Protein AF-A0A7J4ELK8-F1 (afdb_monomer)

Nearest PDB structures (foldseek):
  3ofh-assembly3_A  TM=5.548E-01  e=4.476E+00  Mus musculus
  3ofh-assembly3_B  TM=4.683E-01  e=3.238E+00  Mus musculus
  2paq-assembly1_B  TM=4.314E-01  e=3.238E+00  Escherichia coli K-12
  3ofe-assembly2_B  TM=5.213E-01  e=3.552E+00  Drosophila melanogaster

Secondary structure (DSSP, 8-state):
-PPPHHHHHHHSBSSSS---BHHHHHHHHHHHHHHHHHHTTTTS-HHHHHHHHHHHHHTTGGGGG--EETTEE--TTTHHHHHHHHHT-HHHHHHHHHTTPPPP-SHHHHHHHHHHHHHTTS--HHHHHH-GGGHHHHHHHHHHHHHHTT--EEHHHHHHHHS-HHHHHHHHHTT---TT-EEEEEE----SHHHHHHHHHHHHHHHHHHHHTTPEEEEEETTEEEEES-HHHHHHHHHH-EEEHHHHHHHHHHHHTT-THHHHHHHHHHHHHH---HHHHHHHHHHHHHHHHHHT---HHHHHHHHHTTSPPGGG---HHHHHHHHHHHHHHHHHHHHHHHHHT-EEEGGGT-EETTEESSSS---HHHH-HHHHHHTTT------HHHHHTT--PPPGGGTTS--SEEEEE----HHHHHHHS-TTS--------SSSS-EEEEE--HHHHHTS--SS----HHHHHHHHHHHHHHHHHHH-SEEEESS--SSS-SEEETTEE--HHHHHHHHHHHHHHHHHSTTSSGGG--HHHHHHHTT-HHHHHHHHHHHHTTS---HHHHHHHHHHHHHHTS-TTS-HHHHHHHHHHHHHHHTTSS--GGG-------S-SSHHHHHHHHHTTGGG--TTSHHHHHHHHHHSGGG--HHHHHHHHHHHHHHHHHHHHTT--HHHHHHHHHTTHHHHHHHHHHH-

Structure (mmCIF, N/CA/C/O backbone):
data_AF-A0A7J4ELK8-F1
#
_entry.id   AF-A0A7J4ELK8-F1
#
loop_
_atom_site.group_PDB
_atom_site.id
_atom_site.type_symbol
_atom_site.label_atom_id
_atom_site.label_alt_id
_atom_site.label_comp_id
_atom_site.label_asym_id
_atom_site.label_entity_id
_atom_site.label_seq_id
_atom_site.pdbx_PDB_ins_code
_atom_site.Cartn_x
_atom_site.Cartn_y
_atom_site.Cartn_z
_atom_site.occupancy
_atom_site.B_iso_or_equiv
_atom_site.auth_seq_id
_atom_site.auth_comp_id
_atom_site.auth_asym_id
_atom_site.auth_atom_id
_atom_site.pdbx_PDB_model_num
ATOM 1 N N . MET A 1 1 ? 22.802 -0.801 15.742 1.00 50.31 1 MET A N 1
ATOM 2 C CA . MET A 1 1 ? 21.998 0.125 16.571 1.00 50.31 1 MET A CA 1
ATOM 3 C C . MET A 1 1 ? 20.764 -0.623 17.035 1.00 50.31 1 MET A C 1
ATOM 5 O O . MET A 1 1 ? 20.104 -1.207 16.183 1.00 50.31 1 MET A O 1
ATOM 9 N N . ALA A 1 2 ? 20.485 -0.662 18.340 1.00 55.31 2 ALA A N 1
ATOM 10 C CA . ALA A 1 2 ? 19.204 -1.169 18.829 1.00 55.31 2 ALA A CA 1
ATOM 11 C C . ALA A 1 2 ? 18.075 -0.275 18.288 1.00 55.31 2 ALA A C 1
ATOM 13 O O . ALA A 1 2 ? 18.233 0.946 18.223 1.00 55.31 2 ALA A O 1
ATOM 14 N N . LEU A 1 3 ? 16.974 -0.877 17.837 1.00 76.75 3 LEU A N 1
ATOM 15 C CA . LEU A 1 3 ? 15.777 -0.126 17.460 1.00 76.75 3 LEU A CA 1
ATOM 16 C C . LEU A 1 3 ? 15.185 0.486 18.734 1.00 76.75 3 LEU A C 1
ATOM 18 O O . LEU A 1 3 ? 14.994 -0.232 19.710 1.00 76.75 3 LEU A O 1
ATOM 22 N N . ASN A 1 4 ? 14.918 1.793 18.728 1.00 91.50 4 ASN A N 1
ATOM 23 C CA . ASN A 1 4 ? 14.237 2.445 19.848 1.00 91.50 4 ASN A CA 1
ATOM 24 C C . ASN A 1 4 ? 12.783 1.951 19.973 1.00 91.50 4 ASN A C 1
ATOM 26 O O . ASN A 1 4 ? 12.203 1.466 18.993 1.00 91.50 4 ASN A O 1
ATOM 30 N N . VAL A 1 5 ? 12.180 2.103 21.156 1.00 92.38 5 VAL A N 1
ATOM 31 C CA . VAL A 1 5 ? 10.804 1.638 21.434 1.00 92.38 5 VAL A CA 1
ATOM 32 C C . VAL A 1 5 ? 9.791 2.205 20.436 1.00 92.38 5 VAL A C 1
ATOM 34 O O . VAL A 1 5 ? 8.924 1.476 19.955 1.00 92.38 5 VAL A O 1
ATOM 37 N N . PHE A 1 6 ? 9.953 3.471 20.037 1.00 92.88 6 PHE A N 1
ATOM 38 C CA . PHE A 1 6 ? 9.092 4.102 19.034 1.00 92.88 6 PHE A CA 1
ATOM 39 C C . PHE A 1 6 ? 9.113 3.374 17.687 1.00 92.88 6 PHE A C 1
ATOM 41 O O . PHE A 1 6 ? 8.069 3.227 17.076 1.00 92.88 6 PHE A O 1
ATOM 48 N N . ASN A 1 7 ? 10.255 2.878 17.207 1.00 91.31 7 ASN A N 1
ATOM 49 C CA . ASN A 1 7 ? 10.285 2.101 15.965 1.00 91.31 7 ASN A CA 1
ATOM 50 C C . ASN A 1 7 ? 9.702 0.693 16.158 1.00 91.31 7 ASN A C 1
ATOM 52 O O . ASN A 1 7 ? 9.123 0.137 15.227 1.00 91.31 7 ASN A O 1
ATOM 56 N N . LEU A 1 8 ? 9.852 0.106 17.350 1.00 92.88 8 LEU A N 1
ATOM 57 C CA . LEU A 1 8 ? 9.375 -1.249 17.630 1.00 92.88 8 LEU A CA 1
ATOM 58 C C . LEU A 1 8 ? 7.849 -1.356 17.553 1.00 92.88 8 LEU A C 1
ATOM 60 O O . LEU A 1 8 ? 7.363 -2.344 17.006 1.00 92.88 8 LEU A O 1
ATOM 64 N N . ILE A 1 9 ? 7.099 -0.343 17.998 1.00 94.12 9 ILE A N 1
ATOM 65 C CA . ILE A 1 9 ? 5.625 -0.373 17.935 1.00 94.12 9 ILE A CA 1
ATOM 66 C C . ILE A 1 9 ? 5.062 -0.391 16.502 1.00 94.12 9 ILE A C 1
ATOM 68 O O . ILE A 1 9 ? 3.953 -0.871 16.306 1.00 94.12 9 ILE A O 1
ATOM 72 N N . PHE A 1 10 ? 5.816 0.066 15.493 1.00 90.00 10 PHE A N 1
ATOM 73 C CA . PHE A 1 10 ? 5.413 -0.033 14.077 1.00 90.00 10 PHE A CA 1
ATOM 74 C C . PHE A 1 10 ? 5.802 -1.366 13.429 1.00 90.00 10 PHE A C 1
ATOM 76 O O . PHE A 1 10 ? 5.269 -1.722 12.385 1.00 90.00 10 PHE A O 1
ATOM 83 N N . LEU A 1 11 ? 6.779 -2.075 13.999 1.00 88.50 11 LEU A N 1
ATOM 84 C CA . LEU A 1 11 ? 7.355 -3.285 13.403 1.00 88.50 11 LEU A CA 1
ATOM 85 C C . LEU A 1 11 ? 6.825 -4.571 14.034 1.00 88.50 11 LEU A C 1
ATOM 87 O O . LEU A 1 11 ? 6.877 -5.629 13.410 1.00 88.50 11 LEU A O 1
ATOM 91 N N . LYS A 1 12 ? 6.395 -4.507 15.293 1.00 92.12 12 LYS A N 1
ATOM 92 C CA . LYS A 1 12 ? 5.888 -5.655 16.042 1.00 92.12 12 LYS A CA 1
ATOM 93 C C . LYS A 1 12 ? 4.378 -5.758 15.879 1.00 92.12 12 LYS A C 1
ATOM 95 O O . LYS A 1 12 ? 3.686 -4.746 15.951 1.00 92.12 12 LYS A O 1
ATOM 100 N N . SER A 1 13 ? 3.895 -6.981 15.668 1.00 90.44 13 SER A N 1
ATOM 101 C CA . SER A 1 13 ? 2.463 -7.244 15.535 1.00 90.44 13 SER A CA 1
ATOM 102 C C . SER A 1 13 ? 1.750 -7.143 16.885 1.00 90.44 13 SER A C 1
ATOM 104 O O . SER A 1 13 ? 2.310 -7.521 17.918 1.00 90.44 13 SER A O 1
ATOM 106 N N . ALA A 1 14 ? 0.520 -6.630 16.851 1.00 88.50 14 ALA A N 1
ATOM 107 C CA . ALA A 1 14 ? -0.414 -6.591 17.973 1.00 88.50 14 ALA A CA 1
ATOM 108 C C . ALA A 1 14 ? -1.192 -7.907 18.144 1.00 88.50 14 ALA A C 1
ATOM 110 O O . ALA A 1 14 ? -1.761 -8.152 19.210 1.00 88.50 14 ALA A O 1
ATOM 111 N N . LYS A 1 15 ? -1.243 -8.751 17.105 1.00 85.44 15 LYS A N 1
ATOM 112 C CA . LYS A 1 15 ? -2.031 -9.993 17.076 1.00 85.44 15 LYS A CA 1
ATOM 113 C C . LYS A 1 15 ? -1.187 -11.169 16.586 1.00 85.44 15 LYS A C 1
ATOM 115 O O . LYS A 1 15 ? -0.195 -10.993 15.890 1.00 85.44 15 LYS A O 1
ATOM 120 N N . THR A 1 16 ? -1.595 -12.386 16.926 1.00 74.56 16 THR A N 1
ATOM 121 C CA . THR A 1 16 ? -0.932 -13.622 16.471 1.00 74.56 16 THR A CA 1
ATOM 122 C C . THR A 1 16 ? -1.095 -13.863 14.970 1.00 74.56 16 THR A C 1
ATOM 124 O O . THR A 1 16 ? -0.155 -14.312 14.320 1.00 74.56 16 THR A O 1
ATOM 127 N N . ASP A 1 17 ? -2.257 -13.507 14.413 1.00 72.81 17 ASP A N 1
ATOM 128 C CA . ASP A 1 17 ? -2.681 -13.944 13.074 1.00 72.81 17 ASP A CA 1
ATOM 129 C C . ASP A 1 17 ? -2.853 -12.803 12.057 1.00 72.81 17 ASP A C 1
ATOM 131 O O . ASP A 1 17 ? -3.359 -13.016 10.954 1.00 72.81 17 ASP A O 1
ATOM 135 N N . SER A 1 18 ? -2.448 -11.577 12.404 1.00 74.75 18 SER A N 1
ATOM 136 C CA . SER A 1 18 ? -2.589 -10.407 11.528 1.00 74.75 18 SER A CA 1
ATOM 137 C C . SER A 1 18 ? -1.296 -9.601 11.431 1.00 74.75 18 SER A C 1
ATOM 139 O O . SER A 1 18 ? -0.542 -9.515 12.399 1.00 74.75 18 SER A O 1
ATOM 141 N N . ASP A 1 19 ? -1.092 -8.942 10.289 1.00 82.81 19 ASP A N 1
ATOM 142 C CA . ASP A 1 19 ? 0.020 -8.011 10.051 1.00 82.81 19 ASP A CA 1
ATOM 143 C C . ASP A 1 19 ? -0.205 -6.620 10.694 1.00 82.81 19 ASP A C 1
ATOM 145 O O . ASP A 1 19 ? 0.506 -5.671 10.373 1.00 82.81 19 ASP A O 1
ATOM 149 N N . ILE A 1 20 ? -1.199 -6.465 11.581 1.00 89.25 20 ILE A N 1
ATOM 150 C CA . ILE A 1 20 ? -1.501 -5.189 12.244 1.00 89.25 20 ILE A CA 1
ATOM 151 C C . ILE A 1 20 ? -0.454 -4.917 13.322 1.00 89.25 20 ILE A C 1
ATOM 153 O O . ILE A 1 20 ? -0.297 -5.694 14.267 1.00 89.25 20 ILE A O 1
ATOM 157 N N . SER A 1 21 ? 0.256 -3.800 13.195 1.00 94.44 21 SER A N 1
ATOM 158 C CA . SER A 1 21 ? 1.255 -3.387 14.184 1.00 94.44 21 SER A CA 1
ATOM 159 C C . SER A 1 21 ? 0.624 -2.934 15.508 1.00 94.44 21 SER A C 1
ATOM 161 O O . SER A 1 21 ? -0.528 -2.501 15.542 1.00 94.44 21 SER A O 1
ATOM 163 N N . ILE A 1 22 ? 1.401 -2.974 16.600 1.00 95.69 22 ILE A N 1
ATOM 164 C CA . ILE A 1 22 ? 1.002 -2.430 17.918 1.00 95.69 22 ILE A CA 1
ATOM 165 C C . ILE A 1 22 ? 0.508 -0.985 17.778 1.00 95.69 22 ILE A C 1
ATOM 167 O O . ILE A 1 22 ? -0.504 -0.605 18.362 1.00 95.69 22 ILE A O 1
ATOM 171 N N . PHE A 1 23 ? 1.202 -0.186 16.967 1.00 95.56 23 PHE A N 1
ATOM 172 C CA . PHE A 1 23 ? 0.827 1.196 16.705 1.00 95.56 23 PHE A CA 1
ATOM 173 C C . PHE A 1 23 ? -0.525 1.325 15.994 1.00 95.56 23 PHE A C 1
ATOM 175 O O . PHE A 1 23 ? -1.364 2.118 16.417 1.00 95.56 23 PHE A O 1
ATOM 182 N N . GLU A 1 24 ? -0.735 0.572 14.912 1.00 93.00 24 GLU A N 1
ATOM 183 C CA . GLU A 1 24 ? -1.982 0.634 14.143 1.00 93.00 24 GLU A CA 1
ATOM 184 C C . GLU A 1 24 ? -3.178 0.229 14.998 1.00 93.00 24 GLU A C 1
ATOM 186 O O . GLU A 1 24 ? -4.164 0.960 15.023 1.00 93.00 24 GLU A O 1
ATOM 191 N N . HIS A 1 25 ? -3.054 -0.863 15.755 1.00 96.12 25 HIS A N 1
ATOM 192 C CA . HIS A 1 25 ? -4.109 -1.299 16.663 1.00 96.12 25 HIS A CA 1
ATOM 193 C C . HIS A 1 25 ? -4.389 -0.255 17.757 1.00 96.12 25 HIS A C 1
ATOM 19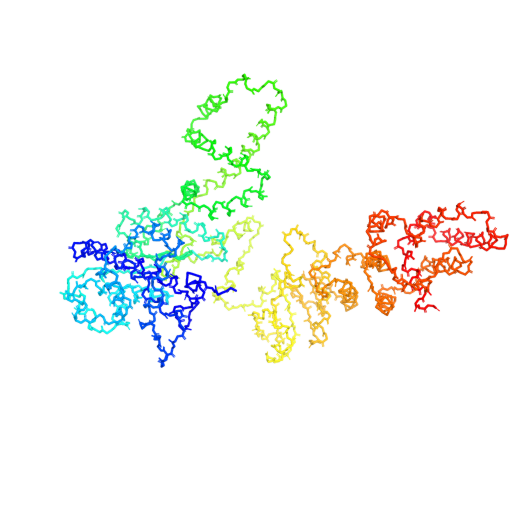5 O O . HIS A 1 25 ? -5.538 0.098 18.010 1.00 96.12 25 HIS A O 1
ATOM 201 N N . GLY A 1 26 ? -3.347 0.338 18.355 1.00 97.00 26 GLY A N 1
ATOM 202 C CA . GLY A 1 26 ? -3.512 1.413 19.338 1.00 97.00 26 GLY A CA 1
ATOM 203 C C . GLY A 1 26 ? -4.249 2.642 18.783 1.00 97.00 26 GLY A C 1
ATOM 204 O O . GLY A 1 26 ? -5.089 3.229 19.470 1.00 97.00 26 GLY A O 1
ATOM 205 N N . VAL A 1 27 ? -3.982 3.028 17.530 1.00 95.94 27 VAL A N 1
ATOM 206 C CA . VAL A 1 27 ? -4.693 4.124 16.841 1.00 95.94 27 VAL A CA 1
ATOM 207 C C . VAL A 1 27 ? -6.149 3.751 16.544 1.00 95.94 27 VAL A C 1
ATOM 209 O O . VAL A 1 27 ? -7.045 4.576 16.760 1.00 95.94 27 VAL A O 1
ATOM 212 N N . ASP A 1 28 ? -6.395 2.521 16.096 1.00 95.94 28 ASP A N 1
ATOM 213 C CA . ASP A 1 28 ? -7.736 1.995 15.822 1.00 95.94 28 ASP A CA 1
ATOM 214 C C . ASP A 1 28 ? -8.574 1.997 17.129 1.00 95.94 28 ASP A C 1
ATOM 216 O O . ASP A 1 28 ? -9.661 2.592 17.180 1.00 95.94 28 ASP A O 1
ATOM 220 N N . THR A 1 29 ? -8.011 1.502 18.237 1.00 97.56 29 THR A N 1
ATOM 221 C CA . THR A 1 29 ? -8.603 1.543 19.589 1.00 97.56 29 THR A CA 1
ATOM 222 C C . THR A 1 29 ? -8.831 2.972 20.092 1.00 97.56 29 THR A C 1
ATOM 224 O O . THR A 1 29 ? -9.899 3.276 20.631 1.00 97.56 29 THR A O 1
ATOM 227 N N . TYR A 1 30 ? -7.894 3.901 19.867 1.00 97.94 30 TYR A N 1
ATOM 228 C CA . TYR A 1 30 ? -8.067 5.320 20.216 1.00 97.94 30 TYR A CA 1
ATOM 229 C C . TYR A 1 30 ? -9.288 5.942 19.529 1.00 97.94 30 TYR A C 1
ATOM 231 O O . TYR A 1 30 ? -10.059 6.679 20.158 1.00 97.94 30 TYR A O 1
ATOM 239 N N . HIS A 1 31 ? -9.489 5.656 18.244 1.00 97.00 31 HIS A N 1
ATOM 240 C CA . HIS A 1 31 ? -10.601 6.213 17.484 1.00 97.00 31 HIS A CA 1
ATOM 241 C C . HIS A 1 31 ? -11.956 5.691 17.974 1.00 97.00 31 HIS A C 1
ATOM 243 O O . HIS A 1 31 ? -12.885 6.487 18.173 1.00 97.00 31 HIS A O 1
ATOM 249 N N . VAL A 1 32 ? -12.045 4.391 18.262 1.00 97.88 32 VAL A N 1
ATOM 250 C CA . VAL A 1 32 ? -13.238 3.780 18.860 1.00 97.88 32 VAL A CA 1
ATOM 251 C C . VAL A 1 32 ? -13.501 4.334 20.263 1.00 97.88 32 VAL A C 1
ATOM 253 O O . VAL A 1 32 ? -14.625 4.740 20.571 1.00 97.88 32 VAL A O 1
ATOM 256 N N . LEU A 1 33 ? -12.470 4.448 21.101 1.00 98.06 33 LEU A N 1
ATOM 257 C CA . LEU A 1 33 ? -12.586 5.024 22.440 1.00 98.06 33 LEU A CA 1
ATOM 258 C C . LEU A 1 33 ? -13.102 6.467 22.386 1.00 98.06 33 LEU A C 1
ATOM 260 O O . LEU A 1 33 ? -13.979 6.854 23.159 1.00 98.06 33 LEU A O 1
ATOM 264 N N . ASN A 1 34 ? -12.598 7.274 21.452 1.00 97.44 34 ASN A N 1
ATOM 265 C CA . ASN A 1 34 ? -13.022 8.662 21.303 1.00 97.44 34 ASN A CA 1
ATOM 266 C C . ASN A 1 34 ? -14.510 8.774 20.919 1.00 97.44 34 ASN A C 1
ATOM 268 O O . ASN A 1 34 ? -15.170 9.731 21.330 1.00 97.44 34 ASN A O 1
ATOM 272 N N . TYR A 1 35 ? -15.073 7.804 20.189 1.00 97.19 35 TYR A N 1
ATOM 273 C CA . TYR A 1 35 ? -16.523 7.727 19.985 1.00 97.19 35 TYR A CA 1
ATOM 274 C C . TYR A 1 35 ? -17.263 7.559 21.321 1.00 97.19 35 TYR A C 1
ATOM 276 O O . TYR A 1 35 ? -18.139 8.374 21.626 1.00 97.19 35 TYR A O 1
ATOM 284 N N . PHE A 1 36 ? -16.877 6.581 22.147 1.00 97.75 36 PHE A N 1
ATOM 285 C CA . PHE A 1 36 ? -17.532 6.326 23.435 1.00 97.75 36 PHE A CA 1
ATOM 286 C C . PHE A 1 36 ? -17.364 7.474 24.433 1.00 97.75 36 PHE A C 1
ATOM 288 O O . PHE A 1 36 ? -18.338 7.848 25.085 1.00 97.75 36 PHE A O 1
ATOM 295 N N . ILE A 1 37 ? -16.187 8.100 24.509 1.00 97.56 37 ILE A N 1
ATOM 296 C CA . ILE A 1 37 ? -15.976 9.301 25.335 1.00 97.56 37 ILE A CA 1
ATOM 297 C C . ILE A 1 37 ? -16.935 10.417 24.906 1.00 97.56 37 ILE A C 1
ATOM 299 O O . ILE A 1 37 ? -17.549 11.062 25.751 1.00 97.56 37 ILE A O 1
ATOM 303 N N . ASN A 1 38 ? -17.116 10.638 23.601 1.00 96.38 38 ASN A N 1
ATOM 304 C CA . ASN A 1 38 ? -18.022 11.679 23.113 1.00 96.38 38 ASN A CA 1
ATOM 305 C C . ASN A 1 38 ? -19.497 11.377 23.419 1.00 96.38 38 ASN A C 1
ATOM 307 O O . ASN A 1 38 ? -20.237 12.309 23.730 1.00 96.38 38 ASN A O 1
ATOM 311 N N . GLN A 1 39 ? -19.919 10.107 23.375 1.00 96.44 39 GLN A N 1
ATOM 312 C CA . GLN A 1 39 ? -21.272 9.705 23.796 1.00 96.44 39 GLN A CA 1
ATOM 313 C C . GLN A 1 39 ? -21.499 9.883 25.304 1.00 96.44 39 GLN A C 1
ATOM 315 O O . GLN A 1 39 ? -22.637 10.009 25.746 1.00 96.44 39 GLN A O 1
ATOM 320 N N . ASN A 1 40 ? -20.420 9.917 26.086 1.00 97.38 40 ASN A N 1
ATOM 321 C CA . ASN A 1 40 ? -20.449 9.901 27.546 1.00 97.38 40 ASN A CA 1
ATOM 322 C C . ASN A 1 40 ? -19.729 11.100 28.164 1.00 97.38 40 ASN A C 1
ATOM 324 O O . ASN A 1 40 ? -19.270 11.037 29.299 1.00 97.38 40 ASN A O 1
ATOM 328 N N . ARG A 1 41 ? -19.638 12.221 27.440 1.00 96.50 41 ARG A N 1
ATOM 329 C CA . ARG A 1 41 ? -18.811 13.369 27.843 1.00 96.50 41 ARG A CA 1
ATOM 330 C C . ARG A 1 41 ? -19.190 13.961 29.206 1.00 96.50 41 ARG A C 1
ATOM 332 O O . ARG A 1 41 ? -18.342 14.559 29.853 1.00 96.50 41 ARG A O 1
ATOM 339 N N . ALA A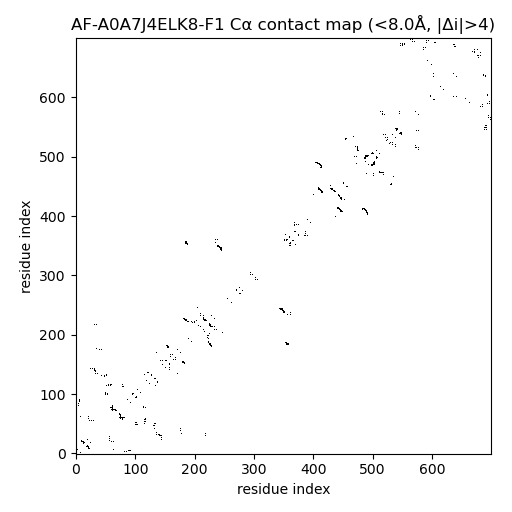 1 42 ? -20.445 13.809 29.627 1.00 96.06 42 ALA A N 1
ATOM 340 C CA . ALA A 1 42 ? -20.920 14.248 30.940 1.00 96.06 42 ALA A CA 1
ATOM 341 C C . ALA A 1 42 ? -20.531 13.298 32.091 1.00 96.06 42 ALA A C 1
ATOM 343 O O . ALA A 1 42 ? -20.579 13.705 33.245 1.00 96.06 42 ALA A O 1
ATOM 344 N N . LEU A 1 43 ? -20.164 12.051 31.778 1.00 95.88 43 LEU A N 1
ATOM 345 C CA . LEU A 1 43 ? -19.854 10.987 32.741 1.00 95.88 43 LEU A CA 1
ATOM 346 C C . LEU A 1 43 ? -18.347 10.724 32.881 1.00 95.88 43 LEU A C 1
ATOM 348 O O . LEU A 1 43 ? -17.925 10.096 33.846 1.00 95.88 43 LEU A O 1
ATOM 352 N N . VAL A 1 44 ? -17.533 11.192 31.930 1.00 96.69 44 VAL A N 1
ATOM 353 C CA . VAL A 1 44 ? -16.071 11.034 31.953 1.00 96.69 44 VAL A CA 1
ATOM 354 C C . VAL A 1 44 ? -15.429 12.334 32.439 1.00 96.69 44 VAL A C 1
ATOM 356 O O . VAL A 1 44 ? -15.650 13.393 31.844 1.00 96.69 44 VAL A O 1
ATOM 359 N N . SER A 1 45 ? -14.625 12.267 33.506 1.00 94.94 45 SER A N 1
ATOM 360 C CA . SER A 1 45 ? -13.914 13.439 34.033 1.00 94.94 45 SER A CA 1
ATOM 361 C C . SER A 1 45 ? -12.931 14.005 32.998 1.00 94.94 45 SER A C 1
ATOM 363 O O . SER A 1 45 ? -12.426 13.288 32.130 1.00 94.94 45 SER A O 1
ATOM 365 N N . LYS A 1 46 ? -12.652 15.314 33.055 1.00 93.31 46 LYS A N 1
ATOM 366 C CA . LYS A 1 46 ? -11.733 15.948 32.093 1.00 93.31 46 LYS A CA 1
ATOM 367 C C . LYS A 1 46 ? -10.313 15.405 32.235 1.00 93.31 46 LYS A C 1
ATOM 369 O O . LYS A 1 46 ? -9.626 15.276 31.220 1.00 93.31 46 LYS A O 1
ATOM 374 N N . GLU A 1 47 ? -9.895 15.099 33.460 1.00 90.56 47 GLU A N 1
ATOM 375 C CA . GLU A 1 47 ? -8.610 14.474 33.758 1.00 90.56 47 GLU A CA 1
ATOM 376 C C . GLU A 1 47 ? -8.519 13.074 33.130 1.00 90.56 47 GLU A C 1
ATOM 378 O O . GLU A 1 47 ? -7.551 12.786 32.418 1.00 90.56 47 GLU A O 1
ATOM 383 N N . ASP A 1 48 ? -9.559 12.245 33.286 1.00 94.88 48 ASP A N 1
ATOM 384 C CA . ASP A 1 48 ? -9.580 10.878 32.750 1.00 94.88 48 ASP A CA 1
ATOM 385 C C . ASP A 1 48 ? -9.549 10.844 31.220 1.00 94.88 48 ASP A C 1
ATOM 387 O O . ASP A 1 48 ? -8.955 9.935 30.649 1.00 94.88 48 ASP A O 1
ATOM 391 N N . ILE A 1 49 ? -10.148 11.821 30.524 1.00 96.88 49 ILE A N 1
ATOM 392 C CA . ILE A 1 49 ? -10.203 11.818 29.049 1.00 96.88 49 ILE A CA 1
ATOM 393 C C . ILE A 1 49 ? -8.803 11.716 28.430 1.00 96.88 49 ILE A C 1
ATOM 395 O O . ILE A 1 49 ? -8.612 10.952 27.481 1.00 96.88 49 ILE A O 1
ATOM 399 N N . ASN A 1 50 ? -7.830 12.482 28.933 1.00 96.19 50 ASN A N 1
ATOM 400 C CA . ASN A 1 50 ? -6.469 12.459 28.387 1.00 96.19 50 ASN A CA 1
ATOM 401 C C . ASN A 1 50 ? -5.763 11.141 28.707 1.00 96.19 50 ASN A C 1
ATOM 403 O O . ASN A 1 50 ? -5.137 10.560 27.822 1.00 96.19 50 ASN A O 1
ATOM 407 N N . ILE A 1 51 ? -5.916 10.649 29.939 1.00 97.88 51 ILE A N 1
ATOM 408 C CA . ILE A 1 51 ? -5.301 9.397 30.388 1.00 97.88 51 ILE A CA 1
ATOM 409 C C . ILE A 1 51 ? -5.874 8.213 29.604 1.00 97.88 51 ILE A C 1
ATOM 411 O O . ILE A 1 51 ? -5.111 7.394 29.103 1.00 97.88 51 ILE A O 1
ATOM 415 N N . LEU A 1 52 ? -7.194 8.154 29.414 1.00 98.25 52 LEU A N 1
ATOM 416 C CA . LEU A 1 52 ? -7.860 7.110 28.634 1.00 98.25 52 LEU A CA 1
ATOM 417 C C . LEU A 1 52 ? -7.397 7.128 27.176 1.00 98.25 52 LEU A C 1
ATOM 419 O O . LEU A 1 52 ? -7.018 6.092 26.634 1.00 98.25 52 LEU A O 1
ATOM 423 N N . LYS A 1 53 ? -7.357 8.305 26.543 1.00 98.25 53 LYS A N 1
ATOM 424 C CA . LYS A 1 53 ? -6.857 8.452 25.167 1.00 98.25 53 LYS A CA 1
ATOM 425 C C . LYS A 1 53 ? -5.409 8.000 25.018 1.00 98.25 53 LYS A C 1
ATOM 427 O O . LYS A 1 53 ? -5.092 7.298 24.062 1.00 98.25 53 LYS A O 1
ATOM 432 N N . LEU A 1 54 ? -4.549 8.384 25.959 1.00 98.00 54 LEU A N 1
ATOM 433 C CA . LEU A 1 54 ? -3.157 7.952 25.981 1.00 98.00 54 LEU A CA 1
ATOM 434 C C . LEU A 1 54 ? -3.055 6.439 26.211 1.00 98.00 54 LEU A C 1
ATOM 436 O O . LEU A 1 54 ? -2.296 5.770 25.518 1.00 98.00 54 LEU A O 1
ATOM 440 N N . SER A 1 55 ? -3.865 5.884 27.115 1.00 98.12 55 SER A N 1
ATOM 441 C CA . SER A 1 55 ? -3.906 4.445 27.375 1.00 98.12 55 SER A CA 1
ATOM 442 C C . SER A 1 55 ? -4.363 3.650 26.153 1.00 98.12 55 SER A C 1
ATOM 444 O O . SER A 1 55 ? -3.774 2.620 25.875 1.00 98.12 55 SER A O 1
ATOM 446 N N . ALA A 1 56 ? -5.298 4.147 25.337 1.00 98.19 56 ALA A N 1
ATOM 447 C CA . ALA A 1 56 ? -5.675 3.478 24.089 1.00 98.19 56 ALA A CA 1
ATOM 448 C C . ALA A 1 56 ? -4.509 3.352 23.103 1.00 98.19 56 ALA A C 1
ATOM 450 O O . ALA A 1 56 ? -4.333 2.294 22.510 1.00 98.19 56 ALA A O 1
ATOM 451 N N . LEU A 1 57 ? -3.658 4.375 22.991 1.00 97.75 57 LEU A N 1
ATOM 452 C CA . LEU A 1 57 ? -2.459 4.307 22.149 1.00 97.75 57 LEU A CA 1
ATOM 453 C C . LEU A 1 57 ? -1.369 3.379 22.717 1.00 97.75 57 LEU A C 1
ATOM 455 O O . LEU A 1 57 ? -0.473 2.980 21.976 1.00 97.75 57 LEU A O 1
ATOM 459 N N . LEU A 1 58 ? -1.410 3.075 24.020 1.00 97.50 58 LEU A N 1
ATOM 460 C CA . LEU A 1 58 ? -0.320 2.425 24.757 1.00 97.50 58 LEU A CA 1
ATOM 461 C C . LEU A 1 58 ? -0.678 1.079 25.399 1.00 97.50 58 LEU A C 1
ATOM 463 O O . LEU A 1 58 ? 0.226 0.422 25.912 1.00 97.50 58 LEU A O 1
ATOM 467 N N . HIS A 1 59 ? -1.947 0.668 25.410 1.00 97.06 59 HIS A N 1
ATOM 468 C CA . HIS A 1 59 ? -2.430 -0.484 26.186 1.00 97.06 59 HIS A CA 1
ATOM 469 C C . HIS A 1 59 ? -1.678 -1.777 25.845 1.00 97.06 59 HIS A C 1
ATOM 471 O O . HIS A 1 59 ? -1.381 -2.577 26.729 1.00 97.06 59 HIS A O 1
ATOM 477 N N . ASP A 1 60 ? -1.275 -1.900 24.583 1.00 96.94 60 ASP A N 1
ATOM 478 C CA . ASP A 1 60 ? -0.593 -3.054 24.012 1.00 96.94 60 ASP A CA 1
ATOM 479 C C . ASP A 1 60 ? 0.932 -2.919 23.916 1.00 96.94 60 ASP A C 1
ATOM 481 O O . ASP A 1 60 ? 1.606 -3.797 23.373 1.00 96.94 60 ASP A O 1
ATOM 485 N N . ILE A 1 61 ? 1.531 -1.851 24.450 1.00 96.44 61 ILE A N 1
ATOM 486 C CA . ILE A 1 61 ? 2.974 -1.599 24.299 1.00 96.44 61 ILE A CA 1
ATOM 487 C C . ILE A 1 61 ? 3.846 -2.732 24.864 1.00 96.44 61 ILE A C 1
ATOM 489 O O . ILE A 1 61 ? 4.920 -3.017 24.336 1.00 96.44 61 ILE A O 1
ATOM 493 N N . GLY A 1 62 ? 3.371 -3.448 25.886 1.00 95.69 62 GLY A N 1
ATOM 494 C CA . GLY A 1 62 ? 4.060 -4.622 26.417 1.00 95.69 62 GLY A CA 1
ATOM 495 C C . GLY A 1 62 ? 4.232 -5.764 25.405 1.00 95.69 62 GLY A C 1
ATOM 496 O O . GLY A 1 62 ? 5.150 -6.573 25.557 1.00 95.69 62 GLY A O 1
ATOM 497 N N . LYS A 1 63 ? 3.429 -5.810 24.327 1.00 95.81 63 LYS A N 1
ATOM 498 C CA . LYS A 1 63 ? 3.555 -6.806 23.247 1.00 95.81 63 LYS A CA 1
ATOM 499 C C . LYS A 1 63 ? 4.870 -6.664 22.476 1.00 95.81 63 LYS A C 1
ATOM 501 O O . LYS A 1 63 ? 5.267 -7.603 21.786 1.00 95.81 63 LYS A O 1
ATOM 506 N N . ILE A 1 64 ? 5.623 -5.569 22.644 1.00 95.56 64 ILE A N 1
ATOM 507 C CA . ILE A 1 64 ? 7.007 -5.450 22.146 1.00 95.56 64 ILE A CA 1
ATOM 508 C C . ILE A 1 64 ? 7.864 -6.642 22.594 1.00 95.56 64 ILE A C 1
ATOM 510 O O . ILE A 1 64 ? 8.718 -7.095 21.824 1.00 95.56 64 ILE A O 1
ATOM 514 N N . LYS A 1 65 ? 7.604 -7.187 23.792 1.00 94.94 65 LYS A N 1
ATOM 515 C CA . LYS A 1 65 ? 8.336 -8.336 24.332 1.00 94.94 65 LYS A CA 1
ATOM 516 C C . LYS A 1 65 ? 8.144 -9.618 23.520 1.00 94.94 65 LYS A C 1
ATOM 518 O O . LYS A 1 65 ? 9.033 -10.464 23.541 1.00 94.94 65 LYS A O 1
ATOM 523 N N . GLN A 1 66 ? 7.039 -9.733 22.775 1.00 91.94 66 GLN A N 1
ATOM 524 C CA . GLN A 1 66 ? 6.685 -10.937 22.011 1.00 91.94 66 GLN A CA 1
ATOM 525 C C . GLN A 1 66 ? 6.555 -12.186 22.898 1.00 91.94 66 GLN A C 1
ATOM 527 O O . GLN A 1 66 ? 6.877 -13.288 22.465 1.00 91.94 66 GLN A O 1
ATOM 532 N N . ASP A 1 67 ? 6.092 -11.998 24.140 1.00 92.38 67 ASP A N 1
ATOM 533 C CA . ASP A 1 67 ? 5.833 -13.084 25.085 1.00 92.38 67 ASP A CA 1
ATOM 534 C C . ASP A 1 67 ? 4.400 -13.611 24.919 1.00 92.38 67 ASP A C 1
ATOM 536 O O . ASP A 1 67 ? 3.419 -12.885 25.125 1.00 92.38 67 ASP A O 1
ATOM 540 N N . ILE A 1 68 ? 4.295 -14.874 24.506 1.00 89.38 68 ILE A N 1
ATOM 541 C CA . ILE A 1 68 ? 3.039 -15.571 24.227 1.00 89.38 68 ILE A CA 1
ATOM 542 C C . ILE A 1 68 ? 3.042 -16.872 25.025 1.00 89.38 68 ILE A C 1
ATOM 544 O O . ILE A 1 68 ? 3.964 -17.682 24.905 1.00 89.38 68 ILE A O 1
ATOM 548 N N . LYS A 1 69 ? 1.987 -17.091 25.809 1.00 90.12 69 LYS A N 1
ATOM 549 C CA . LYS A 1 69 ? 1.779 -18.305 26.596 1.00 90.12 69 LYS A CA 1
ATOM 550 C C . LYS A 1 69 ? 0.351 -18.793 26.407 1.00 90.12 69 LYS A C 1
ATOM 552 O O . LYS A 1 69 ? -0.577 -18.003 26.538 1.00 90.12 69 LYS A O 1
ATOM 557 N N . ASP A 1 70 ? 0.192 -20.083 26.119 1.00 88.62 70 ASP A N 1
ATOM 558 C CA . ASP A 1 70 ? -1.115 -20.714 25.892 1.00 88.62 70 ASP A CA 1
ATOM 559 C C . ASP A 1 70 ? -1.949 -19.957 24.831 1.00 88.62 70 ASP A C 1
ATOM 561 O O . ASP A 1 70 ? -3.132 -19.689 25.022 1.00 88.62 70 ASP A O 1
ATOM 565 N N . ASP A 1 71 ? -1.288 -19.549 23.738 1.00 82.31 71 ASP A N 1
ATOM 566 C CA . ASP A 1 71 ? -1.834 -18.724 22.645 1.00 82.31 71 ASP A CA 1
ATOM 567 C C . ASP A 1 71 ? -2.364 -17.337 23.070 1.00 82.31 71 ASP A C 1
ATOM 569 O O . ASP A 1 71 ? -3.074 -16.667 22.320 1.00 82.31 71 ASP A O 1
ATOM 573 N N . GLN A 1 72 ? -1.981 -16.861 24.259 1.00 82.06 72 GLN A N 1
ATOM 574 C CA . GLN A 1 72 ? -2.341 -15.545 24.780 1.00 82.06 72 GLN A CA 1
ATOM 575 C C . GLN A 1 72 ? -1.113 -14.667 25.021 1.00 82.06 72 GLN A C 1
ATOM 577 O O . GLN A 1 72 ? -0.063 -15.109 25.486 1.00 82.06 72 GLN A O 1
ATOM 582 N N . TRP A 1 73 ? -1.261 -13.376 24.733 1.00 84.12 73 TRP A N 1
ATOM 583 C CA . TRP A 1 73 ? -0.216 -12.381 24.951 1.00 84.12 73 TRP A CA 1
ATOM 584 C C . TRP A 1 73 ? -0.039 -12.063 26.434 1.00 84.12 73 TRP A C 1
ATOM 586 O O . TRP A 1 73 ? -0.924 -11.466 27.050 1.00 84.12 73 TRP A O 1
ATOM 596 N N . ILE A 1 74 ? 1.149 -12.322 26.982 1.00 87.62 74 ILE A N 1
ATOM 597 C CA . ILE A 1 74 ? 1.538 -11.809 28.299 1.00 87.62 74 ILE A CA 1
ATOM 598 C C . ILE A 1 74 ? 2.201 -10.449 28.086 1.00 87.62 74 ILE A C 1
ATOM 600 O O . ILE A 1 74 ? 3.410 -10.347 27.935 1.00 87.62 74 ILE A O 1
ATOM 604 N N . HIS A 1 75 ? 1.413 -9.376 28.043 1.00 87.56 75 HIS A N 1
ATOM 605 C CA . HIS A 1 75 ? 1.930 -8.029 27.752 1.00 87.56 75 HIS A CA 1
ATOM 606 C C . HIS A 1 75 ? 1.722 -7.036 28.903 1.00 87.56 75 HIS A C 1
ATOM 608 O O . HIS A 1 75 ? 2.528 -6.123 29.096 1.00 87.56 75 HIS A O 1
ATOM 614 N N . ALA A 1 76 ? 0.695 -7.239 29.729 1.00 85.19 76 ALA A N 1
ATOM 615 C CA . ALA A 1 76 ? 0.398 -6.379 30.870 1.00 85.19 76 ALA A CA 1
ATOM 616 C C . ALA A 1 76 ? 1.607 -6.123 31.809 1.00 85.19 76 ALA A C 1
ATOM 618 O O . ALA A 1 76 ? 1.813 -4.966 32.184 1.00 85.19 76 ALA A O 1
ATOM 619 N N . PRO A 1 77 ? 2.459 -7.116 32.160 1.00 85.81 77 PRO A N 1
ATOM 620 C CA . PRO A 1 77 ? 3.628 -6.877 33.015 1.00 85.81 77 PRO A CA 1
ATOM 621 C C . PRO A 1 77 ? 4.718 -6.018 32.358 1.00 85.81 77 PRO A C 1
ATOM 623 O O . PRO A 1 77 ? 5.410 -5.279 33.053 1.00 85.81 77 PRO A O 1
ATOM 626 N N . TYR A 1 78 ? 4.861 -6.096 31.033 1.00 92.25 78 TYR A N 1
ATOM 627 C CA . TYR A 1 78 ? 5.936 -5.431 30.287 1.00 92.25 78 TYR A CA 1
ATOM 628 C C . TYR A 1 78 ? 5.600 -3.997 29.886 1.00 92.25 78 TYR A C 1
ATOM 630 O O . TYR A 1 78 ? 6.486 -3.244 29.499 1.00 92.25 78 TYR A O 1
ATOM 638 N N . SER A 1 79 ? 4.338 -3.577 30.001 1.00 91.19 79 SER A N 1
ATOM 639 C CA . SER A 1 79 ? 3.935 -2.221 29.608 1.00 91.19 79 SER A CA 1
ATOM 640 C C . SER A 1 79 ? 4.716 -1.140 30.371 1.00 91.19 79 SER A C 1
ATOM 642 O O . SER A 1 79 ? 5.129 -0.140 29.788 1.00 91.19 79 SER A O 1
ATOM 644 N N . GLN A 1 80 ? 5.011 -1.375 31.655 1.00 92.12 80 GLN A N 1
ATOM 645 C CA . GLN A 1 80 ? 5.796 -0.454 32.484 1.00 92.12 80 GLN A CA 1
ATOM 646 C C . GLN A 1 80 ? 7.245 -0.276 31.994 1.00 92.12 80 GLN A C 1
ATOM 648 O O . GLN A 1 80 ? 7.804 0.803 32.173 1.00 92.12 80 GLN A O 1
ATOM 653 N N . GLU A 1 81 ? 7.834 -1.292 31.348 1.00 93.94 81 GLU A N 1
ATOM 654 C CA . GLU A 1 81 ? 9.203 -1.243 30.804 1.00 93.94 81 GLU A CA 1
ATOM 655 C C . GLU A 1 81 ? 9.325 -0.188 29.694 1.00 93.94 81 GLU A C 1
ATOM 657 O O . GLU A 1 81 ? 10.341 0.495 29.595 1.00 93.94 81 GLU A O 1
ATOM 662 N N . TYR A 1 82 ? 8.272 -0.022 28.886 1.00 95.00 82 TYR A N 1
ATOM 663 C CA . TYR A 1 82 ? 8.336 0.743 27.639 1.00 95.00 82 TYR A CA 1
ATOM 664 C C . TYR A 1 82 ? 7.623 2.098 27.687 1.00 95.00 82 TYR A C 1
ATOM 666 O O . TYR A 1 82 ? 7.972 2.990 26.911 1.00 95.00 82 TYR A O 1
ATOM 674 N N . ILE A 1 83 ? 6.644 2.288 28.582 1.00 94.56 83 ILE A N 1
ATOM 675 C CA . ILE A 1 83 ? 5.836 3.521 28.620 1.00 94.56 83 ILE A CA 1
ATOM 676 C C . ILE A 1 83 ? 6.706 4.755 28.861 1.00 94.56 83 ILE A C 1
ATOM 678 O O . ILE A 1 83 ? 6.582 5.720 28.113 1.00 94.56 83 ILE A O 1
ATOM 682 N N . SER A 1 84 ? 7.612 4.719 29.846 1.00 92.81 84 SER A N 1
ATOM 683 C CA . SER A 1 84 ? 8.460 5.874 30.178 1.00 92.81 84 SER A CA 1
ATOM 684 C C . SER A 1 84 ? 9.374 6.279 29.015 1.00 92.81 84 SER A C 1
ATOM 686 O O . SER A 1 84 ? 9.490 7.461 28.699 1.00 92.81 84 SER A O 1
ATOM 688 N N . GLU A 1 85 ? 9.979 5.314 28.314 1.00 94.56 85 GLU A N 1
ATOM 689 C CA . GLU A 1 85 ? 10.799 5.614 27.132 1.00 94.56 85 GLU A CA 1
ATOM 690 C C . GLU A 1 85 ? 9.951 6.216 26.002 1.00 94.56 85 GLU A C 1
ATOM 692 O O . GLU A 1 85 ? 10.361 7.191 25.367 1.00 94.56 85 GLU A O 1
ATOM 697 N N . LEU A 1 86 ? 8.759 5.662 25.752 1.00 94.75 86 LEU A N 1
ATOM 698 C CA . LEU A 1 86 ? 7.923 6.088 24.635 1.00 94.75 86 LEU A CA 1
ATOM 699 C C . LEU A 1 86 ? 7.309 7.476 24.847 1.00 94.75 86 LEU A C 1
ATOM 701 O O . LEU A 1 86 ? 7.347 8.284 23.922 1.00 94.75 86 LEU A O 1
ATOM 705 N N . ILE A 1 87 ? 6.793 7.789 26.042 1.00 95.44 87 ILE A N 1
ATOM 706 C CA . ILE A 1 87 ? 6.207 9.115 26.329 1.00 95.44 87 ILE A CA 1
ATOM 707 C C . ILE A 1 87 ? 7.250 10.236 26.319 1.00 95.44 87 ILE A C 1
ATOM 709 O O . ILE A 1 87 ? 6.895 11.387 26.100 1.00 95.44 87 ILE A O 1
ATOM 713 N N . ASN A 1 88 ? 8.530 9.904 26.510 1.00 94.38 88 ASN A N 1
ATOM 714 C CA . ASN A 1 88 ? 9.643 10.847 26.401 1.00 94.38 88 ASN A CA 1
ATOM 715 C C . ASN A 1 88 ? 10.240 10.905 24.982 1.00 94.38 88 ASN A C 1
ATOM 717 O O . ASN A 1 88 ? 11.164 11.680 24.726 1.00 94.38 88 ASN A O 1
ATOM 721 N N . ASN A 1 89 ? 9.743 10.096 24.039 1.00 95.12 89 ASN A N 1
ATOM 722 C CA . ASN A 1 89 ? 10.238 10.092 22.670 1.00 95.12 89 ASN A CA 1
ATOM 723 C C . ASN A 1 89 ? 9.717 11.321 21.897 1.00 95.12 89 ASN A C 1
ATOM 725 O O . ASN A 1 89 ? 8.502 11.455 21.738 1.00 95.12 89 ASN A O 1
ATOM 729 N N . PRO A 1 90 ? 10.590 12.165 21.308 1.00 94.06 90 PRO A N 1
ATOM 730 C CA . PRO A 1 90 ? 10.162 13.391 20.628 1.00 94.06 90 PRO A CA 1
ATOM 731 C C . PRO A 1 90 ? 9.116 13.173 19.527 1.00 94.06 90 PRO A C 1
ATOM 733 O O . PRO A 1 90 ? 8.167 13.943 19.415 1.00 94.06 90 PRO A O 1
ATOM 736 N N . ARG A 1 91 ? 9.241 12.091 18.747 1.00 92.19 91 ARG A N 1
ATOM 737 C CA . ARG A 1 91 ? 8.297 11.780 17.660 1.00 92.19 91 ARG A CA 1
ATOM 738 C C . ARG A 1 91 ? 6.947 11.312 18.185 1.00 92.19 91 ARG A C 1
ATOM 740 O O . ARG A 1 91 ? 5.918 11.587 17.576 1.00 92.19 91 ARG A O 1
ATOM 747 N N . PHE A 1 92 ? 6.941 10.604 19.312 1.00 94.94 92 PHE A N 1
ATOM 748 C CA . PHE A 1 92 ? 5.693 10.232 19.961 1.00 94.94 92 PHE A CA 1
ATOM 749 C C . PHE A 1 92 ? 5.006 11.464 20.558 1.00 94.94 92 PHE A C 1
ATOM 751 O O . PHE A 1 92 ? 3.806 11.625 20.376 1.00 94.94 92 PHE A O 1
ATOM 758 N N . CYS A 1 93 ? 5.753 12.395 21.158 1.00 94.25 93 CYS A N 1
ATOM 759 C CA . CYS A 1 93 ? 5.206 13.674 21.621 1.00 94.25 93 CYS A CA 1
ATOM 760 C C . CYS A 1 93 ? 4.575 14.494 20.483 1.00 94.25 93 CYS A C 1
ATOM 762 O O . CYS A 1 93 ? 3.489 15.044 20.657 1.00 94.25 93 CYS A O 1
ATOM 764 N N . GLU A 1 94 ? 5.207 14.549 19.305 1.00 90.88 94 GLU A N 1
ATOM 765 C CA . GLU A 1 94 ? 4.620 15.176 18.108 1.00 90.88 94 GLU A CA 1
ATOM 766 C C . GLU A 1 94 ? 3.277 14.534 17.726 1.00 90.88 94 GLU A C 1
ATOM 768 O O . GLU A 1 94 ? 2.308 15.238 17.435 1.00 90.88 94 GLU A O 1
ATOM 773 N N . LEU A 1 95 ? 3.192 13.203 17.789 1.00 90.75 95 LEU A N 1
ATOM 774 C CA . LEU A 1 95 ? 1.952 12.471 17.543 1.00 90.75 95 LEU A CA 1
ATOM 775 C C . LEU A 1 95 ? 0.876 12.776 18.598 1.00 90.75 95 LEU A C 1
ATOM 777 O O . LEU A 1 95 ? -0.281 13.005 18.248 1.00 90.75 95 LEU A O 1
ATOM 781 N N . LEU A 1 96 ? 1.235 12.801 19.884 1.00 94.62 96 LEU A N 1
ATOM 782 C CA . LEU A 1 96 ? 0.300 13.143 20.959 1.00 94.62 96 LEU A CA 1
ATOM 783 C C . LEU A 1 96 ? -0.240 14.567 20.788 1.00 94.62 96 LEU A C 1
ATOM 785 O O . LEU A 1 96 ? -1.446 14.783 20.915 1.00 94.62 96 LEU A O 1
ATOM 789 N N . ASN A 1 97 ? 0.618 15.512 20.400 1.00 93.00 97 ASN A N 1
ATOM 790 C CA . ASN A 1 97 ? 0.217 16.879 20.074 1.00 93.00 97 ASN A CA 1
ATOM 791 C C . ASN A 1 97 ? -0.756 16.921 18.888 1.00 93.00 97 ASN A C 1
ATOM 793 O O . ASN A 1 97 ? -1.766 17.621 18.961 1.00 93.00 97 ASN A O 1
ATOM 797 N N . TYR A 1 98 ? -0.509 16.134 17.835 1.00 88.62 98 TYR A N 1
ATOM 798 C CA . TYR A 1 98 ? -1.424 16.012 16.693 1.00 88.62 98 TYR A CA 1
ATOM 799 C C . TYR A 1 98 ? -2.827 15.543 17.117 1.00 88.62 98 TYR A C 1
ATOM 801 O O . TYR A 1 98 ? -3.832 16.070 16.639 1.00 88.62 98 TYR A O 1
ATOM 809 N N . TYR A 1 99 ? -2.911 14.606 18.066 1.00 90.25 99 TYR A N 1
ATOM 810 C CA . TYR A 1 99 ? -4.181 14.124 18.624 1.00 90.25 99 TYR A CA 1
ATOM 811 C C . TYR A 1 99 ? -4.729 14.964 19.790 1.00 90.25 99 TYR A C 1
ATOM 813 O O . TYR A 1 99 ? -5.772 14.611 20.356 1.00 90.25 99 TYR A O 1
ATOM 821 N N . ASN A 1 100 ? -4.060 16.067 20.144 1.00 95.31 100 ASN A N 1
ATOM 822 C CA . ASN A 1 100 ? -4.362 16.905 21.305 1.00 95.31 100 ASN A CA 1
ATOM 823 C C . ASN A 1 100 ? -4.480 16.089 22.611 1.00 95.31 100 ASN A C 1
ATOM 825 O O . ASN A 1 100 ? -5.425 16.255 23.386 1.00 95.31 100 ASN A O 1
ATOM 829 N N . ILE A 1 101 ? -3.543 15.160 22.818 1.00 96.06 101 ILE A N 1
ATOM 830 C CA . ILE A 1 101 ? -3.424 14.328 24.019 1.00 96.06 101 ILE A CA 1
ATOM 831 C C . ILE A 1 101 ? -2.295 14.898 24.871 1.00 96.06 101 ILE A C 1
ATOM 833 O O . ILE A 1 101 ? -1.158 15.004 24.417 1.00 96.06 101 ILE A O 1
ATOM 837 N N . LYS A 1 102 ? -2.602 15.245 26.121 1.00 96.25 102 LYS A N 1
ATOM 838 C CA . LYS A 1 102 ? -1.593 15.688 27.089 1.00 96.25 102 LYS A CA 1
ATOM 839 C C . LYS A 1 102 ? -1.083 14.508 27.907 1.00 96.25 102 LYS A C 1
ATOM 841 O O . LYS A 1 102 ? -1.884 13.704 28.383 1.00 96.25 102 LYS A O 1
ATOM 846 N N . ILE A 1 103 ? 0.233 14.436 28.091 1.00 96.25 103 ILE A N 1
ATOM 847 C CA . ILE A 1 103 ? 0.857 13.501 29.033 1.00 96.25 103 ILE A CA 1
ATOM 848 C C . ILE A 1 103 ? 0.530 13.978 30.462 1.00 96.25 103 ILE A C 1
ATOM 850 O O . ILE A 1 103 ? 0.604 15.183 30.713 1.00 96.25 103 ILE A O 1
ATOM 854 N N . PRO A 1 104 ? 0.144 13.087 31.392 1.00 94.94 104 PRO A N 1
ATOM 855 C CA . PRO A 1 104 ? -0.091 13.467 32.782 1.00 94.94 104 PRO A CA 1
ATOM 856 C C . PRO A 1 104 ? 1.173 14.027 33.442 1.00 94.94 104 PRO A C 1
ATOM 858 O O . PRO A 1 104 ? 2.238 13.428 33.343 1.00 94.94 104 PRO A O 1
ATOM 861 N N . GLU A 1 105 ? 1.046 15.160 34.134 1.00 93.31 105 GLU A N 1
ATOM 862 C CA . GLU A 1 105 ? 2.178 15.845 34.784 1.00 93.31 105 GLU A CA 1
ATOM 863 C C . GLU A 1 105 ? 2.441 15.356 36.218 1.00 93.31 105 GLU A C 1
ATOM 865 O O . GLU A 1 105 ? 3.480 15.667 36.792 1.00 93.31 105 GLU A O 1
ATOM 870 N N . ASN A 1 106 ? 1.504 14.612 36.814 1.00 94.25 106 ASN A N 1
ATOM 871 C CA . ASN A 1 106 ? 1.597 14.134 38.191 1.00 94.25 106 ASN A CA 1
ATOM 872 C C . ASN A 1 106 ? 1.744 12.608 38.269 1.00 94.25 106 ASN A C 1
ATOM 874 O O . ASN A 1 106 ? 1.278 11.868 37.397 1.00 94.25 106 ASN A O 1
ATOM 878 N N . ASP A 1 107 ? 2.350 12.139 39.361 1.00 93.75 107 ASP A N 1
ATOM 879 C CA . ASP A 1 107 ? 2.599 10.711 39.596 1.00 93.75 107 ASP A CA 1
ATOM 880 C C . ASP A 1 107 ? 1.308 9.888 39.601 1.00 93.75 107 ASP A C 1
ATOM 882 O O . ASP A 1 107 ? 1.284 8.761 39.115 1.00 93.75 107 ASP A O 1
ATOM 886 N N . TYR A 1 108 ? 0.208 10.472 40.090 1.00 94.50 108 TYR A N 1
ATOM 887 C CA . TYR A 1 108 ? -1.103 9.826 40.095 1.00 94.50 108 TYR A CA 1
ATOM 888 C C . TYR A 1 108 ? -1.585 9.476 38.680 1.00 94.50 108 TYR A C 1
ATOM 890 O O . TYR A 1 108 ? -2.052 8.364 38.442 1.00 94.50 108 TYR A O 1
ATOM 898 N N . GLY A 1 109 ? -1.468 10.400 37.725 1.00 95.44 109 GLY A N 1
ATOM 899 C CA . GLY A 1 109 ? -1.908 10.180 36.352 1.00 95.44 109 GLY A CA 1
ATOM 900 C C . GLY A 1 109 ? -1.033 9.173 35.607 1.00 95.44 109 GLY A C 1
ATOM 901 O O . GLY A 1 109 ? -1.552 8.388 34.814 1.00 95.44 109 GLY A O 1
ATOM 902 N N . ILE A 1 110 ? 0.272 9.145 35.899 1.00 94.50 110 ILE A N 1
ATOM 903 C CA . ILE A 1 110 ? 1.190 8.122 35.378 1.00 94.50 110 ILE A CA 1
ATOM 904 C C . ILE A 1 110 ? 0.874 6.745 35.982 1.00 94.50 110 ILE A C 1
ATOM 906 O O . ILE A 1 110 ? 0.791 5.764 35.243 1.00 94.50 110 ILE A O 1
ATOM 910 N N . ASP A 1 111 ? 0.626 6.657 37.291 1.00 94.94 111 ASP A N 1
ATOM 911 C CA . ASP A 1 111 ? 0.216 5.410 37.951 1.00 94.94 111 ASP A CA 1
ATOM 912 C C . ASP A 1 111 ? -1.131 4.898 37.414 1.00 94.94 111 ASP A C 1
ATOM 914 O O . ASP A 1 111 ? -1.282 3.707 37.126 1.00 94.94 111 ASP A O 1
ATOM 918 N N . LEU A 1 112 ? -2.098 5.792 37.188 1.00 96.69 112 LEU A N 1
ATOM 919 C CA . LEU A 1 112 ? -3.376 5.433 36.579 1.00 96.69 112 LEU A CA 1
ATOM 920 C C . LEU A 1 112 ? -3.202 4.935 35.136 1.00 96.69 112 LEU A C 1
ATOM 922 O O . LEU A 1 112 ? -3.793 3.916 34.781 1.00 96.69 112 LEU A O 1
ATOM 926 N N . LEU A 1 113 ? -2.360 5.583 34.323 1.00 96.88 113 LEU A N 1
ATOM 927 C CA . LEU A 1 113 ? -2.017 5.118 32.972 1.00 96.88 113 LEU A CA 1
ATOM 928 C C . LEU A 1 113 ? -1.427 3.700 32.998 1.00 96.88 113 LEU A C 1
ATOM 930 O O . LEU A 1 113 ? -1.869 2.834 32.243 1.00 96.88 113 LEU A O 1
ATOM 934 N N . LEU A 1 114 ? -0.468 3.442 33.892 1.00 94.69 114 LEU A N 1
ATOM 935 C CA . LEU A 1 114 ? 0.139 2.118 34.056 1.00 94.69 114 LEU A CA 1
ATOM 936 C C . LEU A 1 114 ? -0.898 1.066 34.469 1.00 94.69 114 LEU A C 1
ATOM 938 O O . LEU A 1 114 ? -0.909 -0.038 33.918 1.00 94.69 114 LEU A O 1
ATOM 942 N N . LYS A 1 115 ? -1.794 1.402 35.405 1.00 96.00 115 LYS A N 1
ATOM 943 C CA . LYS A 1 115 ? -2.892 0.520 35.829 1.00 96.00 115 LYS A CA 1
ATOM 944 C C . LYS A 1 115 ? -3.854 0.212 34.686 1.00 96.00 115 LYS A C 1
ATOM 946 O O . LYS A 1 115 ? -4.225 -0.951 34.536 1.00 96.00 115 LYS A O 1
ATOM 951 N N . LEU A 1 116 ? -4.217 1.209 33.878 1.00 96.62 116 LEU A N 1
ATOM 952 C CA . LEU A 1 116 ? -5.081 1.034 32.708 1.00 96.62 116 LEU A CA 1
ATOM 953 C C . LEU A 1 116 ? -4.441 0.096 31.685 1.00 96.62 116 LEU A C 1
ATOM 955 O O . LEU A 1 116 ? -5.051 -0.911 31.341 1.00 96.62 116 LEU A O 1
ATOM 959 N N . CYS A 1 117 ? -3.193 0.343 31.274 1.00 95.69 117 CYS A N 1
ATOM 960 C CA . CYS A 1 117 ? -2.505 -0.544 30.332 1.00 95.69 117 CYS A CA 1
ATOM 961 C C . CYS A 1 117 ? -2.382 -1.973 30.885 1.00 95.69 117 CYS A C 1
ATOM 963 O O . CYS A 1 117 ? -2.578 -2.940 30.156 1.00 95.69 117 CYS A O 1
ATOM 965 N N . LYS A 1 118 ? -2.137 -2.130 32.191 1.00 93.44 118 LYS A N 1
ATOM 966 C CA . LYS A 1 118 ? -2.005 -3.446 32.830 1.00 93.44 118 LYS A CA 1
ATOM 967 C C . LYS A 1 118 ? -3.331 -4.209 32.974 1.00 93.44 118 LYS A C 1
ATOM 969 O O . LYS A 1 118 ? -3.303 -5.434 33.038 1.00 93.44 118 LYS A O 1
ATOM 974 N N . GLN A 1 119 ? -4.467 -3.523 33.097 1.00 94.06 119 GLN A N 1
ATOM 975 C CA . GLN A 1 119 ? -5.749 -4.137 33.482 1.00 94.06 119 GLN A CA 1
ATOM 976 C C . GLN A 1 119 ? -6.878 -3.923 32.461 1.00 94.06 119 GLN A C 1
ATOM 978 O O . GLN A 1 119 ? -8.038 -4.147 32.797 1.00 94.06 119 GLN A O 1
ATOM 983 N N . HIS A 1 120 ? -6.578 -3.505 31.230 1.00 94.19 120 HIS A N 1
ATOM 984 C CA . HIS A 1 120 ? -7.616 -3.163 30.253 1.00 94.19 120 HIS A CA 1
ATOM 985 C C . HIS A 1 120 ? -8.488 -4.351 29.807 1.00 94.19 120 HIS A C 1
ATOM 987 O O . HIS A 1 120 ? -9.642 -4.121 29.493 1.00 94.19 120 HIS A O 1
ATOM 993 N N . HIS A 1 121 ? -8.010 -5.602 29.833 1.00 91.69 121 HIS A N 1
ATOM 994 C CA . HIS A 1 121 ? -8.829 -6.783 29.484 1.00 91.69 121 HIS A CA 1
ATOM 995 C C . HIS A 1 121 ? -9.728 -7.313 30.621 1.00 91.69 121 HIS A C 1
ATOM 997 O O . HIS A 1 121 ? -10.411 -8.320 30.439 1.00 91.69 121 HIS A O 1
ATOM 1003 N N . ASN A 1 122 ? -9.640 -6.741 31.829 1.00 90.00 122 ASN A N 1
ATOM 1004 C CA . ASN A 1 122 ? -10.517 -7.065 32.960 1.00 90.00 122 ASN A CA 1
ATOM 1005 C C . ASN A 1 122 ? -10.308 -6.029 34.083 1.00 90.00 122 ASN A C 1
ATOM 1007 O O . ASN A 1 122 ? -9.602 -6.318 35.062 1.00 90.00 122 ASN A O 1
ATOM 1011 N N . PRO A 1 123 ? -10.863 -4.810 33.953 1.00 92.25 123 PRO A N 1
ATOM 1012 C CA . PRO A 1 123 ? -10.694 -3.755 34.938 1.00 92.25 123 PRO A CA 1
ATOM 1013 C C . PRO A 1 123 ? -11.119 -4.242 36.325 1.00 92.25 123 PRO A C 1
ATOM 1015 O O . PRO A 1 123 ? -12.261 -4.657 36.548 1.00 92.25 123 PRO A O 1
ATOM 1018 N N . SER A 1 124 ? -10.185 -4.214 37.276 1.00 93.94 124 SER A N 1
ATOM 1019 C CA . SER A 1 124 ? -10.470 -4.646 38.644 1.00 93.94 124 SER A CA 1
ATOM 1020 C C . SER A 1 124 ? -11.517 -3.745 39.305 1.00 93.94 124 SER A C 1
ATOM 1022 O O . SER A 1 124 ? -11.697 -2.585 38.935 1.00 93.94 124 SER A O 1
ATOM 1024 N N . SER A 1 125 ? -12.192 -4.249 40.341 1.00 93.94 125 SER A N 1
ATOM 1025 C CA . SER A 1 125 ? -13.155 -3.444 41.103 1.00 93.94 125 SER A CA 1
ATOM 1026 C C . SER A 1 125 ? -12.521 -2.189 41.708 1.00 93.94 125 SER A C 1
ATOM 1028 O O . SER A 1 125 ? -13.176 -1.155 41.766 1.00 93.94 125 SER A O 1
ATOM 1030 N N . SER A 1 126 ? -11.250 -2.250 42.120 1.00 95.75 126 SER A N 1
ATOM 1031 C CA . SER A 1 126 ? -10.520 -1.082 42.624 1.00 95.75 126 SER A CA 1
ATOM 1032 C C . SER A 1 126 ? -10.210 -0.074 41.517 1.00 95.75 126 SER A C 1
ATOM 1034 O O . SER A 1 126 ? -10.341 1.126 41.743 1.00 95.75 126 SER A O 1
ATOM 1036 N N . LEU A 1 127 ? -9.863 -0.529 40.308 1.00 95.44 127 LEU A N 1
ATOM 1037 C CA . LEU A 1 127 ? -9.692 0.367 39.163 1.00 95.44 127 LEU A CA 1
ATOM 1038 C C . LEU A 1 127 ? -11.017 1.032 38.774 1.00 95.44 127 LEU A C 1
ATOM 1040 O O . LEU A 1 127 ? -11.034 2.238 38.563 1.00 95.44 127 LEU A O 1
ATOM 1044 N N . LEU A 1 128 ? -12.126 0.290 38.752 1.00 95.00 128 LEU A N 1
ATOM 1045 C CA . LEU A 1 128 ? -13.456 0.838 38.459 1.00 95.00 128 LEU A CA 1
ATOM 1046 C C . LEU A 1 128 ? -13.952 1.820 39.529 1.00 95.00 128 LEU A C 1
ATOM 1048 O O . LEU A 1 128 ? -14.712 2.722 39.203 1.00 95.00 128 LEU A O 1
ATOM 1052 N N . GLN A 1 129 ? -13.522 1.682 40.786 1.00 94.88 129 GLN A N 1
ATOM 1053 C CA . GLN A 1 129 ? -13.814 2.666 41.836 1.00 94.88 129 GLN A CA 1
ATOM 1054 C C . GLN A 1 129 ? -13.074 3.990 41.614 1.00 94.88 129 GLN A C 1
ATOM 1056 O O . GLN A 1 129 ? -13.622 5.049 41.902 1.00 94.88 129 GLN A O 1
ATOM 1061 N N . ILE A 1 130 ? -11.837 3.929 41.114 1.00 96.06 130 ILE A N 1
ATOM 1062 C CA . ILE A 1 130 ? -10.976 5.103 40.913 1.00 96.06 130 ILE A CA 1
ATOM 1063 C C . ILE A 1 130 ? -11.263 5.776 39.564 1.00 96.06 130 ILE A C 1
ATOM 1065 O O . ILE A 1 130 ? -11.334 6.997 39.477 1.00 96.06 130 ILE A O 1
ATOM 1069 N N . CYS A 1 131 ? -11.434 4.978 38.513 1.00 96.94 131 CYS A N 1
ATOM 1070 C CA . CYS A 1 131 ? -11.700 5.412 37.149 1.00 96.94 131 CYS A CA 1
ATOM 1071 C C . CYS A 1 131 ? -12.780 4.501 36.533 1.00 96.94 131 CYS A C 1
ATOM 1073 O O . CYS A 1 131 ? -12.458 3.559 35.796 1.00 96.94 131 CYS A O 1
ATOM 1075 N N . PRO A 1 132 ? -14.076 4.758 36.802 1.00 96.38 132 PRO A N 1
ATOM 1076 C CA . PRO A 1 132 ? -15.177 3.971 36.235 1.00 96.38 132 PRO A CA 1
ATOM 1077 C C . PRO A 1 132 ? -15.147 3.924 34.700 1.00 96.38 132 PRO A C 1
ATOM 1079 O O . PRO A 1 132 ? -15.506 2.923 34.085 1.00 96.38 132 PRO A O 1
ATOM 1082 N N . SER A 1 133 ? -14.645 4.995 34.080 1.00 97.38 133 SER A N 1
ATOM 1083 C CA . SER A 1 133 ? -14.498 5.141 32.629 1.00 97.38 133 SER A CA 1
ATOM 1084 C C . SER A 1 133 ? -13.429 4.229 32.011 1.00 97.38 133 SER A C 1
ATOM 1086 O O . SER A 1 133 ? -13.353 4.136 30.788 1.00 97.38 133 SER A O 1
ATOM 1088 N N . SER A 1 134 ? -12.632 3.520 32.820 1.00 96.88 134 SER A N 1
ATOM 1089 C CA . SER A 1 134 ? -11.673 2.507 32.347 1.00 96.88 134 SER A CA 1
ATOM 1090 C C . SER A 1 134 ? -12.329 1.396 31.525 1.00 96.88 134 SER A C 1
ATOM 1092 O O . SER A 1 134 ? -11.713 0.887 30.593 1.00 96.88 134 SER A O 1
ATOM 1094 N N . ILE A 1 135 ? -13.603 1.084 31.780 1.00 96.88 135 ILE A N 1
ATOM 1095 C CA . ILE A 1 135 ? -14.359 0.100 30.994 1.00 96.88 135 ILE A CA 1
ATOM 1096 C C . ILE A 1 135 ? -14.536 0.503 29.522 1.00 96.88 135 ILE A C 1
ATOM 1098 O O . ILE A 1 135 ? -14.710 -0.349 28.653 1.00 96.88 135 ILE A O 1
ATOM 1102 N N . LEU A 1 136 ? -14.473 1.806 29.219 1.00 97.69 136 LEU A N 1
ATOM 1103 C CA . LEU A 1 136 ? -14.562 2.295 27.844 1.00 97.69 136 LEU A CA 1
ATOM 1104 C C . LEU A 1 136 ? -13.346 1.863 27.016 1.00 97.69 136 LEU A C 1
ATOM 1106 O O . LEU A 1 136 ? -13.490 1.663 25.814 1.00 97.69 136 LEU A O 1
ATOM 1110 N N . LEU A 1 137 ? -12.172 1.720 27.645 1.00 97.75 137 LEU A N 1
ATOM 1111 C CA . LEU A 1 137 ? -10.946 1.271 26.982 1.00 97.75 137 LEU A CA 1
ATOM 1112 C C . LEU A 1 137 ? -11.066 -0.188 26.534 1.00 97.75 137 LEU A C 1
ATOM 1114 O O . LEU A 1 137 ? -10.793 -0.489 25.379 1.00 97.75 137 LEU A O 1
ATOM 1118 N N . GLU A 1 138 ? -11.539 -1.059 27.422 1.00 96.12 138 GLU A N 1
ATOM 1119 C CA . GLU A 1 138 ? -11.770 -2.479 27.135 1.00 96.12 138 GLU A CA 1
ATOM 1120 C C . GLU A 1 138 ? -12.762 -2.676 25.981 1.00 96.12 138 GLU A C 1
ATOM 1122 O O . GLU A 1 138 ? -12.520 -3.416 25.030 1.00 96.12 138 GLU A O 1
ATOM 1127 N N . ILE A 1 139 ? -13.888 -1.962 26.038 1.00 96.81 139 ILE A N 1
ATOM 1128 C CA . ILE A 1 139 ? -14.908 -2.011 24.988 1.00 96.81 139 ILE A CA 1
ATOM 1129 C C . ILE A 1 139 ? -14.358 -1.476 23.667 1.00 96.81 139 ILE A C 1
ATOM 1131 O O . ILE A 1 139 ? -14.685 -2.016 22.609 1.00 96.81 139 ILE A O 1
ATOM 1135 N N . ALA A 1 140 ? -13.542 -0.422 23.712 1.00 97.75 140 ALA A N 1
ATOM 1136 C CA . ALA A 1 140 ? -12.936 0.139 22.517 1.00 97.75 140 ALA A CA 1
ATOM 1137 C C . ALA A 1 140 ? -11.962 -0.834 21.848 1.00 97.75 140 ALA A C 1
ATOM 1139 O O . ALA A 1 140 ? -12.043 -0.989 20.633 1.00 97.75 140 ALA A O 1
ATOM 1140 N N . ASP A 1 141 ? -11.117 -1.507 22.629 1.00 97.06 141 ASP A N 1
ATOM 1141 C CA . ASP A 1 141 ? -10.195 -2.545 22.154 1.00 97.06 141 ASP A CA 1
ATOM 1142 C C . ASP A 1 141 ? -10.960 -3.690 21.470 1.00 97.06 141 ASP A C 1
ATOM 1144 O O . ASP A 1 141 ? -10.734 -4.001 20.300 1.00 97.06 141 ASP A O 1
ATOM 1148 N N . ILE A 1 142 ? -11.985 -4.235 22.130 1.00 96.00 142 ILE A N 1
ATOM 1149 C CA . ILE A 1 142 ? -12.776 -5.350 21.583 1.00 96.00 142 ILE A CA 1
ATOM 1150 C C . ILE A 1 142 ? -13.475 -4.965 20.274 1.00 96.00 142 ILE A C 1
ATOM 1152 O O . ILE A 1 142 ? -13.529 -5.756 19.325 1.00 96.00 142 ILE A O 1
ATOM 1156 N N . ILE A 1 143 ? -14.024 -3.751 20.205 1.00 96.94 143 ILE A N 1
ATOM 1157 C CA . ILE A 1 143 ? -14.679 -3.255 18.994 1.00 96.94 143 ILE A CA 1
ATOM 1158 C C . ILE A 1 143 ? -13.659 -2.974 17.888 1.00 96.94 143 ILE A C 1
ATOM 1160 O O . ILE A 1 143 ? -13.923 -3.357 16.750 1.00 96.94 143 ILE A O 1
ATOM 1164 N N . ALA A 1 144 ? -12.508 -2.369 18.192 1.00 96.44 144 ALA A N 1
ATOM 1165 C CA . ALA A 1 144 ? -11.433 -2.169 17.220 1.00 96.44 144 ALA A CA 1
ATOM 1166 C C . ALA A 1 144 ? -10.957 -3.514 16.657 1.00 96.44 144 ALA A C 1
ATOM 1168 O O . ALA A 1 144 ? -10.984 -3.710 15.442 1.00 96.44 144 ALA A O 1
ATOM 1169 N N . SER A 1 145 ? -10.682 -4.483 17.531 1.00 95.00 145 SER A N 1
ATOM 1170 C CA . SER A 1 145 ? -10.318 -5.850 17.160 1.00 95.00 145 SER A CA 1
ATOM 1171 C C . SER A 1 145 ? -11.365 -6.510 16.256 1.00 95.00 145 SER A C 1
ATOM 1173 O O . SER A 1 145 ? -11.018 -7.055 15.211 1.00 95.00 145 SER A O 1
ATOM 1175 N N . SER A 1 146 ? -12.654 -6.392 16.590 1.00 95.19 146 SER A N 1
ATOM 1176 C CA . SER A 1 146 ? -13.747 -6.945 15.773 1.00 95.19 146 SER A CA 1
ATOM 1177 C C . SER A 1 146 ? -13.852 -6.274 14.396 1.00 95.19 146 SER A C 1
ATOM 1179 O O . SER A 1 146 ? -14.138 -6.925 13.390 1.00 95.19 146 SER A O 1
ATOM 1181 N N . ILE A 1 147 ? -13.642 -4.957 14.331 1.00 94.44 147 ILE A N 1
ATOM 1182 C CA . ILE A 1 147 ? -13.669 -4.182 13.084 1.00 94.44 147 ILE A CA 1
ATOM 1183 C C . ILE A 1 147 ? -12.504 -4.566 12.171 1.00 94.44 147 ILE A C 1
ATOM 1185 O O . ILE A 1 147 ? -12.690 -4.689 10.957 1.00 94.44 147 ILE A O 1
ATOM 1189 N N . GLU A 1 148 ? -11.315 -4.740 12.743 1.00 92.94 148 GLU A N 1
ATOM 1190 C CA . GLU A 1 148 ? -10.119 -5.204 12.039 1.00 92.94 148 GLU A CA 1
ATOM 1191 C C . GLU A 1 148 ? -10.335 -6.590 11.417 1.00 92.94 148 GLU A C 1
ATOM 1193 O O . GLU A 1 148 ? -9.904 -6.821 10.287 1.00 92.94 148 GLU A O 1
ATOM 1198 N N . ASP A 1 149 ? -11.105 -7.450 12.088 1.00 90.94 149 ASP A N 1
ATOM 1199 C CA . ASP A 1 149 ? -11.528 -8.764 11.584 1.00 90.94 149 ASP A CA 1
ATOM 1200 C C . ASP A 1 149 ? -12.688 -8.669 10.564 1.00 90.94 149 ASP A C 1
ATOM 1202 O O . ASP A 1 149 ? -13.196 -9.673 10.059 1.00 90.94 149 ASP A O 1
ATOM 1206 N N . GLY A 1 150 ? -13.114 -7.449 10.222 1.00 90.38 150 GLY A N 1
ATOM 1207 C CA . GLY A 1 150 ? -14.116 -7.160 9.198 1.00 90.38 150 GLY A CA 1
ATOM 1208 C C . GLY A 1 150 ? -15.564 -7.189 9.685 1.00 90.38 150 GLY A C 1
ATOM 1209 O O . GLY A 1 150 ? -16.476 -7.128 8.853 1.00 90.38 150 GLY A O 1
ATOM 1210 N N . MET A 1 151 ? -15.809 -7.264 10.997 1.00 94.12 151 MET A N 1
ATOM 1211 C CA . MET A 1 151 ? -17.169 -7.284 11.534 1.00 94.12 151 MET A CA 1
ATOM 1212 C C . MET A 1 151 ? -17.886 -5.941 11.330 1.00 94.12 151 MET A C 1
ATOM 1214 O O . MET A 1 151 ? -17.317 -4.857 11.462 1.00 94.12 151 MET A O 1
ATOM 1218 N N . THR A 1 152 ? -19.181 -6.026 11.027 1.00 96.31 152 THR A N 1
ATOM 1219 C CA . THR A 1 152 ? -20.122 -4.899 10.942 1.00 96.31 152 THR A CA 1
ATOM 1220 C C . THR A 1 152 ? -21.430 -5.286 11.632 1.00 96.31 152 THR A C 1
ATOM 1222 O O . THR A 1 152 ? -21.688 -6.467 11.880 1.00 96.31 152 THR A O 1
ATOM 1225 N N . GLY A 1 153 ? -22.262 -4.300 11.960 1.00 96.69 153 GLY A N 1
ATOM 1226 C CA . GLY A 1 153 ? -23.556 -4.492 12.607 1.00 96.69 153 GLY A CA 1
ATOM 1227 C C . GLY A 1 153 ? -23.648 -3.856 13.993 1.00 96.69 153 GLY A C 1
ATOM 1228 O O . GLY A 1 153 ? -22.886 -2.963 14.357 1.00 96.69 153 GLY A O 1
ATOM 1229 N N . ASN A 1 154 ? -24.647 -4.282 14.764 1.00 97.25 154 ASN A N 1
ATOM 1230 C CA . ASN A 1 154 ? -24.970 -3.682 16.057 1.00 97.25 154 ASN A CA 1
ATOM 1231 C C . ASN A 1 154 ? -23.861 -3.923 17.101 1.00 97.25 154 ASN A C 1
ATOM 1233 O O . ASN A 1 154 ? -23.494 -5.071 17.362 1.00 97.25 154 ASN A O 1
ATOM 1237 N N . ILE A 1 155 ? -23.385 -2.846 17.735 1.00 97.19 155 ILE A N 1
ATOM 1238 C CA . ILE A 1 155 ? -22.260 -2.863 18.687 1.00 97.19 155 ILE A CA 1
ATOM 1239 C C . ILE A 1 155 ? -22.543 -3.802 19.861 1.00 97.19 155 ILE A C 1
ATOM 1241 O O . ILE A 1 155 ? -21.714 -4.646 20.188 1.00 97.19 155 ILE A O 1
ATOM 1245 N N . LYS A 1 156 ? -23.736 -3.732 20.459 1.00 96.19 156 LYS A N 1
ATOM 1246 C CA . LYS A 1 156 ? -24.135 -4.613 21.566 1.00 96.19 156 LYS A CA 1
ATOM 1247 C C . LYS A 1 156 ? -24.070 -6.096 21.198 1.00 96.19 156 LYS A C 1
ATOM 1249 O O . LYS A 1 156 ? -23.665 -6.907 22.027 1.00 96.19 156 LYS A O 1
ATOM 1254 N N . LYS A 1 157 ? -24.443 -6.471 19.968 1.00 95.56 157 LYS A N 1
ATOM 1255 C CA . LYS A 1 157 ? -24.303 -7.855 19.477 1.00 95.56 157 LYS A CA 1
ATOM 1256 C C . LYS A 1 157 ? -22.839 -8.252 19.291 1.00 95.56 157 LYS A C 1
ATOM 1258 O O . LYS A 1 157 ? -22.477 -9.350 19.696 1.00 95.56 157 LYS A O 1
ATOM 1263 N N . ILE A 1 158 ? -22.014 -7.365 18.730 1.00 95.44 158 ILE A N 1
ATOM 1264 C CA . ILE A 1 158 ? -20.569 -7.599 18.585 1.00 95.44 158 ILE A CA 1
ATOM 1265 C C . ILE A 1 158 ? -19.936 -7.823 19.964 1.00 95.44 158 ILE A C 1
ATOM 1267 O O . ILE A 1 158 ? -19.212 -8.797 20.147 1.00 95.44 158 ILE A O 1
ATOM 1271 N N . LEU A 1 159 ? -20.278 -6.999 20.959 1.00 94.69 159 LEU A N 1
ATOM 1272 C CA . LEU A 1 159 ? -19.796 -7.169 22.331 1.00 94.69 159 LEU A CA 1
ATOM 1273 C C . LEU A 1 159 ? -20.255 -8.498 22.934 1.00 94.69 159 LEU A C 1
ATOM 1275 O O . LEU A 1 159 ? -19.424 -9.243 23.431 1.00 94.69 159 LEU A O 1
ATOM 1279 N N . LYS A 1 160 ? -21.542 -8.853 22.838 1.00 94.06 160 LYS A N 1
ATOM 1280 C CA . LYS A 1 160 ? -22.051 -10.133 23.373 1.00 94.06 160 LYS A CA 1
ATOM 1281 C C . LYS A 1 160 ? -21.339 -11.367 22.813 1.00 94.06 160 LYS A C 1
ATOM 1283 O O . LYS A 1 160 ? -21.269 -12.372 23.508 1.00 94.06 160 LYS A O 1
ATOM 1288 N N . ASN A 1 161 ? -20.850 -11.297 21.577 1.00 90.88 161 ASN A N 1
ATOM 1289 C CA . ASN A 1 161 ? -20.151 -12.410 20.938 1.00 90.88 161 ASN A CA 1
ATOM 1290 C C . ASN A 1 161 ? -18.673 -12.507 21.342 1.00 90.88 161 ASN A C 1
ATOM 1292 O O . ASN A 1 161 ? -18.100 -13.584 21.228 1.00 90.88 161 ASN A O 1
ATOM 1296 N N . ASN A 1 162 ? -18.068 -11.402 21.788 1.00 86.19 162 ASN A N 1
ATOM 1297 C CA . ASN A 1 162 ? -16.626 -11.306 22.026 1.00 86.19 162 ASN A CA 1
ATOM 1298 C C . ASN A 1 162 ? -16.252 -11.076 23.497 1.00 86.19 162 ASN A C 1
ATOM 1300 O O . ASN A 1 162 ? -15.079 -11.170 23.842 1.00 86.19 162 ASN A O 1
ATOM 1304 N N . THR A 1 163 ? -17.210 -10.760 24.375 1.00 77.69 163 THR A N 1
ATOM 1305 C CA . THR A 1 163 ? -16.926 -10.392 25.768 1.00 77.69 163 THR A CA 1
ATOM 1306 C C . THR A 1 163 ? -17.611 -11.290 26.780 1.00 77.69 163 THR A C 1
ATOM 1308 O O . THR A 1 163 ? -18.635 -11.926 26.525 1.00 77.69 163 THR A O 1
ATOM 1311 N N . ASN A 1 164 ? -17.055 -11.301 27.992 1.00 75.75 164 ASN A N 1
ATOM 1312 C CA . ASN A 1 164 ? -17.756 -11.820 29.152 1.00 75.75 164 ASN A CA 1
ATOM 1313 C C . ASN A 1 164 ? -18.985 -10.937 29.428 1.00 75.75 164 ASN A C 1
ATOM 1315 O O . ASN A 1 164 ? -18.874 -9.711 29.511 1.00 75.75 164 ASN A O 1
ATOM 1319 N N . THR A 1 165 ? -20.144 -11.561 29.657 1.00 83.38 165 THR A N 1
ATOM 1320 C CA . THR A 1 165 ? -21.407 -10.900 30.032 1.00 83.38 165 THR A CA 1
ATOM 1321 C C . THR A 1 165 ? -21.252 -9.856 31.143 1.00 83.38 165 THR A C 1
ATOM 1323 O O . THR A 1 165 ? -22.007 -8.887 31.179 1.00 83.38 165 THR A O 1
ATOM 1326 N N . LYS A 1 166 ? -20.249 -10.013 32.017 1.00 89.19 166 LYS A N 1
ATOM 1327 C CA . LYS A 1 166 ? -19.936 -9.087 33.110 1.00 89.19 166 LYS A CA 1
ATOM 1328 C C . LYS A 1 166 ? -19.518 -7.682 32.644 1.00 89.19 166 LYS A C 1
ATOM 1330 O O . LYS A 1 166 ? -19.907 -6.709 33.279 1.00 89.19 166 LYS A O 1
ATOM 1335 N N . ILE A 1 167 ? -18.760 -7.552 31.552 1.00 89.38 167 ILE A N 1
ATOM 1336 C CA . ILE A 1 167 ? -18.283 -6.243 31.055 1.00 89.38 167 ILE A CA 1
ATOM 1337 C C . ILE A 1 167 ? -19.466 -5.432 30.532 1.00 89.38 167 ILE A C 1
ATOM 1339 O O . ILE A 1 167 ? -19.642 -4.270 30.888 1.00 89.38 167 ILE A O 1
ATOM 1343 N N . LEU A 1 168 ? -20.337 -6.074 29.749 1.00 91.56 168 LEU A N 1
ATOM 1344 C CA . LEU A 1 168 ? -21.542 -5.429 29.239 1.00 91.56 168 LEU A CA 1
ATOM 1345 C C . LEU A 1 168 ? -22.480 -5.002 30.380 1.00 91.56 168 LEU A C 1
ATOM 1347 O O . LEU A 1 168 ? -22.975 -3.880 30.365 1.00 91.56 168 LEU A O 1
ATOM 1351 N N . GLN A 1 169 ? -22.663 -5.855 31.393 1.00 92.31 169 GLN A N 1
ATOM 1352 C CA . GLN A 1 169 ? -23.436 -5.513 32.593 1.00 92.31 169 GLN A CA 1
ATOM 1353 C C . GLN A 1 169 ? -22.835 -4.320 33.341 1.00 92.31 169 GLN A C 1
ATOM 1355 O O . GLN A 1 169 ? -23.563 -3.408 33.715 1.00 92.31 169 GLN A O 1
ATOM 1360 N N . ASN A 1 170 ? -21.515 -4.292 33.542 1.00 92.62 170 ASN A N 1
ATOM 1361 C CA . ASN A 1 170 ? -20.844 -3.164 34.186 1.00 92.62 170 ASN A CA 1
ATOM 1362 C C . ASN A 1 170 ? -21.022 -1.865 33.387 1.00 92.62 170 ASN A C 1
ATOM 1364 O O . ASN A 1 170 ? -21.284 -0.822 33.978 1.00 92.62 170 ASN A O 1
ATOM 1368 N N . PHE A 1 171 ? -20.925 -1.924 32.058 1.00 93.06 171 PHE A N 1
ATOM 1369 C CA . PHE A 1 171 ? -21.137 -0.764 31.193 1.00 93.06 171 PHE A CA 1
ATOM 1370 C C . PHE A 1 171 ? -22.566 -0.217 31.305 1.00 93.06 171 PHE A C 1
ATOM 1372 O O . PHE A 1 171 ? -22.755 0.991 31.447 1.00 93.06 171 PHE A O 1
ATOM 1379 N N . GLU A 1 172 ? -23.565 -1.106 31.289 1.00 93.50 172 GLU A N 1
ATOM 1380 C CA . GLU A 1 172 ? -24.977 -0.744 31.455 1.00 93.50 172 GLU A CA 1
ATOM 1381 C C . GLU A 1 172 ? -25.262 -0.197 32.865 1.00 93.50 172 GLU A C 1
ATOM 1383 O O . GLU A 1 172 ? -25.935 0.823 32.998 1.00 93.50 172 GLU A O 1
ATOM 1388 N N . ASN A 1 173 ? -24.690 -0.803 33.912 1.00 94.62 173 ASN A N 1
ATOM 1389 C CA . ASN A 1 173 ? -24.830 -0.350 35.302 1.00 94.62 173 ASN A CA 1
ATOM 1390 C C . ASN A 1 173 ? -24.216 1.036 35.546 1.00 94.62 173 ASN A C 1
ATOM 1392 O O . ASN A 1 173 ? -24.691 1.776 36.405 1.00 94.62 173 ASN A O 1
ATOM 1396 N N . LEU A 1 174 ? -23.167 1.391 34.800 1.00 92.94 174 LEU A N 1
ATOM 1397 C CA . LEU A 1 174 ? -22.541 2.715 34.835 1.00 92.94 174 LEU A CA 1
ATOM 1398 C C . LEU A 1 174 ? -23.274 3.746 33.957 1.00 92.94 174 LEU A C 1
ATOM 1400 O O . LEU A 1 174 ? -22.819 4.883 33.841 1.00 92.94 174 LEU A O 1
ATOM 1404 N N . CYS A 1 175 ? -24.411 3.370 33.360 1.00 94.81 175 CYS A N 1
ATOM 1405 C CA . CYS A 1 175 ? -25.245 4.224 32.513 1.00 94.81 175 CYS A CA 1
ATOM 1406 C C . CYS A 1 175 ? -24.496 4.819 31.307 1.00 94.81 175 CYS A C 1
ATOM 1408 O O . CYS A 1 175 ? -24.838 5.909 30.837 1.00 94.81 175 CYS A O 1
ATOM 1410 N N . PHE A 1 176 ? -23.476 4.123 30.795 1.00 95.31 176 PHE A N 1
ATOM 1411 C CA . PHE A 1 176 ? -22.784 4.558 29.589 1.00 95.31 176 PHE A CA 1
ATOM 1412 C C . PHE A 1 176 ? -23.634 4.300 28.332 1.00 95.31 176 PHE A C 1
ATOM 1414 O O . PHE A 1 176 ? -24.355 3.313 28.207 1.00 95.31 176 PHE A O 1
ATOM 1421 N N . ASN A 1 177 ? -23.526 5.208 27.366 1.00 95.81 177 ASN A N 1
ATOM 1422 C CA . ASN A 1 177 ? -24.242 5.214 26.095 1.00 95.81 177 ASN A CA 1
ATOM 1423 C C . ASN A 1 177 ? -23.326 4.832 24.922 1.00 95.81 177 ASN A C 1
ATOM 1425 O O . ASN A 1 177 ? -22.099 4.892 25.014 1.00 95.81 177 ASN A O 1
ATOM 1429 N N . GLY A 1 178 ? -23.936 4.504 23.779 1.00 93.94 178 GLY A N 1
ATOM 1430 C CA . GLY A 1 178 ? -23.248 4.293 22.496 1.00 93.94 178 GLY A CA 1
ATOM 1431 C C . GLY A 1 178 ? -23.270 2.853 21.976 1.00 93.94 178 GLY A C 1
ATOM 1432 O O . GLY A 1 178 ? -23.109 2.646 20.778 1.00 93.94 178 GLY A O 1
ATOM 1433 N N . ILE A 1 179 ? -23.552 1.857 22.823 1.00 96.31 179 ILE A N 1
ATOM 1434 C CA . ILE A 1 179 ? -23.597 0.437 22.406 1.00 96.31 179 ILE A CA 1
ATOM 1435 C C . ILE A 1 179 ? -24.803 0.073 21.531 1.00 96.31 179 ILE A C 1
ATOM 1437 O O . ILE A 1 179 ? -24.829 -0.990 20.915 1.00 96.31 179 ILE A O 1
ATOM 1441 N N . GLU A 1 180 ? -25.802 0.948 21.456 1.00 95.31 180 GLU A N 1
ATOM 1442 C CA . GLU A 1 180 ? -26.981 0.743 20.611 1.00 95.31 180 GLU A CA 1
ATOM 1443 C C . GLU A 1 180 ? -26.722 1.123 19.138 1.00 95.31 180 GLU A C 1
ATOM 1445 O O . GLU A 1 180 ? -27.557 0.867 18.273 1.00 95.31 180 GLU A O 1
ATOM 1450 N N . GLY A 1 181 ? -25.555 1.705 18.830 1.00 95.62 181 GLY A N 1
ATOM 1451 C CA . GLY A 1 181 ? -25.153 2.040 17.466 1.00 95.62 181 GLY A CA 1
ATOM 1452 C C . GLY A 1 181 ? -24.963 0.816 16.561 1.00 95.62 181 GLY A C 1
ATOM 1453 O O . GLY A 1 181 ? -24.631 -0.283 17.012 1.00 95.62 181 GLY A O 1
ATOM 1454 N N . GLU A 1 182 ? -25.143 1.021 15.255 1.00 97.62 182 GLU A N 1
ATOM 1455 C CA . GLU A 1 182 ? -24.833 0.040 14.210 1.00 97.62 182 GLU A CA 1
ATOM 1456 C C . GLU A 1 182 ? -23.594 0.497 13.432 1.00 97.62 182 GLU A C 1
ATOM 1458 O O . GLU A 1 182 ? -23.575 1.605 12.893 1.00 97.62 182 GLU A O 1
ATOM 1463 N N . ILE A 1 183 ? -22.549 -0.335 13.422 1.00 98.19 183 ILE A N 1
ATOM 1464 C CA . ILE A 1 183 ? -21.313 -0.102 12.674 1.00 98.19 183 ILE A CA 1
ATOM 1465 C C . ILE A 1 183 ? -21.527 -0.538 11.232 1.00 98.19 183 ILE A C 1
ATOM 1467 O O . ILE A 1 183 ? -21.884 -1.685 10.966 1.00 98.19 183 ILE A O 1
ATOM 1471 N N . HIS A 1 184 ? -21.202 0.354 10.309 1.00 98.00 184 HIS A N 1
ATOM 1472 C CA . HIS A 1 184 ? -21.187 0.083 8.884 1.00 98.00 184 HIS A CA 1
ATOM 1473 C C . HIS A 1 184 ? -19.825 0.379 8.278 1.00 98.00 184 HIS A C 1
ATOM 1475 O O . HIS A 1 184 ? -19.056 1.196 8.795 1.00 98.00 184 HIS A O 1
ATOM 1481 N N . LYS A 1 185 ? -19.555 -0.252 7.139 1.00 96.44 185 LYS A N 1
ATOM 1482 C CA . LYS A 1 185 ? -18.307 -0.108 6.391 1.00 96.44 185 LYS A CA 1
ATOM 1483 C C . LYS A 1 185 ? -18.574 0.486 5.010 1.00 96.44 185 LYS A C 1
ATOM 1485 O O . LYS A 1 185 ? -19.378 -0.038 4.243 1.00 96.44 185 LYS A O 1
ATOM 1490 N N . ILE A 1 186 ? -17.866 1.559 4.675 1.00 94.75 186 ILE A N 1
ATOM 1491 C CA . ILE A 1 186 ? -17.803 2.152 3.336 1.00 94.75 186 ILE A CA 1
ATOM 1492 C C . ILE A 1 186 ? -16.415 1.869 2.769 1.00 94.75 186 ILE A C 1
ATOM 1494 O O . ILE A 1 186 ? -15.415 2.280 3.352 1.00 94.75 186 ILE A O 1
ATOM 1498 N N . GLU A 1 187 ? -16.343 1.208 1.621 1.00 92.06 187 GLU A N 1
ATOM 1499 C CA . GLU A 1 187 ? -15.075 0.819 1.004 1.00 92.06 187 GLU A CA 1
ATOM 1500 C C . GLU A 1 187 ? -15.010 1.247 -0.463 1.00 92.06 187 GLU A C 1
ATOM 1502 O O . GLU A 1 187 ? -15.940 1.015 -1.242 1.00 92.06 187 GLU A O 1
ATOM 1507 N N . PHE A 1 188 ? -13.882 1.847 -0.848 1.00 82.88 188 PHE A N 1
ATOM 1508 C CA . PHE A 1 188 ? -13.502 1.964 -2.251 1.00 82.88 188 PHE A CA 1
ATOM 1509 C C . PHE A 1 188 ? -12.645 0.755 -2.638 1.00 82.88 188 PHE A C 1
ATOM 1511 O O . PHE A 1 188 ? -11.587 0.560 -2.028 1.00 82.88 188 PHE A O 1
ATOM 1518 N N . PRO A 1 189 ? -13.048 -0.034 -3.653 1.00 70.50 189 PRO A N 1
ATOM 1519 C CA . PRO A 1 189 ? -12.253 -1.149 -4.145 1.00 70.50 189 PRO A CA 1
ATOM 1520 C C . PRO A 1 189 ? -11.005 -0.579 -4.815 1.00 70.50 189 PRO A C 1
ATOM 1522 O O . PRO A 1 189 ? -11.072 -0.111 -5.953 1.00 70.50 189 PRO A O 1
ATOM 1525 N N . ASN A 1 190 ? -9.884 -0.559 -4.091 1.00 66.69 190 ASN A N 1
ATOM 1526 C CA . ASN A 1 190 ? -8.694 0.149 -4.537 1.00 66.69 190 ASN A CA 1
ATOM 1527 C C . ASN A 1 190 ? -7.410 -0.667 -4.424 1.00 66.69 190 ASN A C 1
ATOM 1529 O O . ASN A 1 190 ? -7.073 -1.138 -3.342 1.00 66.69 190 ASN A O 1
ATOM 1533 N N . PRO A 1 191 ? -6.659 -0.793 -5.525 1.00 52.47 191 PRO A N 1
ATOM 1534 C CA . PRO A 1 191 ? -5.447 -1.592 -5.530 1.00 52.47 191 PRO A CA 1
ATOM 1535 C C . PRO A 1 191 ? -4.138 -0.818 -5.572 1.00 52.47 191 PRO A C 1
ATOM 1537 O O . PRO A 1 191 ? -3.079 -1.435 -5.452 1.00 52.47 191 PRO A O 1
ATOM 1540 N N . TYR A 1 192 ? -4.174 0.498 -5.785 1.00 50.44 192 TYR A N 1
ATOM 1541 C CA . TYR A 1 192 ? -2.967 1.315 -5.845 1.00 50.44 192 TYR A CA 1
ATOM 1542 C C . TYR A 1 192 ? -2.925 2.342 -4.708 1.00 50.44 192 TYR A C 1
ATOM 1544 O O . TYR A 1 192 ? -3.939 2.910 -4.312 1.00 50.44 192 TYR A O 1
ATOM 1552 N N . ILE A 1 193 ? -1.712 2.656 -4.239 1.00 48.38 193 ILE A N 1
ATOM 1553 C CA . ILE A 1 193 ? -1.454 3.652 -3.180 1.00 48.38 193 ILE A CA 1
ATOM 1554 C C . ILE A 1 193 ? -2.028 5.031 -3.541 1.00 48.38 193 ILE A C 1
ATOM 1556 O O . ILE A 1 193 ? -2.627 5.695 -2.701 1.00 48.38 193 ILE A O 1
ATOM 1560 N N . ARG A 1 194 ? -1.904 5.460 -4.805 1.00 56.09 194 ARG A N 1
ATOM 1561 C CA . ARG A 1 194 ? -2.478 6.733 -5.289 1.00 56.09 194 ARG A CA 1
ATOM 1562 C C . ARG A 1 194 ? -3.994 6.816 -5.089 1.00 56.09 194 ARG A C 1
ATOM 1564 O O . ARG A 1 194 ? -4.537 7.901 -4.894 1.00 56.09 194 ARG A O 1
ATOM 1571 N N . ASP A 1 195 ? -4.663 5.670 -5.090 1.00 68.25 195 ASP A N 1
ATOM 1572 C CA . ASP A 1 195 ? -6.102 5.618 -4.919 1.00 68.25 195 ASP A CA 1
ATOM 1573 C C . ASP A 1 195 ? -6.502 5.727 -3.433 1.00 68.25 195 ASP A C 1
ATOM 1575 O O . ASP A 1 195 ? -7.614 6.155 -3.119 1.00 68.25 195 ASP A O 1
ATOM 1579 N N . VAL A 1 196 ? -5.580 5.436 -2.505 1.00 71.62 196 VAL A N 1
ATOM 1580 C CA . VAL A 1 196 ? -5.757 5.669 -1.061 1.00 71.62 196 VAL A CA 1
ATOM 1581 C C . VAL A 1 196 ? -5.845 7.163 -0.759 1.00 71.62 196 VAL A C 1
ATOM 1583 O O . VAL A 1 196 ? -6.751 7.576 -0.039 1.00 71.62 196 VAL A O 1
ATOM 1586 N N . LEU A 1 197 ? -4.973 7.987 -1.357 1.00 73.88 197 LEU A N 1
ATOM 1587 C CA . LEU A 1 197 ? -5.041 9.448 -1.213 1.00 73.88 197 LEU A CA 1
ATOM 1588 C C . LEU A 1 197 ? -6.373 9.989 -1.741 1.00 73.88 197 LEU A C 1
ATOM 1590 O O . LEU A 1 197 ? -7.052 10.748 -1.055 1.00 73.88 197 LEU A O 1
ATOM 1594 N N . LEU A 1 198 ? -6.785 9.559 -2.936 1.00 77.88 198 LEU A N 1
ATOM 1595 C CA . LEU A 1 198 ? -8.072 9.965 -3.493 1.00 77.88 198 LEU A CA 1
ATOM 1596 C C . LEU A 1 198 ? -9.238 9.550 -2.583 1.00 77.88 198 LEU A C 1
ATOM 1598 O O . LEU A 1 198 ? -10.126 10.358 -2.322 1.00 77.88 198 LEU A O 1
ATOM 1602 N N . SER A 1 199 ? -9.213 8.320 -2.063 1.00 83.56 199 SER A N 1
ATOM 1603 C CA . SER A 1 199 ? -10.221 7.828 -1.114 1.00 83.56 199 SER A CA 1
ATOM 1604 C C . SER A 1 199 ? -10.248 8.680 0.154 1.00 83.56 199 SER A C 1
ATOM 1606 O O . SER A 1 199 ? -11.322 9.036 0.627 1.00 83.56 199 SER A O 1
ATOM 1608 N N . HIS A 1 200 ? -9.080 9.068 0.671 1.00 85.56 200 HIS A N 1
ATOM 1609 C CA . HIS A 1 200 ? -8.968 9.937 1.836 1.00 85.56 200 HIS A CA 1
ATOM 1610 C C . HIS A 1 200 ? -9.612 11.307 1.594 1.00 85.56 200 HIS A C 1
ATOM 1612 O O . HIS A 1 200 ? -10.435 11.735 2.400 1.00 85.56 200 HIS A O 1
ATOM 1618 N N . LEU A 1 201 ? -9.303 11.961 0.471 1.00 84.12 201 LEU A N 1
ATOM 1619 C CA . LEU A 1 201 ? -9.900 13.252 0.105 1.00 84.12 201 LEU A CA 1
ATOM 1620 C C . LEU A 1 201 ? -11.415 13.139 -0.073 1.00 84.12 201 LEU A C 1
ATOM 1622 O O . LEU A 1 201 ? -12.172 13.969 0.423 1.00 84.12 201 LEU A O 1
ATOM 1626 N N . ILE A 1 202 ? -11.874 12.077 -0.733 1.00 87.12 202 ILE A N 1
ATOM 1627 C CA . ILE A 1 202 ? -13.300 11.791 -0.883 1.00 87.12 202 ILE A CA 1
ATOM 1628 C C . ILE A 1 202 ? -13.967 11.615 0.483 1.00 87.12 202 ILE A C 1
ATOM 1630 O O . ILE A 1 202 ? -15.031 12.189 0.719 1.00 87.12 202 ILE A O 1
ATOM 1634 N N . PHE A 1 203 ? -13.349 10.860 1.394 1.00 93.50 203 PHE A N 1
ATOM 1635 C CA . PHE A 1 203 ? -13.875 10.686 2.739 1.00 93.50 203 PHE A CA 1
ATOM 1636 C C . PHE A 1 203 ? -13.902 11.996 3.515 1.00 93.50 203 PHE A C 1
ATOM 1638 O O . PHE A 1 203 ? -14.891 12.236 4.193 1.00 93.50 203 PHE A O 1
ATOM 1645 N N . GLN A 1 204 ? -12.913 12.882 3.382 1.00 90.88 204 GLN A N 1
ATOM 1646 C CA . GLN A 1 204 ? -12.972 14.207 4.010 1.00 90.88 204 GLN A CA 1
ATOM 1647 C C . GLN A 1 204 ? -14.203 15.012 3.574 1.00 90.88 204 GLN A C 1
ATOM 1649 O O . GLN A 1 204 ? -14.887 15.573 4.423 1.00 90.88 204 GLN A O 1
ATOM 1654 N N . ILE A 1 205 ? -14.535 15.010 2.280 1.00 91.56 205 ILE A N 1
ATOM 1655 C CA . ILE A 1 205 ? -15.744 15.682 1.771 1.00 91.56 205 ILE A CA 1
ATOM 1656 C C . ILE A 1 205 ? -17.004 14.958 2.273 1.00 91.56 205 ILE A C 1
ATOM 1658 O O . ILE A 1 205 ? -17.980 15.583 2.682 1.00 91.56 205 ILE A O 1
ATOM 1662 N N . LEU A 1 206 ? -16.995 13.622 2.269 1.00 94.12 206 LEU A N 1
ATOM 1663 C CA . LEU A 1 206 ? -18.126 12.813 2.725 1.00 94.12 206 LEU A CA 1
ATOM 1664 C C . LEU A 1 206 ? -18.410 12.999 4.225 1.00 94.12 206 LEU A C 1
ATOM 1666 O O . LEU A 1 206 ? -19.574 12.984 4.621 1.00 94.12 206 LEU A O 1
ATOM 1670 N N . ARG A 1 207 ? -17.381 13.212 5.054 1.00 94.81 207 ARG A N 1
ATOM 1671 C CA . ARG A 1 207 ? -17.499 13.418 6.508 1.00 94.81 207 ARG A CA 1
ATOM 1672 C C . ARG A 1 207 ? -18.425 14.575 6.863 1.00 94.81 207 ARG A C 1
ATOM 1674 O O . ARG A 1 207 ? -19.243 14.416 7.763 1.00 94.81 207 ARG A O 1
ATOM 1681 N N . GLU A 1 208 ? -18.332 15.692 6.144 1.00 92.31 208 GLU A N 1
ATOM 1682 C CA . GLU A 1 208 ? -19.204 16.858 6.347 1.00 92.31 208 GLU A CA 1
ATOM 1683 C C . GLU A 1 208 ? -20.677 16.457 6.157 1.00 92.31 208 GLU A C 1
ATOM 1685 O O . GLU A 1 208 ? -21.520 16.694 7.022 1.00 92.31 208 GLU A O 1
ATOM 1690 N N . LYS A 1 209 ? -20.967 15.706 5.088 1.00 94.12 209 LYS A N 1
ATOM 1691 C CA . LYS A 1 209 ? -22.324 15.239 4.780 1.00 94.12 209 LYS A CA 1
ATOM 1692 C C . LYS A 1 209 ? -22.849 14.179 5.745 1.00 94.12 209 LYS A C 1
ATOM 1694 O O . LYS A 1 209 ? -24.042 14.159 6.053 1.00 94.12 209 LYS A O 1
ATOM 1699 N N . LEU A 1 210 ? -21.981 13.283 6.208 1.00 96.19 210 LEU A N 1
ATOM 1700 C CA . LEU A 1 210 ? -22.332 12.281 7.214 1.00 96.19 210 LEU A CA 1
ATOM 1701 C C . LEU A 1 210 ? -22.666 12.957 8.552 1.00 96.19 210 LEU A C 1
ATOM 1703 O O . LEU A 1 210 ? -23.685 12.627 9.163 1.00 96.19 210 LEU A O 1
ATOM 1707 N N . ALA A 1 211 ? -21.880 13.959 8.956 1.00 95.00 211 ALA A N 1
ATOM 1708 C CA . ALA A 1 211 ? -22.096 14.704 10.193 1.00 95.00 211 ALA A CA 1
ATOM 1709 C C . ALA A 1 211 ? -23.448 15.442 10.212 1.00 95.00 211 ALA A C 1
ATOM 1711 O O . ALA A 1 211 ? -24.147 15.379 11.224 1.00 95.00 211 ALA A O 1
ATOM 1712 N N . GLU A 1 212 ? -23.862 16.050 9.091 1.00 95.50 212 GLU A N 1
ATOM 1713 C CA . GLU A 1 212 ? -25.188 16.685 8.931 1.00 95.50 212 GLU A CA 1
ATOM 1714 C C . GLU A 1 212 ? -26.362 15.732 9.211 1.00 95.50 212 GLU A C 1
ATOM 1716 O O . GLU A 1 212 ? -27.455 16.172 9.555 1.00 9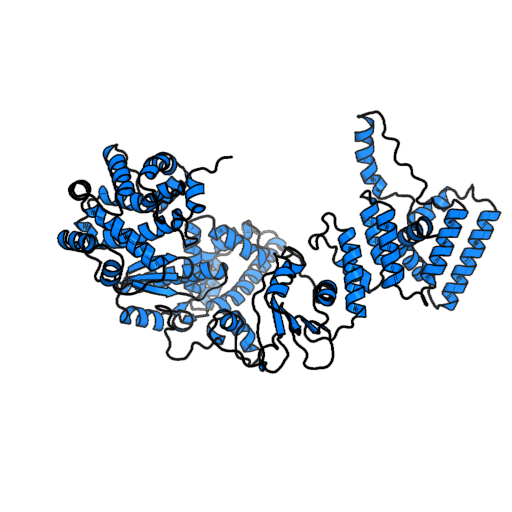5.50 212 GLU A O 1
ATOM 1721 N N . ASN A 1 213 ? -26.147 14.422 9.068 1.00 96.12 213 ASN A N 1
ATOM 1722 C CA . ASN A 1 213 ? -27.162 13.386 9.256 1.00 96.12 213 ASN A CA 1
ATOM 1723 C C . ASN A 1 213 ? -26.933 12.570 10.539 1.00 96.12 213 ASN A C 1
ATOM 1725 O O . ASN A 1 213 ? -27.424 11.450 10.660 1.00 96.12 213 ASN A O 1
ATOM 1729 N N . ASN A 1 214 ? -26.166 13.119 11.487 1.00 95.06 214 ASN A N 1
ATOM 1730 C CA . ASN A 1 214 ? -25.794 12.482 12.751 1.00 95.06 214 ASN A CA 1
ATOM 1731 C C . ASN A 1 214 ? -25.083 11.120 12.594 1.00 95.06 214 ASN A C 1
ATOM 1733 O O . ASN A 1 214 ? -25.058 10.323 13.530 1.00 95.06 214 ASN A O 1
ATOM 1737 N N . ILE A 1 215 ? -24.464 10.860 11.440 1.00 97.25 215 ILE A N 1
ATOM 1738 C CA . ILE A 1 215 ? -23.641 9.670 11.232 1.00 97.25 215 ILE A CA 1
ATOM 1739 C C . ILE A 1 215 ? -22.240 9.974 11.749 1.00 97.25 215 ILE A C 1
ATOM 1741 O O . ILE A 1 215 ? -21.591 10.934 11.323 1.00 97.25 215 ILE A O 1
ATOM 1745 N N . LYS A 1 216 ? -21.779 9.175 12.708 1.00 96.31 216 LYS A N 1
ATOM 1746 C CA . LYS A 1 216 ? -20.476 9.357 13.346 1.00 96.31 216 LYS A CA 1
ATOM 1747 C C . LYS A 1 216 ? -19.430 8.554 12.600 1.00 96.31 216 LYS A C 1
ATOM 1749 O O . LYS A 1 216 ? -19.666 7.410 12.232 1.00 96.31 216 LYS A O 1
ATOM 1754 N N . ILE A 1 217 ? -18.262 9.146 12.399 1.00 95.31 217 ILE A N 1
ATOM 1755 C CA . ILE A 1 217 ? -17.103 8.393 11.930 1.00 95.31 217 ILE A CA 1
ATOM 1756 C C . ILE A 1 217 ? -16.526 7.652 13.116 1.00 95.31 217 ILE A C 1
ATOM 1758 O O . ILE A 1 217 ? -16.258 8.271 14.146 1.00 95.31 217 ILE A O 1
ATOM 1762 N N . LEU A 1 218 ? -16.339 6.352 12.946 1.00 95.44 218 LEU A N 1
ATOM 1763 C CA . LEU A 1 218 ? -15.680 5.529 13.937 1.00 95.44 218 LEU A CA 1
ATOM 1764 C C . LEU A 1 218 ? -14.189 5.443 13.640 1.00 95.44 218 LEU A C 1
ATOM 1766 O O . LEU A 1 218 ? -13.391 5.738 14.512 1.00 95.44 218 LEU A O 1
ATOM 1770 N N . MET A 1 219 ? -13.819 5.106 12.403 1.00 93.56 219 MET A N 1
ATOM 1771 C CA . MET A 1 219 ? -12.430 4.846 12.021 1.00 93.56 219 MET A CA 1
ATOM 1772 C C . MET A 1 219 ? -12.238 5.009 10.512 1.00 93.56 219 MET A C 1
ATOM 1774 O O . MET A 1 219 ? -13.186 4.856 9.741 1.00 93.56 219 MET A O 1
ATOM 1778 N N . GLN A 1 220 ? -11.015 5.290 10.065 1.00 91.12 220 GLN A N 1
ATOM 1779 C CA . GLN A 1 220 ? -10.654 5.253 8.648 1.00 91.12 220 GLN A CA 1
ATOM 1780 C C . GLN A 1 220 ? -9.294 4.581 8.475 1.00 91.12 220 GLN A C 1
ATOM 1782 O O . GLN A 1 220 ? -8.313 5.034 9.053 1.00 91.12 220 GLN A O 1
ATOM 1787 N N . LYS A 1 221 ? -9.225 3.573 7.605 1.00 87.56 221 LYS A N 1
ATOM 1788 C CA . LYS A 1 221 ? -7.998 2.838 7.280 1.00 87.56 221 LYS A CA 1
ATOM 1789 C C . LYS A 1 221 ? -7.908 2.705 5.771 1.00 87.56 221 LYS A C 1
ATOM 1791 O O . LYS A 1 221 ? -8.763 2.093 5.129 1.00 87.56 221 LYS A O 1
ATOM 1796 N N . TYR A 1 222 ? -6.891 3.336 5.199 1.00 86.50 222 TYR A N 1
ATOM 1797 C CA . TYR A 1 222 ? -6.679 3.403 3.755 1.00 86.50 222 TYR A CA 1
ATOM 1798 C C . TYR A 1 222 ? -7.941 3.861 2.987 1.00 86.50 222 TYR A C 1
ATOM 1800 O O . TYR A 1 222 ? -8.416 4.983 3.175 1.00 86.50 222 TYR A O 1
ATOM 1808 N N . SER A 1 223 ? -8.478 2.999 2.117 1.00 87.06 223 SER A N 1
ATOM 1809 C CA . SER A 1 223 ? -9.675 3.211 1.299 1.00 87.06 223 SER A CA 1
ATOM 1810 C C . SER A 1 223 ? -10.982 2.771 1.972 1.00 87.06 223 SER A C 1
ATOM 1812 O O . SER A 1 223 ? -12.019 2.708 1.308 1.00 87.06 223 SER A O 1
ATOM 1814 N N . THR A 1 224 ? -10.947 2.497 3.277 1.00 92.50 224 THR A N 1
ATOM 1815 C CA . THR A 1 224 ? -12.104 2.082 4.072 1.00 92.50 224 THR A CA 1
ATOM 1816 C C . THR A 1 224 ? -12.431 3.100 5.161 1.00 92.50 224 THR A C 1
ATOM 1818 O O . THR A 1 224 ? -11.544 3.601 5.854 1.00 92.50 224 THR A O 1
ATOM 1821 N N . LEU A 1 225 ? -13.721 3.378 5.329 1.00 95.50 225 LEU A N 1
ATOM 1822 C CA . LEU A 1 225 ? -14.287 4.229 6.367 1.00 95.50 225 LEU A CA 1
ATOM 1823 C C . LEU A 1 225 ? -15.348 3.438 7.141 1.00 95.50 225 LEU A C 1
ATOM 1825 O O . LEU A 1 225 ? -16.322 2.971 6.552 1.00 95.50 225 LEU A O 1
ATOM 1829 N N . TRP A 1 226 ? -15.182 3.323 8.455 1.00 97.62 226 TRP A N 1
ATOM 1830 C CA . TRP A 1 226 ? -16.179 2.751 9.357 1.00 97.62 226 TRP A CA 1
ATOM 1831 C C . TRP A 1 226 ? -16.949 3.861 10.048 1.00 97.62 226 TRP A C 1
ATOM 1833 O O . TRP A 1 226 ? -16.376 4.853 10.510 1.00 97.62 226 TRP A O 1
ATOM 1843 N N . ILE A 1 227 ? -18.262 3.695 10.109 1.00 97.88 227 ILE A N 1
ATOM 1844 C CA . ILE A 1 227 ? -19.195 4.714 10.584 1.00 97.88 227 ILE A CA 1
ATOM 1845 C C . ILE A 1 227 ? -20.271 4.089 11.461 1.00 97.88 227 ILE A C 1
ATOM 1847 O O . ILE A 1 227 ? -20.557 2.903 11.338 1.00 97.88 227 ILE A O 1
ATOM 1851 N N . ILE A 1 228 ? -20.891 4.905 12.307 1.00 98.06 228 ILE A N 1
ATOM 1852 C CA . ILE A 1 228 ? -22.030 4.530 13.140 1.00 98.06 228 ILE A CA 1
ATOM 1853 C C . ILE A 1 228 ? -23.223 5.407 12.770 1.00 98.06 228 ILE A C 1
ATOM 1855 O O . ILE A 1 228 ? -23.130 6.638 12.830 1.00 98.06 228 ILE A O 1
ATOM 1859 N N . GLY A 1 229 ? -24.347 4.794 12.408 1.00 96.75 229 GLY A N 1
ATOM 1860 C CA . GLY A 1 229 ? -25.578 5.518 12.086 1.00 96.75 229 GLY A CA 1
ATOM 1861 C C . GLY A 1 229 ? -26.658 4.632 11.474 1.00 96.75 229 GLY A C 1
ATOM 1862 O O . GLY A 1 229 ? -26.469 3.434 11.316 1.00 96.75 229 GLY A O 1
ATOM 1863 N N . ASP A 1 230 ? -27.796 5.231 11.116 1.00 96.56 230 ASP A N 1
ATOM 1864 C CA . ASP A 1 230 ? -28.898 4.498 10.486 1.00 96.56 230 ASP A CA 1
ATOM 1865 C C . ASP A 1 230 ? -28.536 4.050 9.060 1.00 96.56 230 ASP A C 1
ATOM 1867 O O . ASP A 1 230 ? -28.212 4.865 8.184 1.00 96.56 230 ASP A O 1
ATOM 1871 N N . LYS A 1 231 ? -28.661 2.743 8.810 1.00 96.31 231 LYS A N 1
ATOM 1872 C CA . LYS A 1 231 ? -28.342 2.106 7.529 1.00 96.31 231 LYS A CA 1
ATOM 1873 C C . LYS A 1 231 ? -29.053 2.743 6.331 1.00 96.31 231 LYS A C 1
ATOM 1875 O O . LYS A 1 231 ? -28.444 2.940 5.277 1.00 96.31 231 LYS A O 1
ATOM 1880 N N . LYS A 1 232 ? -30.346 3.064 6.456 1.00 96.38 232 LYS A N 1
ATOM 1881 C CA . LYS A 1 232 ? -31.148 3.624 5.352 1.00 96.38 232 LYS A CA 1
ATOM 1882 C C . LYS A 1 232 ? -30.715 5.053 5.043 1.00 96.38 232 LYS A C 1
ATOM 1884 O O . LYS A 1 232 ? -30.632 5.420 3.868 1.00 96.38 232 LYS A O 1
ATOM 1889 N N . VAL A 1 233 ? -30.413 5.841 6.073 1.00 97.06 233 VAL A N 1
ATOM 1890 C CA . VAL A 1 233 ? -29.897 7.208 5.926 1.00 97.06 233 VAL A CA 1
ATOM 1891 C C . VAL A 1 233 ? -28.536 7.190 5.231 1.00 97.06 233 VAL A C 1
ATOM 1893 O O . VAL A 1 233 ? -28.353 7.924 4.258 1.00 97.06 233 VAL A O 1
ATOM 1896 N N . ILE A 1 234 ? -27.620 6.306 5.643 1.00 96.25 234 ILE A N 1
ATOM 1897 C CA . ILE A 1 234 ? -26.302 6.160 5.006 1.00 96.25 234 ILE A CA 1
ATOM 1898 C C . ILE A 1 234 ? -26.447 5.819 3.519 1.00 96.25 234 ILE A C 1
ATOM 1900 O O . ILE A 1 234 ? -25.887 6.515 2.671 1.00 96.25 234 ILE A O 1
ATOM 1904 N N . ILE A 1 235 ? -27.239 4.794 3.183 1.00 94.12 235 ILE A N 1
ATOM 1905 C CA . ILE A 1 235 ? -27.474 4.395 1.786 1.00 94.12 235 ILE A CA 1
ATOM 1906 C C . ILE A 1 235 ? -28.027 5.571 0.974 1.00 94.12 235 ILE A C 1
ATOM 1908 O O . ILE A 1 235 ? -27.531 5.847 -0.120 1.00 94.12 235 ILE A O 1
ATOM 1912 N N . LYS A 1 236 ? -29.007 6.308 1.514 1.00 94.75 236 LYS A N 1
ATOM 1913 C CA . LYS A 1 236 ? -29.594 7.477 0.846 1.00 94.75 236 LYS A CA 1
ATOM 1914 C C . LYS A 1 236 ? -28.564 8.582 0.610 1.00 94.75 236 LYS A C 1
ATOM 1916 O O . LYS A 1 236 ? -28.591 9.204 -0.454 1.00 94.75 236 LYS A O 1
ATOM 1921 N N . ILE A 1 237 ? -27.665 8.841 1.561 1.00 95.25 237 ILE A N 1
ATOM 1922 C CA . ILE A 1 237 ? -26.570 9.802 1.374 1.00 95.25 237 ILE A CA 1
ATOM 1923 C C . ILE A 1 237 ? -25.680 9.333 0.233 1.00 95.25 237 ILE A C 1
ATOM 1925 O O . ILE A 1 237 ? -25.494 10.081 -0.719 1.00 95.25 237 ILE A O 1
ATOM 1929 N N . LEU A 1 238 ? -25.192 8.094 0.280 1.00 93.12 238 LEU A N 1
ATOM 1930 C CA . LEU A 1 238 ? -24.251 7.568 -0.711 1.00 93.12 238 LEU A CA 1
ATOM 1931 C C . LEU A 1 238 ? -24.842 7.506 -2.129 1.00 93.12 238 LEU A C 1
ATOM 1933 O O . LEU A 1 238 ? -24.129 7.783 -3.095 1.00 93.12 238 LEU A O 1
ATOM 1937 N N . GLN A 1 239 ? -26.140 7.218 -2.258 1.00 89.88 239 GLN A N 1
ATOM 1938 C CA . GLN A 1 239 ? -26.879 7.272 -3.529 1.00 89.88 239 GLN A CA 1
ATOM 1939 C C . GLN A 1 239 ? -26.937 8.686 -4.117 1.00 89.88 239 GLN A C 1
ATOM 1941 O O . GLN A 1 239 ? -26.773 8.888 -5.320 1.00 89.88 239 GLN A O 1
ATOM 1946 N N . ASN A 1 240 ? -27.134 9.688 -3.263 1.00 90.75 240 ASN A N 1
ATOM 1947 C CA . ASN A 1 240 ? -27.291 11.073 -3.696 1.00 90.75 240 ASN A CA 1
ATOM 1948 C C . ASN A 1 240 ? -25.978 11.865 -3.710 1.00 90.75 240 ASN A C 1
ATOM 1950 O O . ASN A 1 240 ? -25.947 12.984 -4.231 1.00 90.75 240 ASN A O 1
ATOM 1954 N N . PHE A 1 241 ? -24.895 11.310 -3.161 1.00 90.19 241 PHE A N 1
ATOM 1955 C CA . PHE A 1 241 ? -23.639 12.025 -3.014 1.00 90.19 241 PHE A CA 1
ATOM 1956 C C . PHE A 1 241 ? -22.922 12.169 -4.354 1.00 90.19 241 PHE A C 1
ATOM 1958 O O . PHE A 1 241 ? -22.529 11.195 -5.009 1.00 90.19 241 PHE A O 1
ATOM 1965 N N . LYS A 1 242 ? -22.744 13.428 -4.747 1.00 86.69 242 LYS A N 1
ATOM 1966 C CA . LYS A 1 242 ? -22.015 13.839 -5.939 1.00 86.69 242 LYS A CA 1
ATOM 1967 C C . LYS A 1 242 ? -20.799 14.623 -5.494 1.00 86.69 242 LYS A C 1
ATOM 1969 O O . LYS A 1 242 ? -20.942 15.617 -4.790 1.00 86.69 242 LYS A O 1
ATOM 1974 N N . ILE A 1 243 ? -19.629 14.181 -5.928 1.00 79.31 243 ILE A N 1
ATOM 1975 C CA . ILE A 1 243 ? -18.376 14.880 -5.673 1.00 79.31 243 ILE A CA 1
ATOM 1976 C C . ILE A 1 243 ? -17.949 15.545 -6.964 1.00 79.31 243 ILE A C 1
ATOM 1978 O O . ILE A 1 243 ? -17.775 14.884 -7.993 1.00 79.31 243 ILE A O 1
ATOM 1982 N N . HIS A 1 244 ? -17.783 16.856 -6.899 1.00 78.88 244 HIS A N 1
ATOM 1983 C CA . HIS A 1 244 ? -17.142 17.616 -7.951 1.00 78.88 244 HIS A CA 1
ATOM 1984 C C . HIS A 1 244 ? -15.634 17.576 -7.730 1.00 78.88 244 HIS A C 1
ATOM 1986 O O . HIS A 1 244 ? -15.147 17.772 -6.620 1.00 78.88 244 HIS A O 1
ATOM 1992 N N . SER A 1 245 ? -14.872 17.372 -8.794 1.00 68.69 245 SER A N 1
ATOM 1993 C CA . SER A 1 245 ? -13.404 17.380 -8.766 1.00 68.69 245 SER A CA 1
ATOM 1994 C C . SER A 1 245 ? -12.801 18.659 -8.170 1.00 68.69 245 SER A C 1
ATOM 1996 O O . SER A 1 245 ? -11.742 18.585 -7.555 1.00 68.69 245 SER A O 1
ATOM 1998 N N . VAL A 1 246 ? -13.494 19.804 -8.255 1.00 71.81 246 VAL A N 1
ATOM 1999 C CA . VAL A 1 246 ? -13.075 21.041 -7.569 1.00 71.81 246 VAL A CA 1
ATOM 2000 C C . VAL A 1 246 ? -13.037 20.874 -6.045 1.00 71.81 246 VAL A C 1
ATOM 2002 O O . VAL A 1 246 ? -12.130 21.386 -5.408 1.00 71.81 246 VAL A O 1
ATOM 2005 N N . GLN A 1 247 ? -13.966 20.104 -5.465 1.00 79.12 247 GLN A N 1
ATOM 2006 C CA . GLN A 1 247 ? -14.012 19.851 -4.021 1.00 79.12 247 GLN A CA 1
ATOM 2007 C C . GLN A 1 247 ? -12.850 18.954 -3.581 1.00 79.12 247 GLN A C 1
ATOM 2009 O O . GLN A 1 247 ? -12.284 19.158 -2.514 1.00 79.12 247 GLN A O 1
ATOM 2014 N N . ILE A 1 248 ? -12.468 17.978 -4.414 1.00 74.62 248 ILE A N 1
ATOM 2015 C CA . ILE A 1 248 ? -11.296 17.122 -4.163 1.00 74.62 248 ILE A CA 1
ATOM 2016 C C . ILE A 1 248 ? -10.024 17.965 -4.183 1.00 74.62 248 ILE A C 1
ATOM 2018 O O . ILE A 1 248 ? -9.165 17.797 -3.323 1.00 74.62 248 ILE A O 1
ATOM 2022 N N . PHE A 1 249 ? -9.915 18.880 -5.146 1.00 68.50 249 PHE A N 1
ATOM 2023 C CA . PHE A 1 249 ? -8.765 19.767 -5.252 1.00 68.50 249 PHE A CA 1
ATOM 2024 C C . PHE A 1 249 ? -8.697 20.763 -4.089 1.00 68.50 249 PHE A C 1
ATOM 2026 O O . PHE A 1 249 ? -7.633 20.951 -3.509 1.00 68.50 249 PHE A O 1
ATOM 2033 N N . ASP A 1 250 ? -9.833 21.344 -3.699 1.00 77.88 250 ASP A N 1
ATOM 2034 C CA . ASP A 1 250 ? -9.915 22.220 -2.530 1.00 77.88 250 ASP A CA 1
ATOM 2035 C C . ASP A 1 250 ? -9.474 21.482 -1.254 1.00 77.88 250 ASP A C 1
ATOM 2037 O O . ASP A 1 250 ? -8.616 21.987 -0.531 1.00 77.88 250 ASP A O 1
ATOM 2041 N N . LYS A 1 251 ? -9.942 20.244 -1.033 1.00 81.56 251 LYS A N 1
ATOM 2042 C CA . LYS A 1 251 ? -9.472 19.421 0.094 1.00 81.56 251 LYS A CA 1
ATOM 2043 C C . LYS A 1 251 ? -7.998 19.057 0.005 1.00 81.56 251 LYS A C 1
ATOM 2045 O O . LYS A 1 251 ? -7.320 19.079 1.025 1.00 81.56 251 LYS A O 1
ATOM 2050 N N . LEU A 1 252 ? -7.483 18.770 -1.192 1.00 74.31 252 LEU A N 1
ATOM 2051 C CA . LEU A 1 252 ? -6.062 18.486 -1.388 1.00 74.31 252 LEU A CA 1
ATOM 2052 C C . LEU A 1 252 ? -5.196 19.666 -0.923 1.00 74.31 252 LEU A C 1
ATOM 2054 O O . LEU A 1 252 ? -4.216 19.455 -0.209 1.00 74.31 252 LEU A O 1
ATOM 2058 N N . LEU A 1 253 ? -5.584 20.895 -1.268 1.00 68.69 253 LEU A N 1
ATOM 2059 C CA . LEU A 1 253 ? -4.894 22.109 -0.827 1.00 68.69 253 LEU A CA 1
ATOM 2060 C C . LEU A 1 253 ? -5.029 22.349 0.676 1.00 68.69 253 LEU A C 1
ATOM 2062 O O . LEU A 1 253 ? -4.050 22.712 1.323 1.00 68.69 253 LEU A O 1
ATOM 2066 N N . GLU A 1 254 ? -6.208 22.105 1.252 1.00 75.81 254 GLU A N 1
ATOM 2067 C CA . GLU A 1 254 ? -6.397 22.169 2.706 1.00 75.81 254 GLU A CA 1
ATOM 2068 C C . GLU A 1 254 ? -5.462 21.181 3.422 1.00 75.81 254 GLU A C 1
ATOM 2070 O O . GLU A 1 254 ? -4.779 21.560 4.374 1.00 75.81 254 GLU A O 1
ATOM 2075 N N . THR A 1 255 ? -5.334 19.943 2.930 1.00 65.94 255 THR A N 1
ATOM 2076 C CA . THR A 1 255 ? -4.425 18.943 3.519 1.00 65.94 255 THR A CA 1
ATOM 2077 C C . THR A 1 255 ? -2.940 19.283 3.408 1.00 65.94 255 THR A C 1
ATOM 2079 O O . THR A 1 255 ? -2.161 18.805 4.231 1.00 65.94 255 THR A O 1
ATOM 2082 N N . GLN A 1 256 ? -2.519 20.118 2.452 1.00 53.12 256 GLN A N 1
ATOM 2083 C CA . GLN A 1 256 ? -1.117 20.551 2.349 1.00 53.12 256 GLN A CA 1
ATOM 2084 C C . GLN A 1 256 ? -0.685 21.434 3.519 1.00 53.12 256 GLN A C 1
ATOM 2086 O O . GLN A 1 256 ? 0.477 21.390 3.911 1.00 53.12 256 GLN A O 1
ATOM 2091 N N . SER A 1 257 ? -1.622 22.145 4.151 1.00 48.00 257 SER A N 1
ATOM 2092 C CA . SER A 1 257 ? -1.336 22.899 5.377 1.00 48.00 257 SER A CA 1
ATOM 2093 C C . SER A 1 257 ? -1.024 22.008 6.595 1.00 48.00 257 SER A C 1
ATOM 2095 O O . SER A 1 257 ? -0.590 22.518 7.623 1.00 48.00 257 SER A O 1
ATOM 2097 N N . ILE A 1 258 ? -1.203 20.680 6.481 1.00 45.53 258 ILE A N 1
ATOM 2098 C CA . ILE A 1 258 ? -1.113 19.703 7.584 1.00 45.53 258 ILE A CA 1
ATOM 2099 C C . ILE A 1 258 ? 0.178 18.840 7.515 1.00 45.53 258 ILE A C 1
ATOM 2101 O O . ILE A 1 258 ? 0.413 17.994 8.373 1.00 45.53 258 ILE A O 1
ATOM 2105 N N . GLY A 1 259 ? 1.100 19.113 6.580 1.00 43.22 259 GLY A N 1
ATOM 2106 C CA . GLY A 1 259 ? 2.511 18.707 6.695 1.00 43.22 259 GLY A CA 1
ATOM 2107 C C . GLY A 1 259 ? 3.028 17.634 5.720 1.00 43.22 259 GLY A C 1
ATOM 2108 O O . GLY A 1 259 ? 2.574 16.490 5.683 1.00 43.22 259 GLY A O 1
ATOM 2109 N N . GLY A 1 260 ? 4.076 18.007 4.974 1.00 46.66 260 GLY A N 1
ATOM 2110 C CA . GLY A 1 260 ? 5.301 17.246 4.675 1.00 46.66 260 GLY A CA 1
ATOM 2111 C C . GLY A 1 260 ? 5.237 15.979 3.810 1.00 46.66 260 GLY A C 1
ATOM 2112 O O . GLY A 1 260 ? 6.011 15.847 2.861 1.00 46.66 260 GLY A O 1
ATOM 2113 N N . VAL A 1 261 ? 4.385 15.002 4.126 1.00 43.66 261 VAL A N 1
ATOM 2114 C CA . VAL A 1 261 ? 4.428 13.671 3.478 1.00 43.66 261 VAL A CA 1
ATOM 2115 C C . VAL A 1 261 ? 3.642 13.665 2.170 1.00 43.66 261 VAL A C 1
ATOM 2117 O O . VAL A 1 261 ? 4.157 13.250 1.131 1.00 43.66 261 VAL A O 1
ATOM 2120 N N . TYR A 1 262 ? 2.416 14.186 2.193 1.00 47.00 262 TYR A N 1
ATOM 2121 C CA . TYR A 1 262 ? 1.588 14.317 0.990 1.00 47.00 262 TYR A CA 1
ATOM 2122 C C . TYR A 1 262 ? 2.103 15.400 0.052 1.00 47.00 262 TYR A C 1
ATOM 2124 O O . TYR A 1 262 ? 2.007 15.257 -1.166 1.00 47.00 262 TYR A O 1
ATOM 2132 N N . GLU A 1 263 ? 2.713 16.434 0.628 1.00 46.00 263 GLU A N 1
ATOM 2133 C CA . GLU A 1 263 ? 3.405 17.477 -0.107 1.00 46.00 263 GLU A CA 1
ATOM 2134 C C . GLU A 1 263 ? 4.509 16.861 -0.963 1.00 46.00 263 GLU A C 1
ATOM 2136 O O . GLU A 1 263 ? 4.440 17.009 -2.171 1.00 46.00 263 GLU A O 1
ATOM 2141 N N . LYS A 1 264 ? 5.409 16.036 -0.403 1.00 48.03 264 LYS A N 1
ATOM 2142 C CA . LYS A 1 264 ? 6.468 15.331 -1.156 1.00 48.03 264 LYS A CA 1
ATOM 2143 C C . LYS A 1 264 ? 5.944 14.407 -2.258 1.00 48.03 264 LYS A C 1
ATOM 2145 O O . LYS A 1 264 ? 6.543 14.354 -3.331 1.00 48.03 264 LYS A O 1
ATOM 2150 N N . ILE A 1 265 ? 4.841 13.691 -2.022 1.00 46.50 265 ILE A N 1
ATOM 2151 C CA . ILE A 1 265 ? 4.232 12.812 -3.035 1.00 46.50 265 ILE A CA 1
ATOM 2152 C C . ILE A 1 265 ? 3.665 13.650 -4.185 1.00 46.50 265 ILE A C 1
ATOM 2154 O O . ILE A 1 265 ? 3.994 13.389 -5.343 1.00 46.50 265 ILE A O 1
ATOM 2158 N N . LEU A 1 266 ? 2.886 14.692 -3.885 1.00 44.97 266 LEU A N 1
ATOM 2159 C CA . LEU A 1 266 ? 2.342 15.584 -4.907 1.00 44.97 266 LEU A CA 1
ATOM 2160 C C . LEU A 1 266 ? 3.451 16.367 -5.628 1.00 44.97 266 LEU A C 1
ATOM 2162 O O . LEU A 1 266 ? 3.399 16.504 -6.846 1.00 44.97 266 LEU A O 1
ATOM 2166 N N . TYR A 1 267 ? 4.486 16.801 -4.905 1.00 48.75 267 TYR A N 1
ATOM 2167 C CA . TYR A 1 267 ? 5.691 17.434 -5.448 1.00 48.75 267 TYR A CA 1
ATOM 2168 C C . TYR A 1 267 ? 6.377 16.522 -6.460 1.00 48.75 267 TYR A C 1
ATOM 2170 O O . TYR A 1 267 ? 6.732 16.946 -7.559 1.00 48.75 267 TYR A O 1
ATOM 2178 N N . SER A 1 268 ? 6.526 15.242 -6.108 1.00 46.53 268 SER A N 1
ATOM 2179 C CA . SER A 1 268 ? 7.148 14.249 -6.977 1.00 46.53 268 SER A CA 1
ATOM 2180 C C . SER A 1 268 ? 6.330 13.987 -8.242 1.00 46.53 268 SER A C 1
ATOM 2182 O O . SER A 1 268 ? 6.916 13.747 -9.292 1.00 46.53 268 SER A O 1
ATOM 2184 N N . GLU A 1 269 ? 4.999 14.070 -8.174 1.00 45.84 269 GLU A N 1
ATOM 2185 C CA . GLU A 1 269 ? 4.114 13.857 -9.323 1.00 45.84 269 GLU A CA 1
ATOM 2186 C C . GLU A 1 269 ? 4.004 15.107 -10.208 1.00 45.84 269 GLU A C 1
ATOM 2188 O O . GLU A 1 269 ? 4.162 15.009 -11.421 1.00 45.84 269 GLU A O 1
ATOM 2193 N N . LEU A 1 270 ? 3.839 16.307 -9.644 1.00 42.78 270 LEU A N 1
ATOM 2194 C CA . LEU A 1 270 ? 3.800 17.556 -10.421 1.00 42.78 270 LEU A CA 1
ATOM 2195 C C . LEU A 1 270 ? 5.119 17.816 -11.167 1.00 42.78 270 LEU A C 1
ATOM 2197 O O . LEU A 1 270 ? 5.106 18.282 -12.309 1.00 42.78 270 LEU A O 1
ATOM 2201 N N . LYS A 1 271 ? 6.254 17.429 -10.571 1.00 45.25 271 LYS A N 1
ATOM 2202 C CA . LYS A 1 271 ? 7.574 17.465 -11.216 1.00 45.25 271 LYS A CA 1
ATOM 2203 C C . LYS A 1 271 ? 7.664 16.528 -12.431 1.00 45.25 271 LYS A C 1
ATOM 2205 O O . LYS A 1 271 ? 8.357 16.862 -13.388 1.00 45.25 271 LYS A O 1
ATOM 2210 N N . LYS A 1 272 ? 6.939 15.397 -12.431 1.00 41.78 272 LYS A N 1
ATOM 2211 C CA . LYS A 1 272 ? 6.917 14.416 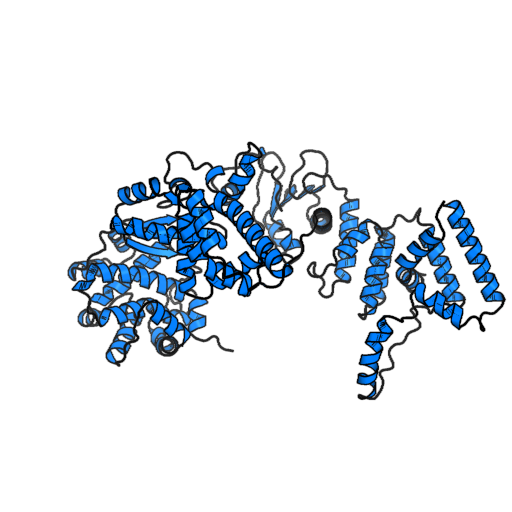-13.538 1.00 41.78 272 LYS A CA 1
ATOM 2212 C C . LYS A 1 272 ? 6.121 14.888 -14.752 1.00 41.78 272 LYS A C 1
ATOM 2214 O O . LYS A 1 272 ? 6.508 14.575 -15.872 1.00 41.78 272 LYS A O 1
ATOM 2219 N N . TYR A 1 273 ? 5.018 15.607 -14.548 1.00 38.03 273 TYR A N 1
ATOM 2220 C CA . TYR A 1 273 ? 4.097 15.933 -15.646 1.00 38.03 273 TYR A CA 1
ATOM 2221 C C . TYR A 1 273 ? 4.401 17.249 -16.367 1.00 38.03 273 TYR A C 1
ATOM 2223 O O . TYR A 1 273 ? 3.882 17.453 -17.461 1.00 38.03 273 TYR A O 1
ATOM 2231 N N . ALA A 1 274 ? 5.214 18.144 -15.794 1.00 39.69 274 ALA A N 1
ATOM 2232 C CA . ALA A 1 274 ? 5.305 19.502 -16.335 1.00 39.69 274 ALA A CA 1
ATOM 2233 C C . ALA A 1 274 ? 6.671 20.205 -16.223 1.00 39.69 274 ALA A C 1
ATOM 2235 O O . ALA A 1 274 ? 6.741 21.402 -16.489 1.00 39.69 274 ALA A O 1
ATOM 2236 N N . ASN A 1 275 ? 7.764 19.508 -15.871 1.00 44.00 275 ASN A N 1
ATOM 2237 C CA . ASN A 1 275 ? 9.093 20.127 -15.684 1.00 44.00 275 ASN A CA 1
ATOM 2238 C C . ASN A 1 275 ? 9.064 21.367 -14.762 1.00 44.00 275 ASN A C 1
ATOM 2240 O O . ASN A 1 275 ? 9.860 22.294 -14.916 1.00 44.00 275 ASN A O 1
ATOM 2244 N N . PHE A 1 276 ? 8.139 21.414 -13.800 1.00 41.50 276 PHE A N 1
ATOM 2245 C CA . PHE A 1 276 ? 8.097 22.512 -12.845 1.00 41.50 276 PHE A CA 1
ATOM 2246 C C . PHE A 1 276 ? 9.252 22.366 -11.844 1.00 41.50 276 PHE A C 1
ATOM 2248 O O . PHE A 1 276 ? 9.411 21.321 -11.209 1.00 41.50 276 PHE A O 1
ATOM 2255 N N . ASN A 1 277 ? 10.079 23.406 -11.723 1.00 49.81 277 ASN A N 1
ATOM 2256 C CA . ASN A 1 277 ? 11.041 23.538 -10.633 1.00 49.81 277 ASN A CA 1
ATOM 2257 C C . ASN A 1 277 ? 10.324 24.027 -9.357 1.00 49.81 277 ASN A C 1
ATOM 2259 O O . ASN A 1 277 ? 9.138 24.364 -9.385 1.00 49.81 277 ASN A O 1
ATOM 2263 N N . GLU A 1 278 ? 11.042 24.052 -8.235 1.00 47.88 278 GLU A N 1
ATOM 2264 C CA . GLU A 1 278 ? 10.471 24.408 -6.929 1.00 47.88 278 GLU A CA 1
ATOM 2265 C C . GLU A 1 278 ? 9.853 25.815 -6.912 1.00 47.88 278 GLU A C 1
ATOM 2267 O O . GLU A 1 278 ? 8.776 26.022 -6.349 1.00 47.88 278 GLU A O 1
ATOM 2272 N N . GLU A 1 279 ? 10.479 26.755 -7.624 1.00 48.72 279 GLU A N 1
ATOM 2273 C CA . GLU A 1 279 ? 9.988 28.124 -7.797 1.00 48.72 279 GLU A CA 1
ATOM 2274 C C . GLU A 1 279 ? 8.667 28.179 -8.573 1.00 48.72 279 GLU A C 1
ATOM 2276 O O . GLU A 1 279 ? 7.751 28.881 -8.155 1.00 48.72 279 GLU A O 1
ATOM 2281 N N . ASN A 1 280 ? 8.508 27.403 -9.648 1.00 46.66 280 ASN A N 1
ATOM 2282 C CA . ASN A 1 280 ? 7.277 27.383 -10.442 1.00 46.66 280 ASN A CA 1
ATOM 2283 C C . ASN A 1 280 ? 6.095 26.757 -9.689 1.00 46.66 280 ASN A C 1
ATOM 2285 O O . ASN A 1 280 ? 4.950 27.160 -9.891 1.00 46.66 280 ASN A O 1
ATOM 2289 N N . ILE A 1 281 ? 6.357 25.781 -8.817 1.00 48.97 281 ILE A N 1
ATOM 2290 C CA . ILE A 1 281 ? 5.334 25.156 -7.967 1.00 48.97 281 ILE A CA 1
ATOM 2291 C C . ILE A 1 281 ? 4.910 26.127 -6.855 1.00 48.97 281 ILE A C 1
ATOM 2293 O O . ILE A 1 281 ? 3.715 26.317 -6.628 1.00 48.97 281 ILE A O 1
ATOM 2297 N N . SER A 1 282 ? 5.868 26.806 -6.219 1.00 50.19 282 SER A N 1
ATOM 2298 C CA . SER A 1 282 ? 5.595 27.877 -5.248 1.00 50.19 282 SER A CA 1
ATOM 2299 C C . SER A 1 282 ? 4.826 29.045 -5.888 1.00 50.19 282 SER A C 1
ATOM 2301 O O . SER A 1 282 ? 3.844 29.553 -5.334 1.00 50.19 282 SER A O 1
ATOM 2303 N N . LEU A 1 283 ? 5.191 29.414 -7.120 1.00 48.78 283 LEU A N 1
ATOM 2304 C CA . LEU A 1 283 ? 4.480 30.410 -7.914 1.00 48.78 283 LEU A CA 1
ATOM 2305 C C . LEU A 1 283 ? 3.055 29.946 -8.249 1.00 48.78 283 LEU A C 1
ATOM 2307 O O . LEU A 1 283 ? 2.119 30.727 -8.121 1.00 48.78 283 LEU A O 1
ATOM 2311 N N . PHE A 1 284 ? 2.858 28.673 -8.608 1.00 51.66 284 PHE A N 1
ATOM 2312 C CA . PHE A 1 284 ? 1.532 28.097 -8.858 1.00 51.66 284 PHE A CA 1
ATOM 2313 C C . PHE A 1 284 ? 0.627 28.170 -7.619 1.00 51.66 284 PHE A C 1
ATOM 2315 O O . PHE A 1 284 ? -0.528 28.585 -7.725 1.00 51.66 284 PHE A O 1
ATOM 2322 N N . PHE A 1 285 ? 1.141 27.821 -6.438 1.00 52.16 285 PHE A N 1
ATOM 2323 C CA . PHE A 1 285 ? 0.361 27.894 -5.200 1.00 52.16 285 PHE A CA 1
ATOM 2324 C C . PHE A 1 285 ? 0.078 29.334 -4.754 1.00 52.16 285 PHE A C 1
ATOM 2326 O O . PHE A 1 285 ? -1.005 29.597 -4.234 1.00 52.16 285 PHE A O 1
ATOM 2333 N N . SER A 1 286 ? 0.977 30.285 -5.020 1.00 49.78 286 SER A N 1
ATOM 2334 C CA . SER A 1 286 ? 0.740 31.706 -4.716 1.00 49.78 286 SER A CA 1
ATOM 2335 C C . SER A 1 286 ? -0.252 32.378 -5.674 1.00 49.78 286 SER A C 1
ATOM 2337 O O . SER A 1 286 ? -1.023 33.238 -5.244 1.00 49.78 286 SER A O 1
ATOM 2339 N N . ILE A 1 287 ? -0.328 31.952 -6.942 1.00 45.06 287 ILE A N 1
ATOM 2340 C CA . ILE A 1 287 ? -1.332 32.455 -7.902 1.00 45.06 287 ILE A CA 1
ATOM 2341 C C . ILE A 1 287 ? -2.671 31.700 -7.843 1.00 45.06 287 ILE A C 1
ATOM 2343 O O . ILE A 1 287 ? -3.685 32.222 -8.312 1.00 45.06 287 ILE A O 1
ATOM 2347 N N . TYR A 1 288 ? -2.730 30.502 -7.249 1.00 50.22 288 TYR A N 1
ATOM 2348 C CA . TYR A 1 288 ? -3.945 29.677 -7.212 1.00 50.22 288 TYR A CA 1
ATOM 2349 C C . TYR A 1 288 ? -5.166 30.347 -6.543 1.00 50.22 288 TYR A C 1
ATOM 2351 O O . TYR A 1 288 ? -6.248 30.294 -7.133 1.00 50.22 288 TYR A O 1
ATOM 2359 N N . PRO A 1 289 ? -5.061 31.038 -5.386 1.00 50.09 289 PRO A N 1
ATOM 2360 C CA . PRO A 1 289 ? -6.197 31.758 -4.797 1.00 50.09 289 PRO A CA 1
ATOM 2361 C C . PRO A 1 289 ? -6.777 32.824 -5.737 1.00 50.09 289 PRO A C 1
ATOM 2363 O O . PRO A 1 289 ? -7.990 33.046 -5.772 1.00 50.09 289 PRO A O 1
ATOM 2366 N N . ILE A 1 290 ? -5.915 33.448 -6.544 1.00 49.62 290 ILE A N 1
ATOM 2367 C CA . ILE A 1 290 ? -6.303 34.443 -7.545 1.00 49.62 290 ILE A CA 1
ATOM 2368 C C . ILE A 1 290 ? -7.009 33.750 -8.718 1.00 49.62 290 ILE A C 1
ATOM 2370 O O . ILE A 1 290 ? -8.095 34.170 -9.121 1.00 49.62 290 ILE A O 1
ATOM 2374 N N . LEU A 1 291 ? -6.461 32.632 -9.203 1.00 45.66 291 LEU A N 1
ATOM 2375 C CA . LEU A 1 291 ? -7.073 31.807 -10.249 1.00 45.66 291 LEU A CA 1
ATOM 2376 C C . LEU A 1 291 ? -8.437 31.241 -9.824 1.00 45.66 291 LEU A C 1
ATOM 2378 O O . LEU A 1 291 ? -9.368 31.245 -10.630 1.00 45.66 291 LEU A O 1
ATOM 2382 N N . LYS A 1 292 ? -8.602 30.835 -8.559 1.00 45.78 292 LYS A N 1
ATOM 2383 C CA . LYS A 1 292 ? -9.883 30.401 -7.974 1.00 45.78 292 LYS A CA 1
ATOM 2384 C C . LYS A 1 292 ? -10.929 31.517 -8.048 1.00 45.78 292 LYS A C 1
ATOM 2386 O O . LYS A 1 292 ? -12.046 31.274 -8.502 1.00 45.78 292 LYS A O 1
ATOM 2391 N N . LYS A 1 293 ? -10.543 32.751 -7.705 1.00 48.31 293 LYS A N 1
ATOM 2392 C CA . LYS A 1 293 ? -11.405 33.946 -7.767 1.00 48.31 293 LYS A CA 1
ATOM 2393 C C . LYS A 1 293 ? -11.835 34.278 -9.203 1.00 48.31 293 LYS A C 1
ATOM 2395 O O . LYS A 1 293 ? -13.009 34.554 -9.444 1.00 48.31 293 LYS A O 1
ATOM 2400 N N . VAL A 1 294 ? -10.917 34.167 -10.168 1.00 43.72 294 VAL A N 1
ATOM 2401 C CA . VAL A 1 294 ? -11.206 34.331 -11.607 1.00 43.72 294 VAL A CA 1
ATOM 2402 C C . VAL A 1 294 ? -12.133 33.214 -12.115 1.00 43.72 294 VAL A C 1
ATOM 2404 O O . VAL A 1 294 ? -13.084 33.469 -12.858 1.00 43.72 294 VAL A O 1
ATOM 2407 N N . CYS A 1 295 ? -11.932 31.972 -11.668 1.00 41.78 295 CYS A N 1
ATOM 2408 C CA . CYS A 1 295 ? -12.753 30.826 -12.065 1.00 41.78 295 CYS A CA 1
ATOM 2409 C C . CYS A 1 295 ? -14.176 30.862 -11.481 1.00 41.78 295 CYS A C 1
ATOM 2411 O O . CYS A 1 295 ? -15.097 30.355 -12.117 1.00 41.78 295 CYS A O 1
ATOM 2413 N N . THR A 1 296 ? -14.410 31.509 -10.340 1.00 43.53 296 THR A N 1
ATOM 2414 C CA . THR A 1 296 ? -15.769 31.681 -9.789 1.00 43.53 296 THR A CA 1
ATOM 2415 C C . THR A 1 296 ? -16.618 32.734 -10.515 1.00 43.53 296 THR A C 1
ATOM 2417 O O . THR A 1 296 ? -17.834 32.763 -10.346 1.00 43.53 296 THR A O 1
ATOM 2420 N N . ILE A 1 297 ? -16.019 33.576 -11.365 1.00 44.25 297 ILE A N 1
ATOM 2421 C CA . ILE A 1 297 ? -16.749 34.581 -12.150 1.00 44.25 297 ILE A CA 1
ATOM 2422 C C . ILE A 1 297 ? -17.382 33.893 -13.367 1.00 44.25 297 ILE A C 1
ATOM 2424 O O . ILE A 1 297 ? -16.678 33.456 -14.272 1.00 44.25 297 ILE A O 1
ATOM 2428 N N . GLN A 1 298 ? -18.714 33.785 -13.399 1.00 38.31 298 GLN A N 1
ATOM 2429 C CA . GLN A 1 298 ? -19.451 33.090 -14.470 1.00 38.31 298 GLN A CA 1
ATOM 2430 C C . GLN A 1 298 ? -19.472 33.846 -15.812 1.00 38.31 298 GLN A C 1
ATOM 2432 O O . GLN A 1 298 ? -19.796 33.253 -16.836 1.00 38.31 298 GLN A O 1
ATOM 2437 N N . ASN A 1 299 ? -19.122 35.136 -15.822 1.00 45.19 299 ASN A N 1
ATOM 2438 C CA . ASN A 1 299 ? -19.264 36.003 -16.990 1.00 45.19 299 ASN A CA 1
ATOM 2439 C C . ASN A 1 299 ? -17.911 36.231 -17.696 1.00 45.19 299 ASN A C 1
ATOM 2441 O O . ASN A 1 299 ? -16.956 36.725 -17.087 1.00 45.19 299 ASN A O 1
ATOM 2445 N N . THR A 1 300 ? -17.819 35.850 -18.971 1.00 44.19 300 THR A N 1
ATOM 2446 C CA . THR A 1 300 ? -16.575 35.761 -19.760 1.00 44.19 300 THR A CA 1
ATOM 2447 C C . THR A 1 300 ? -15.845 37.097 -19.924 1.00 44.19 300 THR A C 1
ATOM 2449 O O . THR A 1 300 ? -14.616 37.119 -19.867 1.00 44.19 300 THR A O 1
ATOM 2452 N N . GLU A 1 301 ? -16.569 38.213 -20.033 1.00 38.78 301 GLU A N 1
ATOM 2453 C CA . GLU A 1 301 ? -15.973 39.557 -20.150 1.00 38.78 301 GLU A CA 1
ATOM 2454 C C . GLU A 1 301 ? -15.380 40.054 -18.823 1.00 38.78 301 GLU A C 1
ATOM 2456 O O . GLU A 1 301 ? -14.260 40.567 -18.785 1.00 38.78 301 GLU A O 1
ATOM 2461 N N . LYS A 1 302 ? -16.068 39.810 -17.696 1.00 45.91 302 LYS A N 1
ATOM 2462 C CA . LYS A 1 302 ? -15.539 40.133 -16.358 1.00 45.91 302 LYS A CA 1
ATOM 2463 C C . LYS A 1 302 ? -14.319 39.280 -16.002 1.00 45.91 302 LYS A C 1
ATOM 2465 O O . LYS A 1 302 ? -13.411 39.773 -15.336 1.00 45.91 302 LYS A O 1
ATOM 2470 N N . ARG A 1 303 ? -14.254 38.031 -16.485 1.00 42.06 303 ARG A N 1
ATOM 2471 C CA . ARG A 1 303 ? -13.061 37.173 -16.360 1.00 42.06 303 ARG A CA 1
ATOM 2472 C C . ARG A 1 303 ? -11.844 37.786 -17.048 1.00 42.06 303 ARG A C 1
ATOM 2474 O O . ARG A 1 303 ? -10.786 37.859 -16.427 1.00 42.06 303 ARG A O 1
ATOM 2481 N N . GLN A 1 304 ? -11.995 38.264 -18.283 1.00 41.84 304 GLN A N 1
ATOM 2482 C CA . GLN A 1 304 ? -10.897 38.890 -19.028 1.00 41.84 304 GLN A CA 1
ATOM 2483 C C . GLN A 1 304 ? -10.416 40.182 -18.357 1.00 41.84 304 GLN A C 1
ATOM 2485 O O . GLN A 1 304 ? -9.214 40.349 -18.169 1.00 41.84 304 GLN A O 1
ATOM 2490 N N . GLN A 1 305 ? -11.331 41.038 -17.893 1.00 43.53 305 GLN A N 1
ATOM 2491 C CA . GLN A 1 305 ? -10.970 42.258 -17.158 1.00 43.53 305 GLN A CA 1
ATOM 2492 C C . GLN A 1 305 ? -10.244 41.961 -15.833 1.00 43.53 305 GLN A C 1
ATOM 2494 O O . GLN A 1 305 ? -9.255 42.619 -15.517 1.00 43.53 305 GLN A O 1
ATOM 2499 N N . SER A 1 306 ? -10.666 40.929 -15.093 1.00 49.12 306 SER A N 1
ATOM 2500 C CA . SER A 1 306 ? -10.014 40.532 -13.834 1.00 49.12 306 SER A CA 1
ATOM 2501 C C . SER A 1 306 ? -8.631 39.885 -14.010 1.00 49.12 306 SER A C 1
ATOM 2503 O O . SER A 1 306 ? -7.793 40.006 -13.121 1.00 49.12 306 SER A O 1
ATOM 2505 N N . MET A 1 307 ? -8.354 39.232 -15.149 1.00 42.47 307 MET A N 1
ATOM 2506 C CA . MET A 1 307 ? -7.005 38.726 -15.458 1.00 42.47 307 MET A CA 1
ATOM 2507 C C . MET A 1 307 ? -6.027 39.861 -15.780 1.00 42.47 307 MET A C 1
ATOM 2509 O O . MET A 1 307 ? -4.851 39.761 -15.442 1.00 42.47 307 MET A O 1
ATOM 2513 N N . VAL A 1 308 ? -6.503 40.945 -16.401 1.00 44.19 308 VAL A N 1
ATOM 2514 C CA . VAL A 1 308 ? -5.669 42.104 -16.763 1.00 44.19 308 VAL A CA 1
ATOM 2515 C C . VAL A 1 308 ? -5.281 42.927 -15.528 1.00 44.19 308 VAL A C 1
ATOM 2517 O O . VAL A 1 308 ? -4.162 43.425 -15.461 1.00 44.19 308 VAL A O 1
ATOM 2520 N N . SER A 1 309 ? -6.141 43.004 -14.508 1.00 45.47 309 SER A N 1
ATOM 2521 C CA . SER A 1 309 ? -5.870 43.757 -13.270 1.00 45.47 309 SER A CA 1
ATOM 2522 C C . SER A 1 309 ? -4.878 43.094 -12.298 1.00 45.47 309 SER A C 1
ATOM 2524 O O . SER A 1 309 ? -4.558 43.683 -11.271 1.00 45.47 309 SER A O 1
ATOM 2526 N N . VAL A 1 310 ? -4.432 41.864 -12.572 1.00 48.28 310 VAL A N 1
ATOM 2527 C CA . VAL A 1 310 ? -3.523 41.077 -11.706 1.00 48.28 310 VAL A CA 1
ATOM 2528 C C . VAL A 1 310 ? -2.073 41.114 -12.209 1.00 48.28 310 VAL A C 1
ATOM 2530 O O . VAL A 1 310 ? -1.155 40.696 -11.507 1.00 48.28 310 VAL A O 1
ATOM 2533 N N . ILE A 1 311 ? -1.839 41.635 -13.415 1.00 48.00 311 ILE A N 1
ATOM 2534 C CA . ILE A 1 311 ? -0.493 41.774 -13.973 1.00 48.00 311 ILE A CA 1
ATOM 2535 C C . ILE A 1 311 ? 0.233 42.870 -13.169 1.00 48.00 311 ILE A C 1
ATOM 2537 O O . ILE A 1 311 ? -0.296 43.981 -13.080 1.00 48.00 311 ILE A O 1
ATOM 2541 N N . PRO A 1 312 ? 1.409 42.600 -12.562 1.00 42.44 312 PRO A N 1
ATOM 2542 C CA . PRO A 1 312 ? 2.178 43.647 -11.898 1.00 42.44 312 PRO A CA 1
ATOM 2543 C C . PRO A 1 312 ? 2.486 44.763 -12.908 1.00 42.44 312 PRO A C 1
ATOM 2545 O O . PRO A 1 312 ? 2.598 44.482 -14.106 1.00 42.44 312 PRO A O 1
ATOM 2548 N N . PRO A 1 313 ? 2.590 46.029 -12.467 1.00 43.34 313 PRO A N 1
ATOM 2549 C CA . PRO A 1 313 ? 2.731 47.152 -13.380 1.00 43.34 313 PRO A CA 1
ATOM 2550 C C . PRO A 1 313 ? 3.906 46.927 -14.354 1.00 43.34 313 PRO A C 1
ATOM 2552 O O . PRO A 1 313 ? 4.933 46.370 -13.949 1.00 43.34 313 PRO A O 1
ATOM 2555 N N . PRO A 1 314 ? 3.793 47.374 -15.623 1.00 43.56 314 PRO A N 1
ATOM 2556 C CA . PRO A 1 314 ? 4.790 47.134 -16.677 1.00 43.56 314 PRO A CA 1
ATOM 2557 C C . PRO A 1 314 ? 6.224 47.574 -16.337 1.00 43.56 314 PRO A C 1
ATOM 2559 O O . PRO A 1 314 ? 7.165 47.199 -17.030 1.00 43.56 314 PRO A O 1
ATOM 2562 N N . SER A 1 315 ? 6.408 48.348 -15.265 1.00 45.16 315 SER A N 1
ATOM 2563 C CA . SER A 1 315 ? 7.699 48.816 -14.764 1.00 45.16 315 SER A CA 1
ATOM 2564 C C . SER A 1 315 ? 8.634 47.711 -14.250 1.00 45.16 315 SER A C 1
ATOM 2566 O O . SER A 1 315 ? 9.818 47.984 -14.080 1.00 45.16 315 SER A O 1
ATOM 2568 N N . LEU A 1 316 ? 8.156 46.478 -14.035 1.00 44.28 316 LEU A N 1
ATOM 2569 C CA . LEU A 1 316 ? 8.984 45.343 -13.586 1.00 44.28 316 LEU A CA 1
ATOM 2570 C C . LEU A 1 316 ? 9.472 44.415 -14.714 1.00 44.28 316 LEU A C 1
ATOM 2572 O O . LEU A 1 316 ? 10.256 43.508 -14.451 1.00 44.28 316 LEU A O 1
ATOM 2576 N N . LEU A 1 317 ? 9.041 44.619 -15.962 1.00 45.91 317 LEU A N 1
ATOM 2577 C CA . LEU A 1 317 ? 9.364 43.726 -17.082 1.00 45.91 317 LEU A CA 1
ATOM 2578 C C . LEU A 1 317 ? 9.853 44.541 -18.285 1.00 45.91 317 LEU A C 1
ATOM 2580 O O . LEU A 1 317 ? 9.146 44.718 -19.273 1.00 45.91 317 LEU A O 1
ATOM 2584 N N . SER A 1 318 ? 11.078 45.063 -18.203 1.00 43.47 318 SER A N 1
ATOM 2585 C CA . SER A 1 318 ? 11.691 45.865 -19.274 1.00 43.47 318 SER A CA 1
ATOM 2586 C C . SER A 1 318 ? 12.248 45.026 -20.433 1.00 43.47 318 SER A C 1
ATOM 2588 O O . SER A 1 318 ? 12.539 45.565 -21.501 1.00 43.47 318 SER A O 1
ATOM 2590 N N . ASN A 1 319 ? 12.373 43.705 -20.270 1.00 55.41 319 ASN A N 1
ATOM 2591 C CA . ASN A 1 319 ? 12.900 42.822 -21.303 1.00 55.41 319 ASN A CA 1
ATOM 2592 C C . ASN A 1 319 ? 11.777 42.050 -22.011 1.00 55.41 319 ASN A C 1
ATOM 2594 O O . ASN A 1 319 ? 11.082 41.216 -21.429 1.00 55.41 319 ASN A O 1
ATOM 2598 N N . LYS A 1 320 ? 11.653 42.279 -23.322 1.00 48.31 320 LYS A N 1
ATOM 2599 C CA . LYS A 1 320 ? 10.720 41.589 -24.228 1.00 48.31 320 LYS A CA 1
ATOM 2600 C C . LYS A 1 320 ? 10.824 40.058 -24.139 1.00 48.31 320 LYS A C 1
ATOM 2602 O O . LYS A 1 320 ? 9.832 39.365 -24.361 1.00 48.31 320 LYS A O 1
ATOM 2607 N N . LYS A 1 321 ? 12.006 39.533 -23.796 1.00 52.53 321 LYS A N 1
ATOM 2608 C CA . LYS A 1 321 ? 12.245 38.097 -23.602 1.00 52.53 321 LYS A CA 1
ATOM 2609 C C . LYS A 1 321 ? 11.517 37.550 -22.369 1.00 52.53 321 LYS A C 1
ATOM 2611 O O . LYS A 1 321 ? 10.894 36.499 -22.473 1.00 52.53 321 LYS A O 1
ATOM 2616 N N . ASP A 1 322 ? 11.512 38.289 -21.265 1.00 47.16 322 ASP A N 1
ATOM 2617 C CA . ASP A 1 322 ? 10.879 37.860 -20.012 1.00 47.16 322 ASP A CA 1
ATOM 2618 C C . ASP A 1 322 ? 9.354 37.922 -20.122 1.00 47.16 322 ASP A C 1
ATOM 2620 O O . ASP A 1 322 ? 8.664 37.005 -19.686 1.00 47.16 322 ASP A O 1
ATOM 2624 N N . ILE A 1 323 ? 8.822 38.927 -20.829 1.00 46.66 323 ILE A N 1
ATOM 2625 C CA . ILE A 1 323 ? 7.393 39.006 -21.177 1.00 46.66 323 ILE A CA 1
ATOM 2626 C C . ILE A 1 323 ? 6.974 37.811 -22.047 1.00 46.66 323 ILE A C 1
ATOM 2628 O O . ILE A 1 323 ? 5.905 37.238 -21.841 1.00 46.66 323 ILE A O 1
ATOM 2632 N N . MET A 1 324 ? 7.805 37.409 -23.016 1.00 47.19 324 MET A N 1
ATOM 2633 C CA . MET A 1 324 ? 7.526 36.243 -23.859 1.00 47.19 324 MET A CA 1
ATOM 2634 C C . MET A 1 324 ? 7.593 34.924 -23.084 1.00 47.19 324 MET A C 1
ATOM 2636 O O . MET A 1 324 ? 6.756 34.056 -23.328 1.00 47.19 324 MET A O 1
ATOM 2640 N N . GLU A 1 325 ? 8.544 34.757 -22.165 1.00 48.41 325 GLU A N 1
ATOM 2641 C CA . GLU A 1 325 ? 8.617 33.564 -21.311 1.00 48.41 325 GLU A CA 1
ATOM 2642 C C . GLU A 1 325 ? 7.454 33.508 -20.313 1.00 48.41 325 GLU A C 1
ATOM 2644 O O . GLU A 1 325 ? 6.820 32.463 -20.184 1.00 48.41 325 GLU A O 1
ATOM 2649 N N . LEU A 1 326 ? 7.053 34.639 -19.723 1.00 45.22 326 LEU A N 1
ATOM 2650 C CA . LEU A 1 326 ? 5.823 34.734 -18.929 1.00 45.22 326 LEU A CA 1
ATOM 2651 C C . LEU A 1 326 ? 4.582 34.403 -19.762 1.00 45.22 326 LEU A C 1
ATOM 2653 O O . LEU A 1 326 ? 3.729 33.644 -19.313 1.00 45.22 326 LEU A O 1
ATOM 2657 N N . ALA A 1 327 ? 4.475 34.898 -20.996 1.00 45.94 327 ALA A N 1
ATOM 2658 C CA . ALA A 1 327 ? 3.352 34.583 -21.879 1.00 45.94 327 ALA A CA 1
ATOM 2659 C C . ALA A 1 327 ? 3.318 33.096 -22.280 1.00 45.94 327 ALA A C 1
ATOM 2661 O O . ALA A 1 327 ? 2.238 32.506 -22.369 1.00 45.94 327 ALA A O 1
ATOM 2662 N N . LYS A 1 328 ? 4.481 32.461 -22.486 1.00 49.59 328 LYS A N 1
ATOM 2663 C CA . LYS A 1 328 ? 4.586 31.007 -22.699 1.00 49.59 328 LYS A CA 1
ATOM 2664 C C . LYS A 1 328 ? 4.189 30.234 -21.448 1.00 49.59 328 LYS A C 1
ATOM 2666 O O . LYS A 1 328 ? 3.429 29.277 -21.574 1.00 49.59 328 LYS A O 1
ATOM 2671 N N . LEU A 1 329 ? 4.626 30.675 -20.269 1.00 44.41 329 LEU A N 1
ATOM 2672 C CA . LEU A 1 329 ? 4.237 30.099 -18.985 1.00 44.41 329 LEU A CA 1
ATOM 2673 C C . LEU A 1 329 ? 2.721 30.212 -18.787 1.00 44.41 329 LEU A C 1
ATOM 2675 O O . LEU A 1 329 ? 2.074 29.210 -18.516 1.00 44.41 329 LEU A O 1
ATOM 2679 N N . PHE A 1 330 ? 2.114 31.374 -19.040 1.00 45.69 330 PHE A N 1
ATOM 2680 C CA . PHE A 1 330 ? 0.661 31.556 -18.975 1.00 45.69 330 PHE A CA 1
ATOM 2681 C C . PHE A 1 330 ? -0.089 30.723 -20.015 1.00 45.69 330 PHE A C 1
ATOM 2683 O O . PHE A 1 330 ? -1.156 30.196 -19.711 1.00 45.69 330 PHE A O 1
ATOM 2690 N N . LYS A 1 331 ? 0.449 30.549 -21.227 1.00 45.59 331 LYS A N 1
ATOM 2691 C CA . LYS A 1 331 ? -0.146 29.685 -22.259 1.00 45.59 331 LYS A CA 1
ATOM 2692 C C . LYS A 1 331 ? -0.036 28.202 -21.897 1.00 45.59 331 LYS A C 1
ATOM 2694 O O . LYS A 1 331 ? -0.990 27.459 -22.133 1.00 45.59 331 LYS A O 1
ATOM 2699 N N . ALA A 1 332 ? 1.080 27.779 -21.307 1.00 46.69 332 ALA A N 1
ATOM 2700 C CA . ALA A 1 332 ? 1.286 26.428 -20.798 1.00 46.69 332 ALA A CA 1
ATOM 2701 C C . ALA A 1 332 ? 0.382 26.156 -19.590 1.00 46.69 332 ALA A C 1
ATOM 2703 O O . ALA A 1 332 ? -0.338 25.163 -19.595 1.00 46.69 332 ALA A O 1
ATOM 2704 N N . ILE A 1 333 ? 0.313 27.085 -18.631 1.00 43.97 333 ILE A N 1
ATOM 2705 C CA . ILE A 1 333 ? -0.601 27.036 -17.484 1.00 43.97 333 ILE A CA 1
ATOM 2706 C C . ILE A 1 333 ? -2.048 27.020 -17.967 1.00 43.97 333 ILE A C 1
ATOM 2708 O O . ILE A 1 333 ? -2.806 26.199 -17.485 1.00 43.97 333 ILE A O 1
ATOM 2712 N N . SER A 1 334 ? -2.435 27.849 -18.942 1.00 42.38 334 SER A N 1
ATOM 2713 C CA . SER A 1 334 ? -3.792 27.898 -19.514 1.00 42.38 334 SER A CA 1
ATOM 2714 C C . SER A 1 334 ? -4.162 26.626 -20.285 1.00 42.38 334 SER A C 1
ATOM 2716 O O . SER A 1 334 ? -5.298 26.164 -20.203 1.00 42.38 334 SER A O 1
ATOM 2718 N N . SER A 1 335 ? -3.209 26.015 -20.998 1.00 45.88 335 SER A N 1
ATOM 2719 C CA . SER A 1 335 ? -3.422 24.747 -21.715 1.00 45.88 335 SER A CA 1
ATOM 2720 C C . SER A 1 335 ? -3.517 23.572 -20.743 1.00 45.88 335 SER A C 1
ATOM 2722 O O . SER A 1 335 ? -4.478 22.808 -20.819 1.00 45.88 335 SER A O 1
ATOM 2724 N N . ALA A 1 336 ? -2.607 23.509 -19.765 1.00 42.38 336 ALA A N 1
ATOM 2725 C CA . ALA A 1 336 ? -2.684 22.580 -18.645 1.00 42.38 336 ALA A CA 1
ATOM 2726 C C . ALA A 1 336 ? -3.996 22.777 -17.880 1.00 42.38 336 ALA A C 1
ATOM 2728 O O . ALA A 1 336 ? -4.656 21.795 -17.582 1.00 42.38 336 ALA A O 1
ATOM 2729 N N . PHE A 1 337 ? -4.442 24.021 -17.665 1.00 43.66 337 PHE A N 1
ATOM 2730 C CA . PHE A 1 337 ? -5.729 24.347 -17.048 1.00 43.66 337 PHE A CA 1
ATOM 2731 C C . PHE A 1 337 ? -6.916 23.961 -17.912 1.00 43.66 337 PHE A C 1
ATOM 2733 O O . PHE A 1 337 ? -7.926 23.605 -17.342 1.00 43.66 337 PHE A O 1
ATOM 2740 N N . LYS A 1 338 ? -6.863 24.030 -19.245 1.00 43.47 338 LYS A N 1
ATOM 2741 C CA . LYS A 1 338 ? -7.959 23.567 -20.117 1.00 43.47 338 LYS A CA 1
ATOM 2742 C C . LYS A 1 338 ? -8.130 22.055 -20.020 1.00 43.47 338 LYS A C 1
ATOM 2744 O O . LYS A 1 338 ? -9.252 21.561 -19.932 1.00 43.47 338 LYS A O 1
ATOM 2749 N N . GLU A 1 339 ? -7.018 21.335 -19.988 1.00 40.06 339 GLU A N 1
ATOM 2750 C CA . GLU A 1 339 ? -6.988 19.889 -19.785 1.00 40.06 339 GLU A CA 1
ATOM 2751 C C . GLU A 1 339 ? -7.435 19.529 -18.357 1.00 40.06 339 GLU A C 1
ATOM 2753 O O . GLU A 1 339 ? -8.316 18.688 -18.173 1.00 40.06 339 GLU A O 1
ATOM 2758 N N . TYR A 1 340 ? -6.968 20.286 -17.358 1.00 39.12 340 TYR A N 1
ATOM 2759 C CA . TYR A 1 340 ? -7.429 20.210 -15.972 1.00 39.12 340 TYR A CA 1
ATOM 2760 C C . TYR A 1 340 ? -8.902 20.588 -15.833 1.00 39.12 340 TYR A C 1
ATOM 2762 O O . TYR A 1 340 ? -9.604 19.957 -15.069 1.00 39.12 340 TYR A O 1
ATOM 2770 N N . HIS A 1 341 ? -9.416 21.568 -16.574 1.00 38.81 341 HIS A N 1
ATOM 2771 C CA . HIS A 1 341 ? -10.802 22.037 -16.519 1.00 38.81 341 HIS A CA 1
ATOM 2772 C C . HIS A 1 341 ? -11.751 20.984 -17.102 1.00 38.81 341 HIS A C 1
ATOM 2774 O O . HIS A 1 341 ? -12.856 20.793 -16.591 1.00 38.81 341 HIS A O 1
ATOM 2780 N N . ASN A 1 342 ? -11.307 20.255 -18.126 1.00 38.25 342 ASN A N 1
ATOM 2781 C CA . ASN A 1 342 ? -12.020 19.094 -18.656 1.00 38.25 342 ASN A CA 1
ATOM 2782 C C . ASN A 1 342 ? -12.026 17.920 -17.657 1.00 38.25 342 ASN A C 1
ATOM 2784 O O . ASN A 1 342 ? -13.017 17.196 -17.574 1.00 38.25 342 ASN A O 1
ATOM 2788 N N . ILE A 1 343 ? -10.972 17.770 -16.845 1.00 37.19 343 ILE A N 1
ATOM 2789 C CA . ILE A 1 343 ? -10.929 16.835 -15.704 1.00 37.19 343 ILE A CA 1
ATOM 2790 C C . ILE A 1 343 ? -11.785 17.354 -14.526 1.00 37.19 343 ILE A C 1
ATOM 2792 O O . ILE A 1 343 ? -12.478 16.575 -13.876 1.00 37.19 343 ILE A O 1
ATOM 2796 N N . LEU A 1 344 ? -11.810 18.671 -14.294 1.00 37.00 344 LEU A N 1
ATOM 2797 C CA . LEU A 1 344 ? -12.484 19.354 -13.183 1.00 37.00 344 LEU A CA 1
ATOM 2798 C C . LEU A 1 344 ? -14.015 19.415 -13.335 1.00 37.00 344 LEU A C 1
ATOM 2800 O O . LEU A 1 344 ? -14.698 19.744 -12.362 1.00 37.00 344 LEU A O 1
ATOM 2804 N N . GLN A 1 345 ? -14.564 19.065 -14.501 1.00 43.03 345 GLN A N 1
ATOM 2805 C CA . GLN A 1 345 ? -16.010 18.921 -14.716 1.00 43.03 345 GLN A CA 1
ATOM 2806 C C . GLN A 1 345 ? -16.537 17.496 -14.473 1.00 43.03 345 GLN A C 1
ATOM 2808 O O . GLN A 1 345 ? -17.739 17.251 -14.618 1.00 43.03 345 GLN A O 1
ATOM 2813 N N . VAL A 1 346 ? -15.687 16.543 -14.077 1.00 52.38 346 VAL A N 1
ATOM 2814 C CA . VAL A 1 346 ? -16.134 15.175 -13.800 1.00 52.38 346 VAL A CA 1
ATOM 2815 C C . VAL A 1 346 ? -16.867 15.127 -12.459 1.00 52.38 346 VAL A C 1
ATOM 2817 O O . VAL A 1 346 ? -16.278 15.244 -11.388 1.00 52.38 346 VAL A O 1
ATOM 2820 N N . VAL A 1 347 ? -18.181 14.907 -12.519 1.00 60.03 347 VAL A N 1
ATOM 2821 C CA . VAL A 1 347 ? -19.001 14.620 -11.337 1.00 60.03 347 VAL A CA 1
ATOM 2822 C C . VAL A 1 347 ? -18.927 13.128 -11.025 1.00 60.03 347 VAL A C 1
ATOM 2824 O O . VAL A 1 347 ? -19.427 12.292 -11.788 1.00 60.03 347 VAL A O 1
ATOM 2827 N N . LEU A 1 348 ? -18.326 12.778 -9.890 1.00 66.38 348 LEU A N 1
ATOM 2828 C CA . LEU A 1 348 ? -18.312 11.410 -9.378 1.00 66.38 348 LEU A CA 1
ATOM 2829 C C . LEU A 1 348 ? -19.596 11.152 -8.582 1.00 66.38 348 LEU A C 1
ATOM 2831 O O . LEU A 1 348 ? -19.860 11.814 -7.584 1.00 66.38 348 LEU A O 1
ATOM 2835 N N . LYS A 1 349 ? -20.398 10.176 -9.023 1.00 74.38 349 LYS A N 1
ATOM 2836 C CA . LYS A 1 349 ? -21.544 9.649 -8.262 1.00 74.38 349 LYS A CA 1
ATOM 2837 C C . LYS A 1 349 ? -21.080 8.459 -7.423 1.00 74.38 349 LYS A C 1
ATOM 2839 O O . LYS A 1 349 ? -20.813 7.411 -8.014 1.00 74.38 349 LYS A O 1
ATOM 2844 N N . LEU A 1 350 ? -20.971 8.609 -6.100 1.00 72.88 350 LEU A N 1
ATOM 2845 C CA . LEU A 1 350 ? -20.361 7.594 -5.218 1.00 72.88 350 LEU A CA 1
ATOM 2846 C C . LEU A 1 350 ? -21.013 6.215 -5.313 1.00 72.88 350 LEU A C 1
ATOM 2848 O O . LEU A 1 350 ? -20.309 5.210 -5.299 1.00 72.88 350 LEU A O 1
ATOM 2852 N N . GLU A 1 351 ? -22.331 6.165 -5.497 1.00 72.81 351 GLU A N 1
ATOM 2853 C CA . GLU A 1 351 ? -23.124 4.936 -5.647 1.00 72.81 351 GLU A CA 1
ATOM 2854 C C . GLU A 1 351 ? -22.590 3.935 -6.691 1.00 72.81 351 GLU A C 1
ATOM 2856 O O . GLU A 1 351 ? -22.922 2.750 -6.651 1.00 72.81 351 GLU A O 1
ATOM 2861 N N . LYS A 1 352 ? -21.779 4.409 -7.647 1.00 72.69 352 LYS A N 1
ATOM 2862 C CA . LYS A 1 352 ? -21.191 3.599 -8.722 1.00 72.69 352 LYS A CA 1
ATOM 2863 C C . LYS A 1 352 ? -19.811 3.029 -8.390 1.00 72.69 352 LYS A C 1
ATOM 2865 O O . LYS A 1 352 ? -19.313 2.222 -9.170 1.00 72.69 352 LYS A O 1
ATOM 2870 N N . TYR A 1 353 ? -19.186 3.478 -7.303 1.00 74.25 353 TYR A N 1
ATOM 2871 C CA . TYR A 1 353 ? -17.774 3.215 -6.996 1.00 74.25 353 TYR A CA 1
ATOM 2872 C C . TYR A 1 353 ? -17.541 2.695 -5.573 1.00 74.25 353 TYR A C 1
ATOM 2874 O O . TYR A 1 353 ? -16.410 2.366 -5.238 1.00 74.25 353 TYR A O 1
ATOM 2882 N N . VAL A 1 354 ? -18.580 2.644 -4.739 1.00 82.19 354 VAL A N 1
ATOM 2883 C CA . VAL A 1 354 ? -18.484 2.313 -3.313 1.00 82.19 354 VAL A CA 1
ATOM 2884 C C . VAL A 1 354 ? -19.163 0.981 -3.015 1.00 82.19 354 VAL A C 1
ATOM 2886 O O . VAL A 1 354 ? -20.260 0.707 -3.512 1.00 82.19 354 VAL A O 1
ATOM 2889 N N . LEU A 1 355 ? -18.529 0.194 -2.150 1.00 85.06 355 LEU A N 1
ATOM 2890 C CA . LEU A 1 355 ? -19.134 -0.935 -1.452 1.00 85.06 355 LEU A CA 1
ATOM 2891 C C . LEU A 1 355 ? -19.603 -0.479 -0.067 1.00 85.06 355 LEU A C 1
ATOM 2893 O O . LEU A 1 355 ? -18.880 0.221 0.642 1.00 85.06 355 LEU A O 1
ATOM 2897 N N . PHE A 1 356 ? -20.811 -0.878 0.312 1.00 90.69 356 PHE A N 1
ATOM 2898 C CA . PHE A 1 356 ? -21.407 -0.623 1.617 1.00 90.69 356 PHE A CA 1
ATOM 2899 C C . PHE A 1 356 ? -21.689 -1.956 2.310 1.00 90.69 356 PHE A C 1
ATOM 2901 O O . PHE A 1 356 ? -22.438 -2.776 1.781 1.00 90.69 356 PHE A O 1
ATOM 2908 N N . ASP A 1 357 ? -21.038 -2.202 3.447 1.00 89.19 357 ASP A N 1
ATOM 2909 C CA . ASP A 1 357 ? -20.993 -3.507 4.126 1.00 89.19 357 ASP A CA 1
ATOM 2910 C C . ASP A 1 357 ? -20.599 -4.649 3.162 1.00 89.19 357 ASP A C 1
ATOM 2912 O O . ASP A 1 357 ? -21.185 -5.729 3.154 1.00 89.19 357 ASP A O 1
ATOM 2916 N N . GLY A 1 358 ? -19.635 -4.375 2.272 1.00 84.12 358 GLY A N 1
ATOM 2917 C CA . GLY A 1 358 ? -19.180 -5.313 1.236 1.00 84.12 358 GLY A CA 1
ATOM 2918 C C . GLY A 1 358 ? -20.121 -5.461 0.032 1.00 84.12 358 GLY A C 1
ATOM 2919 O O . GLY A 1 358 ? -19.799 -6.189 -0.905 1.00 84.12 358 GLY A O 1
ATOM 2920 N N . ILE A 1 359 ? -21.257 -4.756 0.011 1.00 83.81 359 ILE A N 1
ATOM 2921 C CA . ILE A 1 359 ? -22.288 -4.876 -1.026 1.00 83.81 359 ILE A CA 1
ATOM 2922 C C . ILE A 1 359 ? -22.345 -3.595 -1.880 1.00 83.81 359 ILE A C 1
ATOM 2924 O O . ILE A 1 359 ? -22.407 -2.487 -1.344 1.00 83.81 359 ILE A O 1
ATOM 2928 N N . PRO A 1 360 ? -22.367 -3.697 -3.221 1.00 82.81 360 PRO A N 1
ATOM 2929 C CA . PRO A 1 360 ? -22.658 -2.568 -4.102 1.00 82.81 360 PRO A CA 1
ATOM 2930 C C . PRO A 1 360 ? -23.974 -1.844 -3.776 1.00 82.81 360 PRO A C 1
ATOM 2932 O O . PRO A 1 360 ? -25.016 -2.470 -3.609 1.00 82.81 360 PRO A O 1
ATOM 2935 N N . ILE A 1 361 ? -23.962 -0.508 -3.776 1.00 78.56 361 ILE A N 1
ATOM 2936 C CA . ILE A 1 361 ? -25.137 0.312 -3.411 1.00 78.56 361 ILE A CA 1
ATOM 2937 C C . ILE A 1 361 ? -26.244 0.304 -4.486 1.00 78.56 361 ILE A C 1
ATOM 2939 O O . ILE A 1 361 ? -27.416 0.552 -4.188 1.00 78.56 361 ILE A O 1
ATOM 2943 N N . THR A 1 362 ? -25.905 0.025 -5.746 1.00 72.25 362 THR A N 1
ATOM 2944 C CA . THR A 1 362 ? -26.862 0.021 -6.866 1.00 72.25 362 THR A CA 1
ATOM 2945 C C . THR A 1 362 ? -27.311 -1.401 -7.235 1.00 72.25 362 THR A C 1
ATOM 2947 O O . THR A 1 362 ? -26.495 -2.313 -7.315 1.00 72.25 362 THR A O 1
ATOM 2950 N N . LYS A 1 363 ? -28.626 -1.594 -7.485 1.00 49.22 363 LYS A N 1
ATOM 2951 C CA . LYS A 1 363 ? -29.241 -2.893 -7.873 1.00 49.22 363 LYS A CA 1
ATOM 2952 C C . LYS A 1 363 ? -28.757 -3.422 -9.225 1.00 49.22 363 LYS A C 1
ATOM 2954 O O . LYS A 1 363 ? -28.781 -4.623 -9.467 1.00 49.22 363 LYS A O 1
ATOM 2959 N N . SER A 1 364 ? -28.356 -2.531 -10.128 1.00 47.16 364 SER A N 1
ATOM 2960 C CA . SER A 1 364 ? -27.650 -2.934 -11.337 1.00 47.16 364 SER A CA 1
ATOM 2961 C C . SER A 1 364 ? -26.260 -3.390 -10.921 1.00 47.16 364 SER A C 1
ATOM 2963 O O . SER A 1 364 ? -25.521 -2.562 -10.391 1.00 47.16 364 SER A O 1
ATOM 2965 N N . SER A 1 365 ? -25.904 -4.654 -11.187 1.00 42.62 365 SER A N 1
ATOM 2966 C C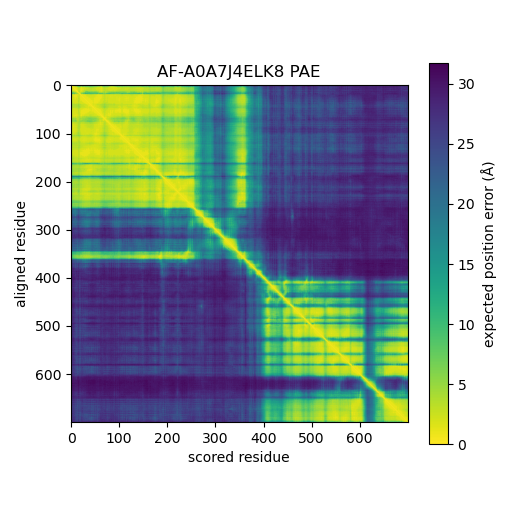A . SER A 1 365 ? -24.521 -5.143 -11.098 1.00 42.62 365 SER A CA 1
ATOM 2967 C C . SER A 1 365 ? -23.595 -4.026 -11.564 1.00 42.62 365 SER A C 1
ATOM 2969 O O . SER A 1 365 ? -23.759 -3.557 -12.701 1.00 42.62 365 SER A O 1
ATOM 2971 N N . ILE A 1 366 ? -22.709 -3.521 -10.699 1.00 43.06 366 ILE A N 1
ATOM 2972 C CA . ILE A 1 366 ? -21.819 -2.448 -11.122 1.00 43.06 366 ILE A CA 1
ATOM 2973 C C . ILE A 1 366 ? -21.029 -3.011 -12.302 1.00 43.06 366 ILE A C 1
ATOM 2975 O O . ILE A 1 366 ? -20.208 -3.910 -12.141 1.00 43.06 366 ILE A O 1
ATOM 2979 N N . LYS A 1 367 ? -21.327 -2.539 -13.518 1.00 44.12 367 LYS A N 1
ATOM 2980 C CA . LYS A 1 367 ? -20.621 -3.008 -14.706 1.00 44.12 367 LYS A CA 1
ATOM 2981 C C . LYS A 1 367 ? -19.150 -2.686 -14.487 1.00 44.12 367 LYS A C 1
ATOM 2983 O O . LYS A 1 367 ? -18.822 -1.548 -14.160 1.00 44.12 367 LYS A O 1
ATOM 2988 N N . ASN A 1 368 ? -18.269 -3.659 -14.693 1.00 42.31 368 ASN A N 1
ATOM 2989 C CA . ASN A 1 368 ? -16.820 -3.515 -14.490 1.00 42.31 368 ASN A CA 1
ATOM 2990 C C . ASN A 1 368 ? -16.215 -2.297 -15.214 1.00 42.31 368 ASN A C 1
ATOM 2992 O O . ASN A 1 368 ? -15.206 -1.742 -14.783 1.00 42.31 368 ASN A O 1
ATOM 2996 N N . SER A 1 369 ? -16.872 -1.850 -16.288 1.00 43.75 369 SER A N 1
ATOM 2997 C CA . SER A 1 369 ? -16.591 -0.620 -17.030 1.00 43.75 369 SER A CA 1
ATOM 2998 C C . SER A 1 369 ? -16.700 0.672 -16.206 1.00 43.75 369 SER A C 1
ATOM 3000 O O . SER A 1 369 ? -16.119 1.679 -16.596 1.00 43.75 369 SER A O 1
ATOM 3002 N N . ASN A 1 370 ? -17.447 0.668 -15.098 1.00 42.12 370 ASN A N 1
ATOM 3003 C CA . ASN A 1 370 ? -17.706 1.839 -14.262 1.00 42.12 370 ASN A CA 1
ATOM 3004 C C . ASN A 1 370 ? -16.753 1.958 -13.069 1.00 42.12 370 ASN A C 1
ATOM 3006 O O . ASN A 1 370 ? -16.563 3.073 -12.615 1.00 42.12 370 ASN A O 1
ATOM 3010 N N . ILE A 1 371 ? -16.155 0.869 -12.575 1.00 47.84 371 ILE A N 1
ATOM 3011 C CA . ILE A 1 371 ? -15.297 0.892 -11.370 1.00 47.84 371 ILE A CA 1
ATOM 3012 C C . ILE A 1 371 ? -13.844 1.222 -11.727 1.00 47.84 371 ILE A C 1
ATOM 3014 O O . ILE A 1 371 ? -13.150 1.880 -10.963 1.00 47.84 371 ILE A O 1
ATOM 3018 N N . CYS A 1 372 ? -13.372 0.799 -12.905 1.00 43.47 372 CYS A N 1
ATOM 3019 C CA . CYS A 1 372 ? -11.968 0.933 -13.288 1.00 43.47 372 CYS A CA 1
ATOM 3020 C C . CYS A 1 372 ? -11.728 2.159 -14.198 1.00 43.47 372 CYS A C 1
ATOM 3022 O O . CYS A 1 372 ? -12.202 2.158 -15.340 1.00 43.47 372 CYS A O 1
ATOM 3024 N N . PRO A 1 373 ? -10.932 3.164 -13.773 1.00 40.66 373 PRO A N 1
ATOM 3025 C CA . PRO A 1 373 ? -10.596 4.334 -14.596 1.00 40.66 373 PRO A CA 1
ATOM 3026 C C . PRO A 1 373 ? -9.925 3.962 -15.928 1.00 40.66 373 PRO A C 1
ATOM 3028 O O . PRO A 1 373 ? -10.199 4.579 -16.955 1.00 40.66 373 PRO A O 1
ATOM 3031 N N . ILE A 1 374 ? -9.123 2.889 -15.933 1.00 35.94 374 ILE A N 1
ATOM 3032 C CA . ILE A 1 374 ? -8.461 2.354 -17.133 1.00 35.94 374 ILE A CA 1
ATOM 3033 C C . ILE A 1 374 ? -9.494 1.785 -18.111 1.00 35.94 374 ILE A C 1
ATOM 3035 O O . ILE A 1 374 ? -9.414 2.048 -19.303 1.00 35.94 374 ILE A O 1
ATOM 3039 N N . CYS A 1 375 ? -10.528 1.092 -17.629 1.00 39.84 375 CYS A N 1
ATOM 3040 C CA . CYS A 1 375 ? -11.589 0.574 -18.499 1.00 39.84 375 CYS A CA 1
ATOM 3041 C C . CYS A 1 375 ? -12.513 1.669 -19.029 1.00 39.84 375 CYS A C 1
ATOM 3043 O O . CYS A 1 375 ? -13.172 1.461 -20.039 1.00 39.84 375 CYS A O 1
ATOM 3045 N N . LYS A 1 376 ? -12.567 2.835 -18.385 1.00 41.25 376 LYS A N 1
ATOM 3046 C CA . LYS A 1 376 ? -13.319 3.994 -18.879 1.00 41.25 376 LYS A CA 1
ATOM 3047 C C . LYS A 1 376 ? -12.601 4.683 -20.046 1.00 41.25 376 LYS A C 1
ATOM 3049 O O . LYS A 1 376 ? -13.262 5.129 -20.978 1.00 41.25 376 LYS A O 1
ATOM 3054 N N . LEU A 1 377 ? -11.265 4.712 -20.009 1.00 37.22 377 LEU A N 1
ATOM 3055 C CA . LEU A 1 377 ? -10.419 5.121 -21.136 1.00 37.22 377 LEU A CA 1
ATOM 3056 C C . LEU A 1 377 ? -10.450 4.075 -22.264 1.00 37.22 377 LEU A C 1
ATOM 3058 O O . LEU A 1 377 ? -10.621 4.441 -23.419 1.00 37.22 377 LEU A O 1
ATOM 3062 N N . TYR A 1 378 ? -10.415 2.782 -21.927 1.00 36.66 378 TYR A N 1
ATOM 3063 C CA . TYR A 1 378 ? -10.408 1.684 -22.906 1.00 36.66 378 TYR A CA 1
ATOM 3064 C C . TYR A 1 378 ? -11.776 1.429 -23.582 1.00 36.66 378 TYR A C 1
ATOM 3066 O O . TYR A 1 378 ? -11.837 1.099 -24.764 1.00 36.66 378 TYR A O 1
ATOM 3074 N N . ASN A 1 379 ? -12.901 1.628 -22.878 1.00 40.75 379 ASN A N 1
ATOM 3075 C CA . ASN A 1 379 ? -14.253 1.456 -23.445 1.00 40.75 379 ASN A CA 1
ATOM 3076 C C . ASN A 1 379 ? -14.671 2.573 -24.411 1.00 40.75 379 ASN A C 1
ATOM 3078 O O . ASN A 1 379 ? -15.671 2.413 -25.107 1.00 40.75 379 ASN A O 1
ATOM 3082 N N . LYS A 1 380 ? -13.940 3.694 -24.475 1.00 41.19 380 LYS A N 1
ATOM 3083 C CA . LYS A 1 380 ? -14.132 4.657 -25.568 1.00 41.19 380 LYS A CA 1
ATOM 3084 C C . LYS A 1 380 ? -13.638 4.109 -26.908 1.00 41.19 380 LYS A C 1
ATOM 3086 O O . LYS A 1 380 ? -14.083 4.606 -27.935 1.00 41.19 380 LYS A O 1
ATOM 3091 N N . GLU A 1 381 ? -12.768 3.097 -26.901 1.00 35.59 381 GLU A N 1
ATOM 3092 C CA . GLU A 1 381 ? -12.112 2.616 -28.117 1.00 35.59 381 GLU A CA 1
ATOM 3093 C C . GLU A 1 381 ? -12.612 1.251 -28.604 1.00 35.59 381 GLU A C 1
ATOM 3095 O O . GLU A 1 381 ? -12.652 1.061 -29.817 1.00 35.59 381 GLU A O 1
ATOM 3100 N N . LYS A 1 382 ? -13.061 0.315 -27.747 1.00 41.06 382 LYS A N 1
ATOM 3101 C CA . LYS A 1 382 ? -13.640 -0.970 -28.210 1.00 41.06 382 LYS A CA 1
ATOM 3102 C C . LYS A 1 382 ? -14.675 -1.579 -27.254 1.00 41.06 382 LYS A C 1
ATOM 3104 O O . LYS A 1 382 ? -14.449 -1.666 -26.050 1.00 41.06 382 LYS A O 1
ATOM 3109 N N . ASN A 1 383 ? -15.766 -2.096 -27.834 1.00 37.62 383 ASN A N 1
ATOM 3110 C CA . ASN A 1 383 ? -16.798 -2.925 -27.193 1.00 37.62 383 ASN A CA 1
ATOM 3111 C C . ASN A 1 383 ? -16.208 -4.240 -26.643 1.00 37.62 383 ASN A C 1
ATOM 3113 O O . ASN A 1 383 ? -16.290 -5.276 -27.299 1.00 37.62 383 ASN A O 1
ATOM 3117 N N . SER A 1 384 ? -15.616 -4.237 -25.448 1.00 37.31 384 SER A N 1
ATOM 3118 C CA . SER A 1 384 ? -15.226 -5.485 -24.779 1.00 37.31 384 SER A CA 1
ATOM 3119 C C . SER A 1 384 ? -15.529 -5.448 -23.286 1.00 37.31 384 SER A C 1
ATOM 3121 O O . SER A 1 384 ? -15.213 -4.494 -22.576 1.00 37.31 384 SER A O 1
ATOM 3123 N N . SER A 1 385 ? -16.180 -6.505 -22.809 1.00 45.00 385 SER A N 1
ATOM 3124 C CA . SER A 1 385 ? -16.470 -6.728 -21.400 1.00 45.00 385 SER A CA 1
ATOM 3125 C C . SER A 1 385 ? -15.258 -7.319 -20.667 1.00 45.00 385 SER A C 1
ATOM 3127 O O . SER A 1 385 ? -14.377 -7.950 -21.255 1.00 45.00 385 SER A O 1
ATOM 3129 N N . THR A 1 386 ? -15.256 -7.082 -19.355 1.00 37.03 386 THR A N 1
ATOM 3130 C CA . THR A 1 386 ? -14.356 -7.614 -18.316 1.00 37.03 386 THR A CA 1
ATOM 3131 C C . THR A 1 386 ? -12.925 -7.052 -18.245 1.00 37.03 386 THR A C 1
ATOM 3133 O O . THR A 1 386 ? -12.053 -7.247 -19.092 1.00 37.03 386 THR A O 1
ATOM 3136 N N . CYS A 1 387 ? -12.724 -6.344 -17.131 1.00 44.12 387 CYS A N 1
ATOM 3137 C CA . CYS A 1 387 ? -11.538 -5.657 -16.646 1.00 44.12 387 CYS A CA 1
ATOM 3138 C C . CYS A 1 387 ? -10.662 -6.601 -15.803 1.00 44.12 387 CYS A C 1
ATOM 3140 O O . CYS A 1 387 ? -11.196 -7.415 -15.048 1.00 44.12 387 CYS A O 1
ATOM 3142 N N . LYS A 1 388 ? -9.336 -6.418 -15.842 1.00 38.22 388 LYS A N 1
ATOM 3143 C CA . LYS A 1 388 ? -8.317 -7.134 -15.040 1.00 38.22 388 LYS A CA 1
ATOM 3144 C C . LYS A 1 388 ? -8.636 -7.228 -13.533 1.00 38.22 388 LYS A C 1
ATOM 3146 O O . LYS A 1 388 ? -8.190 -8.155 -12.873 1.00 38.22 388 LYS A O 1
ATOM 3151 N N . TRP A 1 389 ? -9.439 -6.308 -13.001 1.00 36.78 389 TRP A N 1
ATOM 3152 C CA . TRP A 1 389 ? -9.844 -6.258 -11.592 1.00 36.78 389 TRP A CA 1
ATOM 3153 C C . TRP A 1 389 ? -10.862 -7.328 -11.183 1.00 36.78 389 TRP A C 1
ATOM 3155 O O . TRP A 1 389 ? -10.849 -7.785 -10.046 1.00 36.78 389 TRP A O 1
ATOM 3165 N N . CYS A 1 390 ? -11.691 -7.804 -12.109 1.00 39.03 390 CYS A N 1
ATOM 3166 C CA . CYS A 1 390 ? -12.744 -8.782 -11.794 1.00 39.03 390 CYS A CA 1
ATOM 3167 C C . CYS A 1 390 ? -12.255 -10.224 -11.910 1.00 39.03 390 CYS A C 1
ATOM 3169 O O . CYS A 1 390 ? -12.829 -11.128 -11.318 1.00 39.03 390 CYS A O 1
ATOM 3171 N N . PHE A 1 391 ? -11.133 -10.391 -12.605 1.00 35.00 391 PHE A N 1
ATOM 3172 C CA . PHE A 1 391 ? -10.312 -11.590 -12.601 1.00 35.00 391 PHE A CA 1
ATOM 3173 C C . PHE A 1 391 ? -9.592 -11.789 -11.253 1.00 35.00 391 PHE A C 1
ATOM 3175 O O . PHE A 1 391 ? -9.466 -12.910 -10.781 1.00 35.00 391 PHE A O 1
ATOM 3182 N N . ILE A 1 392 ? -9.157 -10.702 -10.603 1.00 34.78 392 ILE A N 1
ATOM 3183 C CA . ILE A 1 392 ? -8.412 -10.763 -9.332 1.00 34.78 392 ILE A CA 1
ATOM 3184 C C . ILE A 1 392 ? -9.350 -10.964 -8.124 1.00 34.78 392 ILE A C 1
ATOM 3186 O O . ILE A 1 392 ? -8.951 -11.579 -7.143 1.00 34.78 392 ILE A O 1
ATOM 3190 N N . ALA A 1 393 ? -10.606 -10.509 -8.206 1.00 31.44 393 ALA A N 1
ATOM 3191 C CA . ALA A 1 393 ? -11.590 -10.585 -7.117 1.00 31.44 393 ALA A CA 1
ATOM 3192 C C . ALA A 1 393 ? -12.404 -11.903 -7.043 1.00 31.44 393 ALA A C 1
ATOM 3194 O O . ALA A 1 393 ? -13.339 -11.993 -6.255 1.00 31.44 393 ALA A O 1
ATOM 3195 N N . ASN A 1 394 ? -12.060 -12.921 -7.843 1.00 31.62 394 ASN A N 1
ATOM 3196 C CA . ASN A 1 394 ? -12.580 -14.296 -7.746 1.00 31.62 394 ASN A CA 1
ATOM 3197 C C . ASN A 1 394 ? -14.114 -14.486 -7.899 1.00 31.62 394 ASN A C 1
ATOM 3199 O O . ASN A 1 394 ? -14.687 -15.375 -7.275 1.00 31.62 394 ASN A O 1
ATOM 3203 N N . TYR A 1 395 ? -14.790 -13.689 -8.740 1.00 30.58 395 TYR A N 1
ATOM 3204 C CA . TYR A 1 395 ? -16.260 -13.740 -8.884 1.00 30.58 395 TYR A CA 1
ATOM 3205 C C . TYR A 1 395 ? -16.822 -14.522 -10.092 1.00 30.58 395 TYR A C 1
ATOM 3207 O O . TYR A 1 395 ? -18.040 -14.552 -10.244 1.00 30.58 395 TYR A O 1
ATOM 3215 N N . ILE A 1 396 ? -16.018 -15.166 -10.953 1.00 27.55 396 ILE A N 1
ATOM 3216 C CA . ILE A 1 396 ? -16.537 -15.985 -12.077 1.00 27.55 396 ILE A CA 1
ATOM 3217 C C . ILE A 1 396 ? -15.634 -17.201 -12.359 1.00 27.55 396 ILE A C 1
ATOM 3219 O O . ILE A 1 396 ? -14.414 -17.074 -12.449 1.00 27.55 396 ILE A O 1
ATOM 3223 N N . SER A 1 397 ? -16.252 -18.371 -12.562 1.00 27.72 397 SER A N 1
ATOM 3224 C CA . SER A 1 397 ? -15.655 -19.578 -13.153 1.00 27.72 397 SER A CA 1
ATOM 3225 C C . SER A 1 397 ? -15.377 -19.371 -14.650 1.00 27.72 397 SER A C 1
ATOM 3227 O O . SER A 1 397 ? -16.306 -19.139 -15.424 1.00 27.72 397 SER A O 1
ATOM 3229 N N . ILE A 1 398 ? -14.114 -19.436 -15.075 1.00 32.47 398 ILE A N 1
ATOM 3230 C CA . ILE A 1 398 ? -13.704 -19.079 -16.444 1.00 32.47 398 ILE A CA 1
ATOM 3231 C C . ILE A 1 398 ? -14.025 -20.196 -17.449 1.00 32.47 398 ILE A C 1
ATOM 3233 O O . ILE A 1 398 ? -13.570 -21.328 -17.298 1.00 32.47 398 ILE A O 1
ATOM 3237 N N . LEU A 1 399 ? -14.736 -19.829 -18.522 1.00 30.81 399 LEU A N 1
ATOM 3238 C CA . LEU A 1 399 ? -14.812 -20.565 -19.789 1.00 30.81 399 LEU A CA 1
ATOM 3239 C C . LEU A 1 399 ? -13.600 -20.227 -20.680 1.00 30.81 399 LEU A C 1
ATOM 3241 O O . LEU A 1 399 ? -13.117 -19.096 -20.706 1.00 30.81 399 LEU A O 1
ATOM 3245 N N . PHE A 1 400 ? -13.153 -21.216 -21.455 1.00 32.81 400 PHE A N 1
ATOM 3246 C CA . PHE A 1 400 ? -11.921 -21.282 -22.259 1.00 32.81 400 PHE A CA 1
ATOM 3247 C C . PHE A 1 400 ? -11.605 -20.071 -23.178 1.00 32.81 400 PHE A C 1
ATOM 3249 O O . PHE A 1 400 ? -10.463 -19.880 -23.590 1.00 32.81 400 PHE A O 1
ATOM 3256 N N . GLN A 1 401 ? -12.579 -19.210 -23.485 1.00 39.00 401 GLN A N 1
ATOM 3257 C CA . GLN A 1 401 ? -12.438 -18.120 -24.461 1.00 39.00 401 GLN A CA 1
ATOM 3258 C C . GLN A 1 401 ? -11.706 -16.862 -23.928 1.00 39.00 401 GLN A C 1
ATOM 3260 O O . GLN A 1 401 ? -11.174 -16.087 -24.726 1.00 39.00 401 GLN A O 1
ATOM 3265 N N . GLU A 1 402 ? -11.589 -16.667 -22.606 1.00 39.16 402 GLU A N 1
ATOM 3266 C CA . GLU A 1 402 ? -10.973 -15.457 -22.012 1.00 39.16 402 GLU A CA 1
ATOM 3267 C C . GLU A 1 402 ? -9.458 -15.567 -21.712 1.00 39.16 402 GLU A C 1
ATOM 3269 O O . GLU A 1 402 ? -8.830 -14.568 -21.360 1.00 39.16 402 GLU A O 1
ATOM 3274 N N . VAL A 1 403 ? -8.825 -16.729 -21.938 1.00 43.47 403 VAL A N 1
ATOM 3275 C CA . VAL A 1 403 ? -7.356 -16.948 -21.794 1.00 43.47 403 VAL A CA 1
ATOM 3276 C C . VAL A 1 403 ? -6.549 -16.289 -22.940 1.00 43.47 403 VAL A C 1
ATOM 3278 O O . VAL A 1 403 ? -5.341 -16.456 -23.077 1.00 43.47 403 VAL A O 1
ATOM 3281 N N . THR A 1 404 ? -7.217 -15.501 -23.782 1.00 42.25 404 THR A N 1
ATOM 3282 C CA . THR A 1 404 ? -6.676 -14.871 -24.994 1.00 42.25 404 THR A CA 1
ATOM 3283 C C . THR A 1 404 ? -6.220 -13.412 -24.812 1.00 42.25 404 THR A C 1
ATOM 3285 O O . THR A 1 404 ? -5.744 -12.815 -25.781 1.00 42.25 404 THR A O 1
ATOM 3288 N N . LYS A 1 405 ? -6.336 -12.817 -23.610 1.00 45.66 405 LYS A N 1
ATOM 3289 C CA . LYS A 1 405 ? -5.919 -11.423 -23.336 1.00 45.66 405 LYS A CA 1
ATOM 3290 C C . LYS A 1 405 ? -4.437 -11.322 -22.927 1.00 45.66 405 LYS A C 1
ATOM 3292 O O . LYS A 1 405 ? -4.007 -11.979 -21.985 1.00 45.66 405 LYS A O 1
ATOM 3297 N N . GLU A 1 406 ? -3.702 -10.435 -23.603 1.00 49.38 406 GLU A N 1
ATOM 3298 C CA . GLU A 1 406 ? -2.280 -10.112 -23.395 1.00 49.38 406 GLU A CA 1
ATOM 3299 C C . GLU A 1 406 ? -1.945 -9.827 -21.918 1.00 49.38 406 GLU A C 1
ATOM 3301 O O . GLU A 1 406 ? -2.302 -8.788 -21.358 1.00 49.38 406 GLU A O 1
ATOM 3306 N N . GLY A 1 407 ? -1.234 -10.748 -21.268 1.00 58.72 407 GLY A N 1
ATOM 3307 C CA . GLY A 1 407 ? -0.708 -10.562 -19.915 1.00 58.72 407 GLY A CA 1
ATOM 3308 C C . GLY A 1 407 ? 0.725 -11.068 -19.779 1.00 58.72 407 GLY A C 1
ATOM 3309 O O . GLY A 1 407 ? 1.207 -11.822 -20.612 1.00 58.72 407 GLY A O 1
ATOM 3310 N N . ASP A 1 408 ? 1.427 -10.674 -18.717 1.00 68.62 408 ASP A N 1
ATOM 3311 C CA . ASP A 1 408 ? 2.778 -11.173 -18.415 1.00 68.62 408 ASP A CA 1
ATOM 3312 C C . ASP A 1 408 ? 2.718 -12.580 -17.775 1.00 68.62 408 ASP A C 1
ATOM 3314 O O . ASP A 1 408 ? 3.112 -12.800 -16.627 1.00 68.62 408 ASP A O 1
ATOM 3318 N N . TYR A 1 409 ? 2.137 -13.533 -18.505 1.00 73.75 409 TYR A N 1
ATOM 3319 C CA . TYR A 1 409 ? 1.979 -14.923 -18.086 1.00 73.75 409 TYR A CA 1
ATOM 3320 C C . TYR A 1 409 ? 2.730 -15.852 -19.036 1.00 73.75 409 TYR A C 1
ATOM 3322 O O . TYR A 1 409 ? 2.556 -15.774 -20.249 1.00 73.75 409 TYR A O 1
ATOM 3330 N N . LEU A 1 410 ? 3.519 -16.759 -18.470 1.00 74.25 410 LEU A N 1
ATOM 3331 C CA . LEU A 1 410 ? 4.062 -17.931 -19.139 1.00 74.25 410 LEU A CA 1
ATOM 3332 C C . LEU A 1 410 ? 3.075 -19.091 -18.978 1.00 74.25 410 LEU A C 1
ATOM 3334 O O . LEU A 1 410 ? 2.861 -19.585 -17.874 1.00 74.25 410 LEU A O 1
ATOM 3338 N N . TYR A 1 411 ? 2.493 -19.536 -20.077 1.00 76.75 411 TYR A N 1
ATOM 3339 C CA . TYR A 1 411 ? 1.636 -20.706 -20.160 1.00 76.75 411 TYR A CA 1
ATOM 3340 C C . TYR A 1 411 ? 2.467 -21.929 -20.545 1.00 76.75 411 TYR A C 1
ATOM 3342 O O . TYR A 1 411 ? 3.196 -21.904 -21.537 1.00 76.75 411 TYR A O 1
ATOM 3350 N N . ILE A 1 412 ? 2.339 -22.998 -19.765 1.00 69.75 412 ILE A N 1
ATOM 3351 C CA . ILE A 1 412 ? 3.017 -24.276 -19.975 1.00 69.75 412 ILE A CA 1
ATOM 3352 C C . ILE A 1 412 ? 1.947 -25.344 -20.181 1.00 69.75 412 ILE A C 1
ATOM 3354 O O . ILE A 1 412 ? 1.217 -25.668 -19.244 1.00 69.75 412 ILE A O 1
ATOM 3358 N N . ALA A 1 413 ? 1.857 -25.908 -21.383 1.00 63.28 413 ALA A N 1
ATOM 3359 C CA . ALA A 1 413 ? 0.962 -27.030 -21.660 1.00 63.28 413 ALA A CA 1
ATOM 3360 C C . ALA A 1 413 ? 1.706 -28.352 -21.419 1.00 63.28 413 ALA A C 1
ATOM 3362 O O . ALA A 1 413 ? 2.311 -28.907 -22.338 1.00 63.28 413 ALA A O 1
ATOM 3363 N N . THR A 1 414 ? 1.725 -28.822 -20.166 1.00 57.19 414 THR A N 1
ATOM 3364 C CA . THR A 1 414 ? 2.347 -30.108 -19.798 1.00 57.19 414 THR A CA 1
ATOM 3365 C C . THR A 1 414 ? 1.584 -30.781 -18.656 1.00 57.19 414 THR A C 1
ATOM 3367 O O . THR A 1 414 ? 1.238 -30.110 -17.678 1.00 57.19 414 THR A O 1
ATOM 3370 N N . PRO A 1 415 ? 1.359 -32.104 -18.712 1.00 52.38 415 PRO A N 1
ATOM 3371 C CA . PRO A 1 415 ? 0.813 -32.856 -17.591 1.00 52.38 415 PRO A CA 1
ATOM 3372 C C . PRO A 1 415 ? 1.901 -33.084 -16.534 1.00 52.38 415 PRO A C 1
ATOM 3374 O O . PRO A 1 415 ? 2.557 -34.122 -16.519 1.00 52.38 415 PRO A O 1
ATOM 3377 N N . LEU A 1 416 ? 2.127 -32.107 -15.649 1.00 53.62 416 LEU A N 1
ATOM 3378 C CA . LEU A 1 416 ? 3.056 -32.259 -14.524 1.00 53.62 416 LEU A CA 1
ATOM 3379 C C . LEU A 1 416 ? 2.359 -32.139 -13.162 1.00 53.62 416 LEU A C 1
ATOM 3381 O O . LEU A 1 416 ? 1.578 -31.211 -12.937 1.00 53.62 416 LEU A O 1
ATOM 3385 N N . PRO A 1 417 ? 2.696 -33.012 -12.192 1.00 55.78 417 PRO A N 1
ATOM 3386 C CA . PRO A 1 417 ? 2.196 -32.896 -10.829 1.00 55.78 417 PRO A CA 1
ATOM 3387 C C . PRO A 1 417 ? 2.614 -31.576 -10.162 1.00 55.78 417 PRO A C 1
ATOM 3389 O O . PRO A 1 417 ? 3.781 -31.178 -10.193 1.00 55.78 417 PRO A O 1
ATOM 3392 N N . LYS A 1 418 ? 1.681 -30.943 -9.439 1.00 53.31 418 LYS A N 1
ATOM 3393 C CA . LYS A 1 418 ? 1.856 -29.662 -8.715 1.00 53.31 418 LYS A CA 1
ATOM 3394 C C . LYS A 1 418 ? 3.112 -29.592 -7.826 1.00 53.31 418 LYS A C 1
ATOM 3396 O O . LYS A 1 418 ? 3.697 -28.521 -7.675 1.00 53.31 418 LYS A O 1
ATOM 3401 N N . LYS A 1 419 ? 3.545 -30.721 -7.248 1.00 57.28 419 LYS A N 1
ATOM 3402 C CA . LYS A 1 419 ? 4.769 -30.814 -6.425 1.00 57.28 419 LYS A CA 1
ATOM 3403 C C . LYS A 1 419 ? 6.054 -30.604 -7.240 1.00 57.28 419 LYS A C 1
ATOM 3405 O O . LYS A 1 419 ? 6.963 -29.934 -6.764 1.00 57.28 419 LYS A O 1
ATOM 3410 N N . VAL A 1 420 ? 6.114 -31.111 -8.473 1.00 61.19 420 VAL A N 1
ATOM 3411 C CA . VAL A 1 420 ? 7.281 -30.961 -9.362 1.00 61.19 420 VAL A CA 1
ATOM 3412 C C . VAL A 1 420 ? 7.448 -29.499 -9.781 1.00 61.19 420 VAL A C 1
ATOM 3414 O O . VAL A 1 420 ? 8.555 -28.967 -9.768 1.00 61.19 420 VAL A O 1
ATOM 3417 N N . ILE A 1 421 ? 6.330 -28.828 -10.062 1.00 57.56 421 ILE A N 1
ATOM 3418 C CA . ILE A 1 421 ? 6.278 -27.414 -10.453 1.00 57.56 421 ILE A CA 1
ATOM 3419 C C . ILE A 1 421 ? 6.817 -26.515 -9.330 1.00 57.56 421 ILE A C 1
ATOM 3421 O O . ILE A 1 421 ? 7.680 -25.676 -9.573 1.00 57.56 421 ILE A O 1
ATOM 3425 N N . LYS A 1 422 ? 6.370 -26.726 -8.084 1.00 59.31 422 LYS A N 1
ATOM 3426 C CA . LYS A 1 422 ? 6.836 -25.946 -6.923 1.00 59.31 422 LYS A CA 1
ATOM 3427 C C . LYS A 1 422 ? 8.330 -26.116 -6.632 1.00 59.31 422 LYS A C 1
ATOM 3429 O O . LYS A 1 422 ? 8.954 -25.169 -6.171 1.00 59.31 422 LYS A O 1
ATOM 3434 N N . ASN A 1 423 ? 8.891 -27.292 -6.905 1.00 61.09 423 ASN A N 1
ATOM 3435 C CA . ASN A 1 423 ? 10.301 -27.574 -6.633 1.00 61.09 423 ASN A CA 1
ATOM 3436 C C . ASN A 1 423 ? 11.239 -27.074 -7.743 1.00 61.09 423 ASN A C 1
ATOM 3438 O O . ASN A 1 423 ? 12.402 -26.796 -7.465 1.00 61.09 423 ASN A O 1
ATOM 3442 N N . LYS A 1 424 ? 10.751 -26.963 -8.987 1.00 60.88 424 LYS A N 1
ATOM 3443 C CA . LYS A 1 424 ? 11.555 -26.552 -10.152 1.00 60.88 424 LYS A CA 1
ATOM 3444 C C . LYS A 1 424 ? 11.473 -25.058 -10.481 1.00 60.88 424 LYS A C 1
ATOM 3446 O O . LYS A 1 424 ? 12.359 -24.547 -11.160 1.00 60.88 424 LYS A O 1
ATOM 3451 N N . ILE A 1 425 ? 10.439 -24.347 -10.028 1.00 60.00 425 ILE A N 1
ATOM 3452 C CA . ILE A 1 425 ? 10.322 -22.898 -10.241 1.00 60.00 425 ILE A CA 1
ATOM 3453 C C . ILE A 1 425 ? 11.191 -22.154 -9.210 1.00 60.00 425 ILE A C 1
ATOM 3455 O O . ILE A 1 425 ? 11.092 -22.444 -8.016 1.00 60.00 425 ILE A O 1
ATOM 3459 N N . PRO A 1 426 ? 12.021 -21.171 -9.621 1.00 55.84 426 PRO A N 1
ATOM 3460 C CA . PRO A 1 426 ? 12.827 -20.388 -8.687 1.00 55.84 426 PRO A CA 1
ATOM 3461 C C . PRO A 1 426 ? 11.954 -19.759 -7.596 1.00 55.84 426 PRO A C 1
ATOM 3463 O O . PRO A 1 426 ? 10.966 -19.100 -7.922 1.00 55.84 426 PRO A O 1
ATOM 3466 N N . LYS A 1 427 ? 12.343 -19.895 -6.316 1.00 52.47 427 LYS A N 1
ATOM 3467 C CA . LYS A 1 427 ? 11.568 -19.448 -5.132 1.00 52.47 427 LYS A CA 1
ATOM 3468 C C . LYS A 1 427 ? 11.102 -17.981 -5.175 1.00 52.47 427 LYS A C 1
ATOM 3470 O O . LYS A 1 427 ? 10.157 -17.624 -4.484 1.00 52.47 427 LYS A O 1
ATOM 3475 N N . LYS A 1 428 ? 11.757 -17.133 -5.977 1.00 49.09 428 LYS A N 1
ATOM 3476 C CA . LYS A 1 428 ? 11.412 -15.713 -6.171 1.00 49.09 428 LYS A CA 1
ATOM 3477 C C . LYS A 1 428 ? 10.256 -15.479 -7.164 1.00 49.09 428 LYS A C 1
ATOM 3479 O O . LYS A 1 428 ? 9.760 -14.361 -7.257 1.00 49.09 428 LYS A O 1
ATOM 3484 N N . THR A 1 429 ? 9.816 -16.503 -7.896 1.00 51.25 429 THR A N 1
ATOM 3485 C CA . THR A 1 429 ? 8.741 -16.407 -8.899 1.00 51.25 429 THR A CA 1
ATOM 3486 C C . THR A 1 429 ? 7.398 -16.707 -8.235 1.00 51.25 429 THR A C 1
ATOM 3488 O O . THR A 1 429 ? 7.196 -17.805 -7.713 1.00 51.25 429 THR A O 1
ATOM 3491 N N . LYS A 1 430 ? 6.460 -15.752 -8.243 1.00 49.97 430 LYS A N 1
ATOM 3492 C CA . LYS A 1 430 ? 5.113 -15.968 -7.692 1.00 49.97 430 LYS A CA 1
ATOM 3493 C C . LYS A 1 430 ? 4.291 -16.856 -8.636 1.00 49.97 430 LYS A C 1
ATOM 3495 O O . LYS A 1 430 ? 3.813 -16.406 -9.674 1.00 49.97 430 LYS A O 1
ATOM 3500 N N . VAL A 1 431 ? 4.115 -18.127 -8.271 1.00 49.62 431 VAL A N 1
ATOM 3501 C CA . VAL A 1 431 ? 3.219 -19.054 -8.981 1.00 49.62 431 VAL A CA 1
ATOM 3502 C C . VAL A 1 431 ? 1.785 -18.751 -8.564 1.00 49.62 431 VAL A C 1
ATOM 3504 O O . VAL A 1 431 ? 1.339 -19.199 -7.511 1.00 49.62 431 VAL A O 1
ATOM 3507 N N . ASN A 1 432 ? 1.080 -17.964 -9.373 1.00 46.28 432 ASN A N 1
ATOM 3508 C CA . ASN A 1 432 ? -0.229 -17.454 -8.977 1.00 46.28 432 ASN A CA 1
ATOM 3509 C C . ASN A 1 432 ? -1.391 -18.422 -9.272 1.00 46.28 432 ASN A C 1
ATOM 3511 O O . ASN A 1 432 ? -2.354 -18.392 -8.517 1.00 46.28 432 ASN A O 1
ATOM 3515 N N . PHE A 1 433 ? -1.323 -19.316 -10.276 1.00 50.78 433 PHE A N 1
ATOM 3516 C CA . PHE A 1 433 ? -2.450 -20.212 -10.600 1.00 50.78 433 PHE A CA 1
ATOM 3517 C C . PHE A 1 433 ? -2.023 -21.564 -11.210 1.00 50.78 433 PHE A C 1
ATOM 3519 O O . PHE A 1 433 ? -1.076 -21.645 -11.987 1.00 50.78 433 PHE A O 1
ATOM 3526 N N . VAL A 1 434 ? -2.757 -22.637 -10.886 1.00 43.56 434 VAL A N 1
ATOM 3527 C CA . VAL A 1 434 ? -2.789 -23.896 -11.657 1.00 43.56 434 VAL A CA 1
ATOM 3528 C C . VAL A 1 434 ? -4.221 -24.033 -12.154 1.00 43.56 434 VAL A C 1
ATOM 3530 O O . VAL A 1 434 ? -5.120 -24.227 -11.339 1.00 43.56 434 VAL A O 1
ATOM 3533 N N . LEU A 1 435 ? -4.442 -23.882 -13.457 1.00 44.06 435 LEU A N 1
ATOM 3534 C CA . LEU A 1 435 ? -5.753 -24.072 -14.068 1.00 44.06 435 LEU A CA 1
ATOM 3535 C C . LEU A 1 435 ? -5.786 -25.475 -14.679 1.00 44.06 435 LEU A C 1
ATOM 3537 O O . LEU A 1 435 ? -4.903 -25.844 -15.447 1.00 44.06 435 LEU A O 1
ATOM 3541 N N . ASN A 1 436 ? -6.769 -26.285 -14.293 1.00 39.25 436 ASN A N 1
ATOM 3542 C CA . ASN A 1 436 ? -6.980 -27.597 -14.892 1.00 39.25 436 ASN A CA 1
ATOM 3543 C C . ASN A 1 436 ? -8.094 -27.447 -15.934 1.00 39.25 436 ASN A C 1
ATOM 3545 O O . ASN A 1 436 ? -9.241 -27.212 -15.561 1.00 39.25 436 ASN A O 1
ATOM 3549 N N . PHE A 1 437 ? -7.751 -27.500 -17.220 1.00 47.06 437 PHE A N 1
ATOM 3550 C CA . PHE A 1 437 ? -8.718 -27.401 -18.313 1.00 47.06 437 PHE A CA 1
ATOM 3551 C C . PHE A 1 437 ? -9.039 -28.808 -18.823 1.00 47.06 437 PHE A C 1
ATOM 3553 O O . PHE A 1 437 ? -8.126 -29.600 -19.032 1.00 47.06 437 PHE A O 1
ATOM 3560 N N . GLN A 1 438 ? -10.324 -29.127 -19.000 1.00 39.47 438 GLN A N 1
ATOM 3561 C CA . GLN A 1 438 ? -10.764 -30.468 -19.412 1.00 39.47 438 GLN A CA 1
ATOM 3562 C C . GLN A 1 438 ? -10.448 -30.792 -20.885 1.00 39.47 438 GLN A C 1
ATOM 3564 O O . GLN A 1 438 ? -10.296 -31.964 -21.207 1.00 39.47 438 GLN A O 1
ATOM 3569 N N . ASP A 1 439 ? -10.245 -29.781 -21.741 1.00 44.41 439 ASP A N 1
ATOM 3570 C CA . ASP A 1 439 ? -10.068 -29.978 -23.194 1.00 44.41 439 ASP A CA 1
ATOM 3571 C C . ASP A 1 439 ? -8.613 -29.865 -23.684 1.00 44.41 439 ASP A C 1
ATOM 3573 O O . ASP A 1 439 ? -8.301 -30.189 -24.826 1.00 44.41 439 ASP A O 1
ATOM 3577 N N . PHE A 1 440 ? -7.696 -29.421 -22.823 1.00 44.62 440 PHE A N 1
ATOM 3578 C CA . PHE A 1 440 ? -6.261 -29.372 -23.103 1.00 44.62 440 PHE A CA 1
ATOM 3579 C C . PHE A 1 440 ? -5.551 -29.950 -21.893 1.00 44.62 440 PHE A C 1
ATOM 3581 O O . PHE A 1 440 ? -5.686 -29.383 -20.811 1.00 44.62 440 PHE A O 1
ATOM 3588 N N . ASN A 1 441 ? -4.794 -31.040 -22.071 1.00 52.06 441 ASN A N 1
ATOM 3589 C CA . ASN A 1 441 ? -3.902 -31.604 -21.051 1.00 52.06 441 ASN A CA 1
ATOM 3590 C C . ASN A 1 441 ? -3.267 -30.472 -20.217 1.00 52.06 441 ASN A C 1
ATOM 3592 O O . ASN A 1 441 ? -2.431 -29.730 -20.726 1.00 52.06 441 ASN A O 1
ATOM 3596 N N . SER A 1 442 ? -3.760 -30.307 -18.983 1.00 58.28 442 SER A N 1
ATOM 3597 C CA . SER A 1 442 ? -3.441 -29.280 -17.976 1.00 58.28 442 SER A CA 1
ATOM 3598 C C . SER A 1 442 ? -2.469 -28.158 -18.405 1.00 58.28 442 SER A C 1
ATOM 3600 O O . SER A 1 442 ? -1.252 -28.353 -18.426 1.00 58.28 442 SER A O 1
ATOM 3602 N N . ILE A 1 443 ? -2.996 -26.955 -18.675 1.00 61.75 443 ILE A N 1
ATOM 3603 C CA . ILE A 1 443 ? -2.201 -25.744 -18.954 1.00 61.75 443 ILE A CA 1
ATOM 3604 C C . ILE A 1 443 ? -1.948 -24.962 -17.660 1.00 61.75 443 ILE A C 1
ATOM 3606 O O . ILE A 1 443 ? -2.873 -24.482 -17.006 1.00 61.75 443 ILE A O 1
ATOM 3610 N N . ILE A 1 444 ? -0.680 -24.751 -17.317 1.00 64.38 444 ILE A N 1
ATOM 3611 C CA . ILE A 1 444 ? -0.271 -23.981 -16.137 1.00 64.38 444 ILE A CA 1
ATOM 3612 C C . ILE A 1 444 ? 0.090 -22.558 -16.559 1.00 64.38 444 ILE A C 1
ATOM 3614 O O . ILE A 1 444 ? 0.991 -22.370 -17.368 1.00 64.38 444 ILE A O 1
ATOM 3618 N N . GLY A 1 445 ? -0.579 -21.554 -15.988 1.00 68.38 445 GLY A N 1
ATOM 3619 C CA . GLY A 1 445 ? -0.229 -20.142 -16.159 1.00 68.38 445 GLY A CA 1
ATOM 3620 C C . GLY A 1 445 ? 0.650 -19.640 -15.013 1.00 68.38 445 GLY A C 1
ATOM 3621 O O . GLY A 1 445 ? 0.182 -19.473 -13.888 1.00 68.38 445 GLY A O 1
ATOM 3622 N N . ILE A 1 446 ? 1.919 -19.358 -15.290 1.00 67.75 446 ILE A N 1
ATOM 3623 C CA . ILE A 1 446 ? 2.864 -18.765 -14.342 1.00 67.75 446 ILE A CA 1
ATOM 3624 C C . ILE A 1 446 ? 2.942 -17.271 -14.623 1.00 67.75 446 ILE A C 1
ATOM 3626 O O . ILE A 1 446 ? 3.315 -16.859 -15.715 1.00 67.75 446 ILE A O 1
ATOM 3630 N N . TYR A 1 447 ? 2.627 -16.442 -13.634 1.00 70.50 447 TYR A N 1
ATOM 3631 C CA . TYR A 1 447 ? 2.865 -15.010 -13.761 1.00 70.50 447 TYR A CA 1
ATOM 3632 C C . TYR A 1 447 ? 4.367 -14.733 -13.678 1.00 70.50 447 TYR A C 1
ATOM 3634 O O . TYR A 1 447 ? 4.992 -14.979 -12.645 1.00 70.50 447 TYR A O 1
ATOM 3642 N N . ILE A 1 448 ? 4.938 -14.212 -14.758 1.00 67.31 448 ILE A N 1
ATOM 3643 C CA . ILE A 1 448 ? 6.336 -13.795 -14.814 1.00 67.31 448 ILE A CA 1
ATOM 3644 C C . ILE A 1 448 ? 6.320 -12.350 -15.279 1.00 67.31 448 ILE A C 1
ATOM 3646 O O . ILE A 1 448 ? 6.331 -12.078 -16.475 1.00 67.31 448 ILE A O 1
ATOM 3650 N N . SER A 1 449 ? 6.262 -11.413 -14.328 1.00 70.12 449 SER A N 1
ATOM 3651 C CA . SER A 1 449 ? 6.312 -9.998 -14.687 1.00 70.12 449 SER A CA 1
ATOM 3652 C C . SER A 1 449 ? 7.632 -9.694 -15.374 1.00 70.12 449 SER A C 1
ATOM 3654 O O . SER A 1 449 ? 8.687 -10.183 -14.967 1.00 70.12 449 SER A O 1
ATOM 3656 N N . TYR A 1 450 ? 7.601 -8.819 -16.366 1.00 65.25 450 TYR A N 1
ATOM 3657 C CA . TYR A 1 450 ? 8.828 -8.375 -17.013 1.00 65.25 450 TYR A CA 1
ATOM 3658 C C . TYR A 1 450 ? 9.850 -7.786 -16.022 1.00 65.25 450 TYR A C 1
ATOM 3660 O O . TYR A 1 450 ? 11.042 -8.071 -16.099 1.00 65.25 450 TYR A O 1
ATOM 3668 N N . ALA A 1 451 ? 9.365 -7.061 -15.010 1.00 64.31 451 ALA A N 1
ATOM 3669 C CA . ALA A 1 451 ? 10.190 -6.558 -13.914 1.00 64.31 451 ALA A CA 1
ATOM 3670 C C . ALA A 1 451 ? 10.893 -7.682 -13.126 1.00 64.31 451 ALA A C 1
ATOM 3672 O O . ALA A 1 451 ? 12.031 -7.517 -12.692 1.00 64.31 451 ALA A O 1
ATOM 3673 N N . SER A 1 452 ? 10.253 -8.848 -12.970 1.00 63.69 452 SER A N 1
ATOM 3674 C CA . SER A 1 452 ? 10.870 -10.015 -12.323 1.00 63.69 452 SER A CA 1
ATOM 3675 C C . SER A 1 452 ? 11.965 -10.660 -13.175 1.00 63.69 452 SER A C 1
ATOM 3677 O O . SER A 1 452 ? 12.906 -11.218 -12.616 1.00 63.69 452 SER A O 1
ATOM 3679 N N . ILE A 1 453 ? 11.878 -10.531 -14.504 1.00 63.44 453 ILE A N 1
ATOM 3680 C CA . ILE A 1 453 ? 12.906 -10.994 -15.445 1.00 63.44 453 ILE A CA 1
ATOM 3681 C C . ILE A 1 453 ? 14.155 -10.121 -15.318 1.00 63.44 453 ILE A C 1
ATOM 3683 O O . ILE A 1 453 ? 15.258 -10.645 -15.236 1.00 63.44 453 ILE A O 1
ATOM 3687 N N . ILE A 1 454 ? 13.985 -8.800 -15.246 1.00 58.22 454 ILE A N 1
ATOM 3688 C CA . ILE A 1 454 ? 15.109 -7.850 -15.217 1.00 58.22 454 ILE A CA 1
ATOM 3689 C C . ILE A 1 454 ? 15.687 -7.652 -13.808 1.00 58.22 454 ILE A C 1
ATOM 3691 O O . ILE A 1 454 ? 16.815 -7.193 -13.646 1.00 58.22 454 ILE A O 1
ATOM 3695 N N . GLY A 1 455 ? 14.954 -8.049 -12.765 1.00 54.28 455 GLY A N 1
ATOM 3696 C CA . GLY A 1 455 ? 15.414 -7.978 -11.377 1.00 54.28 455 GLY A CA 1
ATOM 3697 C C . GLY A 1 455 ? 15.258 -6.600 -10.722 1.00 54.28 455 GLY A C 1
ATOM 3698 O O . GLY A 1 455 ? 15.635 -6.460 -9.557 1.00 54.28 455 GLY A O 1
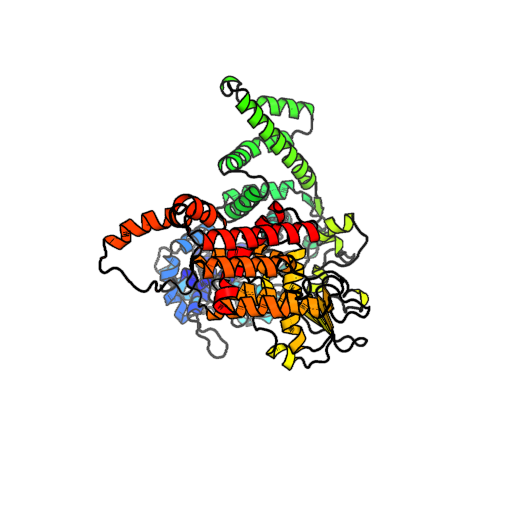ATOM 3699 N N . SER A 1 456 ? 14.689 -5.626 -11.432 1.00 51.78 456 SER A N 1
ATOM 3700 C CA . SER A 1 456 ? 14.203 -4.328 -10.952 1.00 51.78 456 SER A CA 1
ATOM 3701 C C . SER A 1 456 ? 13.257 -3.733 -12.004 1.00 51.78 456 SER A C 1
ATOM 3703 O O . SER A 1 456 ? 13.426 -3.976 -13.199 1.00 51.78 456 SER A O 1
ATOM 3705 N N . GLU A 1 457 ? 12.253 -2.951 -11.590 1.00 51.41 457 GLU A N 1
ATOM 3706 C CA . GLU A 1 457 ? 11.646 -1.993 -12.522 1.00 51.41 457 GLU A CA 1
ATOM 3707 C C . GLU A 1 457 ? 12.750 -0.988 -12.883 1.00 51.41 457 GLU A C 1
ATOM 3709 O O . GLU A 1 457 ? 13.301 -0.366 -11.967 1.00 51.41 457 GLU A O 1
ATOM 3714 N N . PRO A 1 458 ? 13.149 -0.857 -14.164 1.00 48.12 458 PRO A N 1
ATOM 3715 C CA . PRO A 1 458 ? 14.138 0.134 -14.552 1.00 48.12 458 PRO A CA 1
ATOM 3716 C C . PRO A 1 458 ? 13.590 1.489 -14.126 1.00 48.12 458 PRO A C 1
ATOM 3718 O O . PRO A 1 458 ? 12.555 1.920 -14.628 1.00 48.12 458 PRO A O 1
ATOM 3721 N N . GLN A 1 459 ? 14.251 2.148 -13.176 1.00 46.31 459 GLN A N 1
ATOM 3722 C CA . GLN A 1 459 ? 13.686 3.344 -12.555 1.00 46.31 459 GLN A CA 1
ATOM 3723 C C . GLN A 1 459 ? 13.499 4.513 -13.534 1.00 46.31 459 GLN A C 1
ATOM 3725 O O . GLN A 1 459 ? 12.892 5.489 -13.127 1.00 46.31 459 GLN A O 1
ATOM 3730 N N . ASN A 1 460 ? 13.969 4.440 -14.791 1.00 47.97 460 ASN A N 1
ATOM 3731 C CA . ASN A 1 460 ? 13.846 5.532 -15.766 1.00 47.97 460 ASN A CA 1
ATOM 3732 C C . ASN A 1 460 ? 13.979 5.143 -17.259 1.00 47.97 460 ASN A C 1
ATOM 3734 O O . ASN A 1 460 ? 14.108 6.033 -18.096 1.00 47.97 460 ASN A O 1
ATOM 3738 N N . THR A 1 461 ? 13.945 3.865 -17.650 1.00 51.56 461 THR A N 1
ATOM 3739 C CA . THR A 1 461 ? 14.085 3.474 -19.070 1.00 51.56 461 THR A CA 1
ATOM 3740 C C . THR A 1 461 ? 12.867 2.699 -19.553 1.00 51.56 461 THR A C 1
ATOM 3742 O O . THR A 1 461 ? 12.617 1.569 -19.139 1.00 51.56 461 THR A O 1
ATOM 3745 N N . GLN A 1 462 ? 12.092 3.312 -20.455 1.00 60.72 462 GLN A N 1
ATOM 3746 C CA . GLN A 1 462 ? 11.081 2.600 -21.234 1.00 60.72 462 GLN A CA 1
ATOM 3747 C C . GLN A 1 462 ? 11.795 1.553 -22.086 1.00 60.72 462 GLN A C 1
ATOM 3749 O O . GLN A 1 462 ? 12.456 1.884 -23.069 1.00 60.72 462 GLN A O 1
ATOM 3754 N N . ILE A 1 463 ? 11.698 0.285 -21.697 1.00 67.88 463 ILE A N 1
ATOM 3755 C CA . ILE A 1 463 ? 12.284 -0.786 -22.492 1.00 67.88 463 ILE A CA 1
ATOM 3756 C C . ILE A 1 463 ? 11.372 -1.068 -23.684 1.00 67.88 463 ILE A C 1
ATOM 3758 O O . ILE A 1 463 ? 10.166 -1.272 -23.534 1.00 67.88 463 ILE A O 1
ATOM 3762 N N . THR A 1 464 ? 11.955 -1.059 -24.880 1.00 78.69 464 THR A N 1
ATOM 3763 C CA . THR A 1 464 ? 11.222 -1.251 -26.130 1.00 78.69 464 THR A CA 1
ATOM 3764 C C . THR A 1 464 ? 10.690 -2.685 -26.252 1.00 78.69 464 THR A C 1
ATOM 3766 O O . THR A 1 464 ? 11.255 -3.641 -25.713 1.00 78.69 464 THR A O 1
ATOM 3769 N N . TYR A 1 465 ? 9.592 -2.856 -26.996 1.00 81.31 465 TYR A N 1
ATOM 3770 C CA . TYR A 1 465 ? 8.978 -4.167 -27.242 1.00 81.31 465 TYR A CA 1
ATOM 3771 C C . TYR A 1 465 ? 9.962 -5.235 -27.775 1.00 81.31 465 TYR A C 1
ATOM 3773 O O . TYR A 1 465 ? 9.941 -6.349 -27.248 1.00 81.31 465 TYR A O 1
ATOM 3781 N N . PRO A 1 466 ? 10.877 -4.937 -28.725 1.00 84.44 466 PRO A N 1
ATOM 3782 C CA . PRO A 1 466 ? 11.851 -5.919 -29.212 1.00 84.44 466 PRO A CA 1
ATOM 3783 C C . PRO A 1 466 ? 12.780 -6.465 -28.123 1.00 84.44 466 PRO A C 1
ATOM 3785 O O . PRO A 1 466 ? 13.088 -7.657 -28.111 1.00 84.44 466 PRO A O 1
ATOM 3788 N N . VAL A 1 467 ? 13.197 -5.616 -27.183 1.00 82.88 467 VAL A N 1
ATOM 3789 C CA . VAL A 1 467 ? 14.048 -6.021 -26.056 1.00 82.88 467 VAL A CA 1
ATOM 3790 C C . VAL A 1 467 ? 13.258 -6.917 -25.112 1.00 82.88 467 VAL A C 1
ATOM 3792 O O . VAL A 1 467 ? 13.730 -7.986 -24.721 1.00 82.88 467 VAL A O 1
ATOM 3795 N N . LYS A 1 468 ? 12.022 -6.514 -24.786 1.00 81.75 468 LYS A N 1
ATOM 3796 C CA . LYS A 1 468 ? 11.114 -7.309 -23.954 1.00 81.75 468 LYS A CA 1
ATOM 3797 C C . LYS A 1 468 ? 10.894 -8.699 -24.550 1.00 81.75 468 LYS A C 1
ATOM 3799 O O . LYS A 1 468 ? 11.063 -9.687 -23.839 1.00 81.75 468 LYS A O 1
ATOM 3804 N N . LYS A 1 469 ? 10.578 -8.772 -25.846 1.00 87.38 469 LYS A N 1
ATOM 3805 C CA . LYS A 1 469 ? 10.388 -10.028 -26.581 1.00 87.38 469 LYS A CA 1
ATOM 3806 C C . LYS A 1 469 ? 11.621 -10.931 -26.457 1.00 87.38 469 LYS A C 1
ATOM 3808 O O . LYS A 1 469 ? 11.497 -12.029 -25.929 1.00 87.38 469 LYS A O 1
ATOM 3813 N N . ASN A 1 470 ? 12.807 -10.460 -26.843 1.00 87.38 470 ASN A N 1
ATOM 3814 C CA . ASN A 1 470 ? 14.029 -11.280 -26.846 1.00 87.38 470 ASN A CA 1
ATOM 3815 C C . ASN A 1 470 ? 14.486 -11.740 -25.452 1.00 87.38 470 ASN A C 1
ATOM 3817 O O . ASN A 1 470 ? 15.005 -12.845 -25.304 1.00 87.38 470 ASN A O 1
ATOM 3821 N N . LEU A 1 471 ? 14.250 -10.943 -24.407 1.00 84.31 471 LEU A N 1
ATOM 3822 C CA . LEU A 1 471 ? 14.519 -11.373 -23.031 1.00 84.31 471 LEU A CA 1
ATOM 3823 C C . LEU A 1 471 ? 13.588 -12.506 -22.581 1.00 84.31 471 LEU A C 1
ATOM 3825 O O . LEU A 1 471 ? 14.027 -13.426 -21.890 1.00 84.31 471 LEU A O 1
ATOM 3829 N N . ILE A 1 472 ? 12.315 -12.464 -22.982 1.00 86.12 472 ILE A N 1
ATOM 3830 C CA . ILE A 1 472 ? 11.362 -13.547 -22.716 1.00 86.12 472 ILE A CA 1
ATOM 3831 C C . ILE A 1 472 ? 11.748 -14.803 -23.515 1.00 86.12 472 ILE A C 1
ATOM 3833 O O . ILE A 1 472 ? 11.727 -15.896 -22.951 1.00 86.12 472 ILE A O 1
ATOM 3837 N N . ILE A 1 473 ? 12.179 -14.659 -24.776 1.00 88.88 473 ILE A N 1
ATOM 3838 C CA . ILE A 1 473 ? 12.696 -15.778 -25.588 1.00 88.88 473 ILE A CA 1
ATOM 3839 C C . ILE A 1 473 ? 13.886 -16.449 -24.886 1.00 88.88 473 ILE A C 1
ATOM 3841 O O . ILE A 1 473 ? 13.901 -17.666 -24.722 1.00 88.88 473 ILE A O 1
ATOM 3845 N N . ALA A 1 474 ? 14.851 -15.673 -24.386 1.00 85.88 474 ALA A N 1
ATOM 3846 C CA . ALA A 1 474 ? 16.001 -16.222 -23.664 1.00 85.88 474 ALA A CA 1
ATOM 3847 C C . ALA A 1 474 ? 15.592 -17.027 -22.414 1.00 85.88 474 ALA A C 1
ATOM 3849 O O . ALA A 1 474 ? 16.227 -18.024 -22.064 1.00 85.88 474 ALA A O 1
ATOM 3850 N N . LEU A 1 475 ? 14.510 -16.628 -21.736 1.00 82.56 475 LEU A N 1
ATOM 3851 C CA . LEU A 1 475 ? 13.967 -17.386 -20.609 1.00 82.56 475 LEU A CA 1
ATOM 3852 C C . LEU A 1 475 ? 13.279 -18.679 -21.028 1.00 82.56 475 LEU A C 1
ATOM 3854 O O . LEU A 1 475 ? 13.322 -19.640 -20.257 1.00 82.56 475 LEU A O 1
ATOM 3858 N N . PHE A 1 476 ? 12.666 -18.729 -22.215 1.00 85.81 476 PHE A N 1
ATOM 3859 C CA . PHE A 1 476 ? 12.018 -19.946 -22.701 1.00 85.81 476 PHE A CA 1
ATOM 3860 C C . PHE A 1 476 ? 12.993 -21.113 -22.711 1.00 85.81 476 PHE A C 1
ATOM 3862 O O . PHE A 1 476 ? 12.582 -22.205 -22.357 1.00 85.81 476 PHE A O 1
ATOM 3869 N N . HIS A 1 477 ? 14.281 -20.896 -22.981 1.00 82.75 477 HIS A N 1
ATOM 3870 C CA . HIS A 1 477 ? 15.280 -21.963 -22.937 1.00 82.75 477 HIS A CA 1
ATOM 3871 C C . HIS A 1 477 ? 15.414 -22.612 -21.546 1.00 82.75 477 HIS A C 1
ATOM 3873 O O . HIS A 1 477 ? 15.451 -23.838 -21.433 1.00 82.75 477 HIS A O 1
ATOM 3879 N N . LYS A 1 478 ? 15.396 -21.810 -20.466 1.00 76.44 478 LYS A N 1
ATOM 3880 C CA . LYS A 1 478 ? 15.436 -22.324 -19.080 1.00 76.44 478 LYS A CA 1
ATOM 3881 C C . LYS A 1 478 ? 14.226 -23.204 -18.768 1.00 76.44 478 LYS A C 1
ATOM 3883 O O . LYS A 1 478 ? 14.344 -24.174 -18.025 1.00 76.44 478 LYS A O 1
ATOM 3888 N N . PHE A 1 479 ? 13.067 -22.855 -19.319 1.00 75.25 479 PHE A N 1
ATOM 3889 C CA . PHE A 1 479 ? 11.825 -23.593 -19.110 1.00 75.25 479 PHE A CA 1
ATOM 3890 C C . PHE A 1 479 ? 11.685 -24.777 -20.073 1.00 75.25 479 PHE A C 1
ATOM 3892 O O . PHE A 1 479 ? 11.214 -25.838 -19.679 1.00 75.25 479 PHE A O 1
ATOM 3899 N N . TYR A 1 480 ? 12.157 -24.650 -21.306 1.00 76.25 480 TYR A N 1
ATOM 3900 C CA . TYR A 1 480 ? 12.046 -25.670 -22.338 1.00 76.25 480 TYR A CA 1
ATOM 3901 C C . TYR A 1 480 ? 12.679 -26.988 -21.888 1.00 76.25 480 TYR A C 1
ATOM 3903 O O . TYR A 1 480 ? 12.012 -28.023 -21.913 1.00 76.25 480 TYR A O 1
ATOM 3911 N N . GLY A 1 481 ? 13.903 -26.936 -21.350 1.00 67.00 481 GLY A N 1
ATOM 3912 C CA . GLY A 1 481 ? 14.581 -28.124 -20.820 1.00 67.00 481 GLY A CA 1
ATOM 3913 C C . GLY A 1 481 ? 13.877 -28.767 -19.617 1.00 67.00 481 GLY A C 1
ATOM 3914 O O . GLY A 1 481 ? 14.045 -29.956 -19.363 1.00 67.00 481 GLY A O 1
ATOM 3915 N N . LEU A 1 482 ? 13.064 -28.008 -18.876 1.00 66.00 482 LEU A N 1
ATOM 3916 C CA . LEU A 1 482 ? 12.332 -28.510 -17.708 1.00 66.00 482 LEU A CA 1
ATOM 3917 C C . LEU A 1 482 ? 10.972 -29.109 -18.061 1.00 66.00 482 LEU A C 1
ATOM 3919 O O . LEU A 1 482 ? 10.491 -29.969 -17.317 1.00 66.00 482 LEU A O 1
ATOM 3923 N N . PHE A 1 483 ? 10.355 -28.627 -19.139 1.00 63.44 483 PHE A N 1
ATOM 3924 C CA . PHE A 1 483 ? 8.946 -28.859 -19.429 1.00 63.44 483 PHE A CA 1
ATOM 3925 C C . PHE A 1 483 ? 8.709 -29.660 -20.720 1.00 63.44 483 PHE A C 1
ATOM 3927 O O . PHE A 1 483 ? 7.637 -30.234 -20.845 1.00 63.44 483 PHE A O 1
ATOM 3934 N N . LEU A 1 484 ? 9.677 -29.791 -21.642 1.00 64.56 484 LEU A N 1
ATOM 3935 C CA . LEU A 1 484 ? 9.552 -30.590 -22.885 1.00 64.56 484 LEU A CA 1
ATOM 3936 C C . LEU A 1 484 ? 8.256 -30.320 -23.694 1.00 64.56 484 LEU A C 1
ATOM 3938 O O . LEU A 1 484 ? 7.823 -31.158 -24.483 1.00 64.56 484 LEU A O 1
ATOM 3942 N N . GLY A 1 485 ? 7.611 -29.168 -23.486 1.00 66.12 485 GLY A N 1
ATOM 3943 C CA . GLY A 1 485 ? 6.223 -28.926 -23.883 1.00 66.12 485 GLY A CA 1
ATOM 3944 C C . GLY A 1 485 ? 6.003 -27.564 -24.523 1.00 66.12 485 GLY A C 1
ATOM 3945 O O . GLY A 1 485 ? 6.950 -26.805 -24.737 1.00 66.12 485 GLY A O 1
ATOM 3946 N N . ASN A 1 486 ? 4.737 -27.265 -24.828 1.00 78.31 486 ASN A N 1
ATOM 3947 C CA . ASN A 1 486 ? 4.378 -26.024 -25.503 1.00 78.31 486 ASN A CA 1
ATOM 3948 C C . ASN A 1 486 ? 4.470 -24.843 -24.522 1.00 78.31 486 ASN A C 1
ATOM 3950 O O . ASN A 1 486 ? 3.809 -24.857 -23.475 1.00 78.31 486 ASN A O 1
ATOM 3954 N N . LEU A 1 487 ? 5.294 -23.844 -24.852 1.00 84.38 487 LEU A N 1
ATOM 3955 C CA . LEU A 1 487 ? 5.492 -22.636 -24.046 1.00 84.38 487 LEU A CA 1
ATOM 3956 C C . LEU A 1 487 ? 4.913 -21.430 -24.773 1.00 84.38 487 LEU A C 1
ATOM 3958 O O . LEU A 1 487 ? 5.348 -21.081 -25.867 1.00 84.38 487 LEU A O 1
ATOM 3962 N N . HIS A 1 488 ? 3.970 -20.748 -24.140 1.00 85.19 488 HIS A N 1
ATOM 3963 C CA . HIS A 1 488 ? 3.367 -19.549 -24.708 1.00 85.19 488 HIS A CA 1
ATOM 3964 C C . HIS A 1 488 ? 3.479 -18.408 -23.708 1.00 85.19 488 HIS A C 1
ATOM 3966 O O . HIS A 1 488 ? 3.172 -18.592 -22.537 1.00 85.19 488 HIS A O 1
ATOM 3972 N N . TYR A 1 489 ? 3.885 -17.218 -24.134 1.00 82.69 489 TYR A N 1
ATOM 3973 C CA . TYR A 1 489 ? 3.898 -16.038 -23.272 1.00 82.69 489 TYR A CA 1
ATOM 3974 C C . TYR A 1 489 ? 2.834 -15.049 -23.723 1.00 82.69 489 TYR A C 1
ATOM 3976 O O . TYR A 1 489 ? 2.781 -14.655 -24.886 1.00 82.69 489 TYR A O 1
ATOM 3984 N N . GLY A 1 490 ? 1.972 -14.652 -22.797 1.00 82.88 490 GLY A N 1
ATOM 3985 C CA . GLY A 1 490 ? 0.920 -13.654 -22.962 1.00 82.88 490 GLY A CA 1
ATOM 3986 C C . GLY A 1 490 ? -0.274 -14.032 -23.830 1.00 82.88 490 GLY A C 1
ATOM 3987 O O . GLY A 1 490 ? -1.373 -13.590 -23.511 1.00 82.88 490 GLY A O 1
ATOM 3988 N N . LYS A 1 491 ? -0.112 -14.871 -24.858 1.00 80.88 491 LYS A N 1
ATOM 3989 C CA . LYS A 1 491 ? -1.234 -15.407 -25.641 1.00 80.88 491 LYS A CA 1
ATOM 3990 C C . LYS A 1 491 ? -0.953 -16.829 -26.114 1.00 80.88 491 LYS A C 1
ATOM 3992 O O . LYS A 1 491 ? 0.024 -17.068 -26.824 1.00 80.88 491 LYS A O 1
ATOM 3997 N N . ILE A 1 492 ? -1.843 -17.750 -25.747 1.00 74.00 492 ILE A N 1
ATOM 3998 C CA . ILE A 1 492 ? -1.836 -19.130 -26.244 1.00 74.00 492 ILE A CA 1
ATOM 3999 C C . ILE A 1 492 ? -2.323 -19.119 -27.693 1.00 74.00 492 ILE A C 1
ATOM 4001 O O . ILE A 1 492 ? -3.389 -18.575 -27.994 1.00 74.00 492 ILE A O 1
ATOM 4005 N N . THR A 1 493 ? -1.544 -19.703 -28.597 1.00 72.31 493 THR A N 1
ATOM 4006 C CA . THR A 1 493 ? -1.943 -19.894 -29.992 1.00 72.31 493 THR A CA 1
ATOM 4007 C C . THR A 1 493 ? -2.575 -21.274 -30.142 1.00 72.31 493 THR A C 1
ATOM 4009 O O . THR A 1 493 ? -2.016 -22.275 -29.712 1.00 72.31 493 THR A O 1
ATOM 4012 N N . GLN A 1 494 ? -3.763 -21.335 -30.750 1.00 63.41 494 GLN A N 1
ATOM 4013 C CA . GLN A 1 494 ? -4.439 -22.608 -31.045 1.00 63.41 494 GLN A CA 1
ATOM 401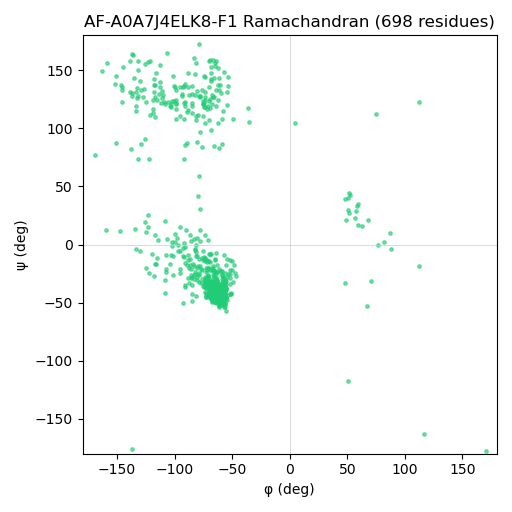4 C C . GLN A 1 494 ? -3.778 -23.364 -32.215 1.00 63.41 494 GLN A C 1
ATOM 4016 O O . GLN A 1 494 ? -4.058 -24.539 -32.425 1.00 63.41 494 GLN A O 1
ATOM 4021 N N . ASN A 1 495 ? -2.874 -22.707 -32.952 1.00 56.59 495 ASN A N 1
ATOM 4022 C CA . ASN A 1 495 ? -2.194 -23.258 -34.121 1.00 56.59 495 ASN A CA 1
ATOM 4023 C C . ASN A 1 495 ? -0.743 -23.653 -33.806 1.00 56.59 495 ASN A C 1
ATOM 4025 O O . ASN A 1 495 ? 0.052 -22.776 -33.486 1.00 56.59 495 ASN A O 1
ATOM 4029 N N . ILE A 1 496 ? -0.443 -24.950 -33.980 1.00 58.31 496 ILE A N 1
ATOM 4030 C CA . ILE A 1 496 ? 0.785 -25.660 -34.436 1.00 58.31 496 ILE A CA 1
ATOM 4031 C C . ILE A 1 496 ? 2.161 -25.292 -33.826 1.00 58.31 496 ILE A C 1
ATOM 4033 O O . ILE A 1 496 ? 3.008 -26.174 -33.676 1.00 58.31 496 ILE A O 1
ATOM 4037 N N . SER A 1 497 ? 2.436 -24.046 -33.449 1.00 68.88 497 SER A N 1
ATOM 4038 C CA . SER A 1 497 ? 3.730 -23.635 -32.904 1.00 68.88 497 SER A CA 1
ATOM 4039 C C . SER A 1 497 ? 3.895 -24.104 -31.458 1.00 68.88 497 SER A C 1
ATOM 4041 O O . SER A 1 497 ? 3.144 -23.678 -30.579 1.00 68.88 497 SER A O 1
ATOM 4043 N N . LYS A 1 498 ? 4.930 -24.909 -31.188 1.00 81.25 498 LYS A N 1
ATOM 4044 C CA . LYS A 1 498 ? 5.312 -25.297 -29.818 1.00 81.25 498 LYS A CA 1
ATOM 4045 C C . LYS A 1 498 ? 5.682 -24.091 -28.945 1.00 81.25 498 LYS A C 1
ATOM 4047 O O . LYS A 1 498 ? 5.597 -24.184 -27.725 1.00 81.25 498 LYS A O 1
ATOM 4052 N N . PHE A 1 499 ? 6.071 -22.966 -29.549 1.00 87.19 499 PHE A N 1
ATOM 4053 C CA . PHE A 1 499 ? 6.458 -21.760 -28.825 1.00 87.19 499 PHE A CA 1
ATOM 4054 C C . PHE A 1 499 ? 5.789 -20.516 -29.398 1.00 87.19 499 PHE A C 1
ATOM 4056 O O . PHE A 1 499 ? 5.788 -20.323 -30.614 1.00 87.19 499 PHE A O 1
ATOM 4063 N N . SER A 1 500 ? 5.258 -19.650 -28.534 1.00 87.00 500 SER A N 1
ATOM 4064 C CA . SER A 1 500 ? 4.803 -18.320 -28.950 1.00 87.00 500 SER A CA 1
ATOM 4065 C C . SER A 1 500 ? 5.040 -17.245 -27.893 1.00 87.00 500 SER A C 1
ATOM 4067 O O . SER A 1 500 ? 5.032 -17.513 -26.691 1.00 87.00 500 SER A O 1
ATOM 4069 N N . ILE A 1 501 ? 5.203 -15.995 -28.323 1.00 85.62 501 ILE A N 1
ATOM 4070 C CA . ILE A 1 501 ? 5.216 -14.819 -27.442 1.00 85.62 501 ILE A CA 1
ATOM 4071 C C . ILE A 1 501 ? 4.288 -13.767 -28.033 1.00 85.62 501 ILE A C 1
ATOM 4073 O O . ILE A 1 501 ? 4.384 -13.438 -29.209 1.00 85.62 501 ILE A O 1
ATOM 4077 N N . PHE A 1 502 ? 3.357 -13.271 -27.221 1.00 84.44 502 PHE A N 1
ATOM 4078 C CA . PHE A 1 502 ? 2.297 -12.340 -27.626 1.00 84.44 502 PHE A CA 1
ATOM 4079 C C . PHE A 1 502 ? 1.496 -12.818 -28.853 1.00 84.44 502 PHE A C 1
ATOM 4081 O O . PHE A 1 502 ? 0.914 -12.029 -29.587 1.00 84.44 502 PHE A O 1
ATOM 4088 N N . GLY A 1 503 ? 1.425 -14.138 -29.057 1.00 81.06 503 GLY A N 1
ATOM 4089 C CA . GLY A 1 503 ? 0.726 -14.757 -30.183 1.00 81.06 503 GLY A CA 1
ATOM 4090 C C . GLY A 1 503 ? 1.567 -14.927 -31.450 1.00 81.06 503 GLY A C 1
ATOM 4091 O O . GLY A 1 503 ? 1.085 -15.545 -32.395 1.00 81.06 503 GLY A O 1
ATOM 4092 N N . GLU A 1 504 ? 2.807 -14.439 -31.471 1.00 87.44 504 GLU A N 1
ATOM 4093 C CA . GLU A 1 504 ? 3.762 -14.676 -32.555 1.00 87.44 504 GLU A CA 1
ATOM 4094 C C . GLU A 1 504 ? 4.492 -16.005 -32.321 1.00 87.44 504 GLU A C 1
ATOM 4096 O O . GLU A 1 504 ? 4.999 -16.239 -31.223 1.00 87.44 504 GLU A O 1
ATOM 4101 N N . SER A 1 505 ? 4.531 -16.876 -33.334 1.00 88.38 505 SER A N 1
ATOM 4102 C CA . SER A 1 505 ? 5.278 -18.142 -33.289 1.00 88.38 505 SER A CA 1
ATOM 4103 C C . SER A 1 505 ? 6.779 -17.882 -33.206 1.00 88.38 505 SER A C 1
ATOM 4105 O O . SER A 1 505 ? 7.277 -16.962 -33.851 1.00 88.38 505 SER A O 1
ATOM 4107 N N . ILE A 1 506 ? 7.489 -18.722 -32.455 1.00 89.69 506 ILE A N 1
ATOM 4108 C CA . ILE A 1 506 ? 8.944 -18.643 -32.272 1.00 89.69 506 ILE A CA 1
ATOM 4109 C C . ILE A 1 506 ? 9.556 -20.012 -32.535 1.00 89.69 506 ILE A C 1
ATOM 4111 O O . ILE A 1 506 ? 8.970 -21.040 -32.178 1.00 89.69 506 ILE A O 1
ATOM 4115 N N . SER A 1 507 ? 10.715 -20.040 -33.183 1.00 90.94 507 SER A N 1
ATOM 4116 C CA . SER A 1 507 ? 11.435 -21.284 -33.456 1.00 90.94 507 SER A CA 1
ATOM 4117 C C . SER A 1 507 ? 12.287 -21.728 -32.258 1.00 90.94 507 SER A C 1
ATOM 4119 O O . SER A 1 507 ? 12.614 -20.947 -31.364 1.00 90.94 507 SER A O 1
ATOM 4121 N N . LEU A 1 508 ? 12.662 -23.011 -32.221 1.00 87.75 508 LEU A N 1
ATOM 4122 C CA . LEU A 1 508 ? 13.605 -23.501 -31.211 1.00 87.75 508 LEU A CA 1
ATOM 4123 C C . LEU A 1 508 ? 14.997 -22.867 -31.383 1.00 87.75 508 LEU A C 1
ATOM 4125 O O . LEU A 1 508 ? 15.646 -22.568 -30.385 1.00 87.75 508 LEU A O 1
ATOM 4129 N N . ASP A 1 509 ? 15.403 -22.618 -32.631 1.00 88.88 509 ASP A N 1
ATOM 4130 C CA . ASP A 1 509 ? 16.654 -21.935 -32.980 1.00 88.88 509 ASP A CA 1
ATOM 4131 C C . ASP A 1 509 ? 16.696 -20.517 -32.390 1.00 88.88 509 ASP A C 1
ATOM 4133 O O . ASP A 1 509 ? 17.654 -20.146 -31.717 1.00 88.88 509 ASP A O 1
ATOM 4137 N N . GLU A 1 510 ? 15.607 -19.752 -32.513 1.00 90.44 510 GLU A N 1
ATOM 4138 C CA . GLU A 1 510 ? 15.495 -18.423 -31.898 1.00 90.44 510 GLU A CA 1
ATOM 4139 C C . GLU A 1 510 ? 15.620 -18.492 -30.367 1.00 90.44 510 GLU A C 1
ATOM 4141 O O . GLU A 1 510 ? 16.303 -17.665 -29.760 1.00 90.44 510 GLU A O 1
ATOM 4146 N N . ILE A 1 511 ? 15.016 -19.504 -29.732 1.00 89.94 511 ILE A N 1
ATOM 4147 C CA . ILE A 1 511 ? 15.123 -19.733 -28.281 1.00 89.94 511 ILE A CA 1
ATOM 4148 C C . ILE A 1 511 ? 16.566 -20.033 -27.864 1.00 89.94 511 ILE A C 1
ATOM 4150 O O . ILE A 1 511 ? 17.051 -19.477 -26.870 1.00 89.94 511 ILE A O 1
ATOM 4154 N N . GLN A 1 512 ? 17.256 -20.892 -28.613 1.00 88.62 512 GLN A N 1
ATOM 4155 C CA . GLN A 1 512 ? 18.653 -21.246 -28.366 1.00 88.62 512 GLN A CA 1
ATOM 4156 C C . GLN A 1 512 ? 19.561 -20.024 -28.543 1.00 88.62 512 GLN A C 1
ATOM 4158 O O . GLN A 1 512 ? 20.279 -19.664 -27.603 1.00 88.62 512 GLN A O 1
ATOM 4163 N N . LYS A 1 513 ? 19.437 -19.310 -29.668 1.00 90.38 513 LYS A N 1
ATOM 4164 C CA . LYS A 1 513 ? 20.196 -18.086 -29.963 1.00 90.38 513 LYS A CA 1
ATOM 4165 C C . LYS A 1 513 ? 20.005 -17.024 -28.884 1.00 90.38 513 LYS A C 1
ATOM 4167 O O . LYS A 1 513 ? 20.988 -16.556 -28.307 1.00 90.38 513 LYS A O 1
ATOM 4172 N N . SER A 1 514 ? 18.765 -16.689 -28.513 1.00 90.12 514 SER A N 1
ATOM 4173 C CA . SER A 1 514 ? 18.514 -15.715 -27.438 1.00 90.12 514 SER A CA 1
ATOM 4174 C C . SER A 1 514 ? 19.099 -16.155 -26.093 1.00 90.12 514 SER A C 1
ATOM 4176 O O . SER A 1 514 ? 19.578 -15.313 -25.331 1.00 90.12 514 SER A O 1
ATOM 4178 N N . SER A 1 515 ? 19.080 -17.455 -25.779 1.00 88.56 515 SER A N 1
ATOM 4179 C CA . SER A 1 515 ? 19.660 -17.981 -24.539 1.00 88.56 515 SER A CA 1
ATOM 4180 C C . SER A 1 515 ? 21.183 -17.868 -24.510 1.00 88.56 515 SER A C 1
ATOM 4182 O O . SER A 1 515 ? 21.748 -17.506 -23.475 1.00 88.56 515 SER A O 1
ATOM 4184 N N . ILE A 1 516 ? 21.857 -18.152 -25.624 1.00 89.94 516 ILE A N 1
ATOM 4185 C CA . ILE A 1 516 ? 23.315 -18.025 -25.740 1.00 89.94 516 ILE A CA 1
ATOM 4186 C C . ILE A 1 516 ? 23.730 -16.560 -25.641 1.00 89.94 516 ILE A C 1
ATOM 4188 O O . ILE A 1 516 ? 24.595 -16.233 -24.828 1.00 89.94 516 ILE A O 1
ATOM 4192 N N . ILE A 1 517 ? 23.050 -15.670 -26.370 1.00 90.88 517 ILE A N 1
ATOM 4193 C CA . ILE A 1 517 ? 23.261 -14.218 -26.282 1.00 90.88 517 ILE A CA 1
ATOM 4194 C C . ILE A 1 517 ? 23.115 -13.754 -24.833 1.00 90.88 517 ILE A C 1
ATOM 4196 O O . ILE A 1 517 ? 23.983 -13.069 -24.293 1.00 90.88 517 ILE A O 1
ATOM 4200 N N . TYR A 1 518 ? 22.050 -14.190 -24.160 1.00 86.12 518 TYR A N 1
ATOM 4201 C CA . TYR A 1 518 ? 21.850 -13.877 -22.754 1.00 86.12 518 TYR A CA 1
ATOM 4202 C C . TYR A 1 518 ? 22.986 -14.412 -21.865 1.00 86.12 518 TYR A C 1
ATOM 4204 O O . TYR A 1 518 ? 23.484 -13.672 -21.017 1.00 86.12 518 TYR A O 1
ATOM 4212 N N . LYS A 1 519 ? 23.431 -15.661 -22.056 1.00 86.50 519 LYS A N 1
ATOM 4213 C CA . LYS A 1 519 ? 24.544 -16.256 -21.294 1.00 86.50 519 LYS A CA 1
ATOM 4214 C C . LYS A 1 519 ? 25.827 -15.433 -21.456 1.00 86.50 519 LYS A C 1
ATOM 4216 O O . LYS A 1 519 ? 26.485 -15.151 -20.456 1.00 86.50 519 LYS A O 1
ATOM 4221 N N . ILE A 1 520 ? 26.147 -15.017 -22.682 1.00 87.12 520 ILE A N 1
ATOM 4222 C CA . ILE A 1 520 ? 27.306 -14.172 -23.003 1.00 87.12 520 ILE A CA 1
ATOM 4223 C C . ILE A 1 520 ? 27.189 -12.827 -22.278 1.00 87.12 520 ILE A C 1
ATOM 4225 O O . ILE A 1 520 ? 28.080 -12.452 -21.515 1.00 87.12 520 ILE A O 1
ATOM 4229 N N . CYS A 1 521 ? 26.072 -12.116 -22.429 1.00 84.75 521 CYS A N 1
ATOM 4230 C CA . CYS A 1 521 ? 25.930 -10.812 -21.791 1.00 84.75 521 CYS A CA 1
ATOM 4231 C C . CYS A 1 521 ? 25.880 -10.895 -20.254 1.00 84.75 521 CYS A C 1
ATOM 4233 O O . CYS A 1 521 ? 26.376 -9.999 -19.572 1.00 84.75 521 CYS A O 1
ATOM 4235 N N . ASN A 1 522 ? 25.321 -11.970 -19.690 1.00 79.12 522 ASN A N 1
ATOM 4236 C CA . ASN A 1 522 ? 25.257 -12.166 -18.242 1.00 79.12 522 ASN A CA 1
ATOM 4237 C C . ASN A 1 522 ? 26.634 -12.456 -17.630 1.00 79.12 522 ASN A C 1
ATOM 4239 O O . ASN A 1 522 ? 26.885 -12.030 -16.507 1.00 79.12 522 ASN A O 1
ATOM 4243 N N . LYS A 1 523 ? 27.530 -13.138 -18.360 1.00 78.31 523 LYS A N 1
ATOM 4244 C CA . LYS A 1 523 ? 28.931 -13.332 -17.944 1.00 78.31 523 LYS A CA 1
ATOM 4245 C C . LYS A 1 523 ? 29.705 -12.016 -17.854 1.00 78.31 523 LYS A C 1
ATOM 4247 O O . LYS A 1 523 ? 30.576 -11.884 -17.004 1.00 78.31 523 LYS A O 1
ATOM 4252 N N . TYR A 1 524 ? 29.376 -11.051 -18.712 1.00 74.31 524 TYR A N 1
ATOM 4253 C CA . TYR A 1 524 ? 29.973 -9.715 -18.691 1.00 74.31 524 TYR A CA 1
ATOM 4254 C C . TYR A 1 524 ? 29.402 -8.814 -17.579 1.00 74.31 524 TYR A C 1
ATOM 4256 O O . TYR A 1 524 ? 30.107 -7.966 -17.030 1.00 74.31 524 TYR A O 1
ATOM 4264 N N . ALA A 1 525 ? 28.118 -8.962 -17.242 1.00 69.75 525 ALA A N 1
ATOM 4265 C CA . ALA A 1 525 ? 27.468 -8.107 -16.256 1.00 69.75 525 ALA A CA 1
ATOM 4266 C C . ALA A 1 525 ? 28.130 -8.252 -14.870 1.00 69.75 525 ALA A C 1
ATOM 4268 O O . ALA A 1 525 ? 28.165 -9.338 -14.298 1.00 69.75 525 ALA A O 1
ATOM 4269 N N . ARG A 1 526 ? 28.587 -7.126 -14.297 1.00 55.78 526 ARG A N 1
ATOM 4270 C CA . ARG A 1 526 ? 29.391 -6.997 -13.055 1.00 55.78 526 ARG A CA 1
ATOM 4271 C C . ARG A 1 526 ? 28.860 -7.741 -11.812 1.00 55.78 526 ARG A C 1
ATOM 4273 O O . ARG A 1 526 ? 29.592 -7.881 -10.841 1.00 55.78 526 ARG A O 1
ATOM 4280 N N . TYR A 1 527 ? 27.603 -8.192 -11.833 1.00 55.75 527 TYR A N 1
ATOM 4281 C CA . TYR A 1 527 ? 26.932 -8.903 -10.737 1.00 55.75 527 TYR A CA 1
ATOM 4282 C C . TYR A 1 527 ? 26.149 -10.153 -11.186 1.00 55.75 527 TYR A C 1
ATOM 4284 O O . TYR A 1 527 ? 25.335 -10.657 -10.419 1.00 55.75 527 TYR A O 1
ATOM 4292 N N . GLY A 1 528 ? 26.347 -10.650 -12.415 1.00 50.28 528 GLY A N 1
ATOM 4293 C CA . GLY A 1 528 ? 25.763 -11.920 -12.877 1.00 50.28 528 GLY A CA 1
ATOM 4294 C C . GLY A 1 528 ? 24.227 -11.988 -12.923 1.00 50.28 528 GLY A C 1
ATOM 4295 O O . GLY A 1 528 ? 23.670 -13.084 -13.016 1.00 50.28 528 GLY A O 1
ATOM 4296 N N . GLU A 1 529 ? 23.537 -10.847 -12.865 1.00 53.25 529 GLU A N 1
ATOM 4297 C CA . GLU A 1 529 ? 22.077 -10.740 -12.938 1.00 53.25 529 GLU A CA 1
ATOM 4298 C C . GLU A 1 529 ? 21.651 -9.758 -14.046 1.00 53.25 529 GLU A C 1
ATOM 4300 O O . GLU A 1 529 ? 22.374 -8.813 -14.371 1.00 53.25 529 GLU A O 1
ATOM 4305 N N . TYR A 1 530 ? 20.424 -9.926 -14.566 1.00 54.78 530 TYR A N 1
ATOM 4306 C CA . TYR A 1 530 ? 19.799 -9.085 -15.607 1.00 54.78 530 TYR A CA 1
ATOM 4307 C C . TYR A 1 530 ? 19.809 -7.562 -15.318 1.00 54.78 530 TYR A C 1
ATOM 4309 O O . TYR A 1 530 ? 19.560 -6.766 -16.220 1.00 54.78 530 TYR A O 1
ATOM 4317 N N . ARG A 1 531 ? 20.112 -7.149 -14.079 1.00 53.34 531 ARG A N 1
ATOM 4318 C CA . ARG A 1 531 ? 20.019 -5.774 -13.557 1.00 53.34 531 ARG A CA 1
ATOM 4319 C C . ARG A 1 531 ? 20.991 -4.770 -14.180 1.00 53.34 531 ARG A C 1
ATOM 4321 O O . ARG A 1 531 ? 20.765 -3.571 -14.055 1.00 53.34 531 ARG A O 1
ATOM 4328 N N . VAL A 1 532 ? 22.078 -5.238 -14.796 1.00 62.03 532 VAL A N 1
ATOM 4329 C CA . VAL A 1 532 ? 23.140 -4.383 -15.374 1.00 62.03 532 VAL A CA 1
ATOM 4330 C C . VAL A 1 532 ? 23.385 -4.726 -16.847 1.00 62.03 532 VAL A C 1
ATOM 4332 O O . VAL A 1 532 ? 24.445 -4.444 -17.401 1.00 62.03 532 VAL A O 1
ATOM 4335 N N . LEU A 1 533 ? 22.414 -5.384 -17.484 1.00 68.81 533 LEU A N 1
ATOM 4336 C CA . LEU A 1 533 ? 22.505 -5.733 -18.892 1.00 68.81 533 LEU A CA 1
ATOM 4337 C C . LEU A 1 533 ? 22.456 -4.458 -1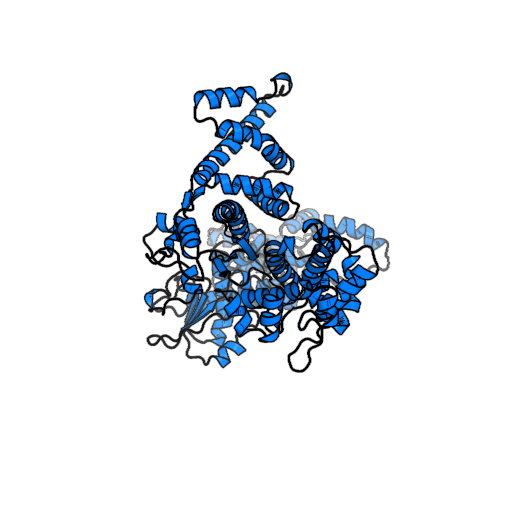9.740 1.00 68.81 533 LEU A C 1
ATOM 4339 O O . LEU A 1 533 ? 21.477 -3.714 -19.699 1.00 68.81 533 LEU A O 1
ATOM 4343 N N . ASP A 1 534 ? 23.497 -4.228 -20.535 1.00 79.12 534 ASP A N 1
ATOM 4344 C CA . ASP A 1 534 ? 23.461 -3.207 -21.573 1.00 79.12 534 ASP A CA 1
ATOM 4345 C C . ASP A 1 534 ? 22.510 -3.661 -22.688 1.00 79.12 534 ASP A C 1
ATOM 4347 O O . ASP A 1 534 ? 22.797 -4.597 -23.440 1.00 79.12 534 ASP A O 1
ATOM 4351 N N . ILE A 1 535 ? 21.344 -3.017 -22.740 1.00 80.50 535 ILE A N 1
ATOM 4352 C CA . ILE A 1 535 ? 20.257 -3.352 -23.661 1.00 80.50 535 ILE A CA 1
ATOM 4353 C C . ILE A 1 535 ? 20.688 -3.168 -25.120 1.00 80.50 535 ILE A C 1
ATOM 4355 O O . ILE A 1 535 ? 20.284 -3.961 -25.973 1.00 80.50 535 ILE A O 1
ATOM 4359 N N . ASP A 1 536 ? 21.520 -2.168 -25.406 1.00 83.44 536 ASP A N 1
ATOM 4360 C CA . ASP A 1 536 ? 21.954 -1.874 -26.767 1.00 83.44 536 ASP A CA 1
ATOM 4361 C C . ASP A 1 536 ? 22.897 -2.969 -27.263 1.00 83.44 536 ASP A C 1
ATOM 4363 O O . ASP A 1 536 ? 22.694 -3.507 -28.352 1.00 83.44 536 ASP A O 1
ATOM 4367 N N . ILE A 1 537 ? 23.854 -3.392 -26.428 1.00 87.19 537 ILE A N 1
ATOM 4368 C CA . ILE A 1 537 ? 24.735 -4.532 -26.732 1.00 87.19 537 ILE A CA 1
ATOM 4369 C C . ILE A 1 537 ? 23.916 -5.816 -26.910 1.00 87.19 537 ILE A C 1
ATOM 4371 O O . ILE A 1 537 ? 24.131 -6.550 -27.875 1.00 87.19 537 ILE A O 1
ATOM 4375 N N . PHE A 1 538 ? 22.955 -6.079 -26.017 1.00 87.69 538 PHE A N 1
ATOM 4376 C CA . PHE A 1 538 ? 22.095 -7.263 -26.095 1.00 87.69 538 PHE A CA 1
ATOM 4377 C C . PHE A 1 538 ? 21.317 -7.322 -27.414 1.00 87.69 538 PHE A C 1
ATOM 4379 O O . PHE A 1 538 ? 21.281 -8.362 -28.068 1.00 87.69 538 PHE A O 1
ATOM 4386 N N . MET A 1 539 ? 20.729 -6.205 -27.845 1.00 89.12 539 MET A N 1
ATOM 4387 C CA . MET A 1 539 ? 20.018 -6.146 -29.123 1.00 89.12 539 MET A CA 1
ATOM 4388 C C . MET A 1 539 ? 20.955 -6.223 -30.326 1.00 89.12 539 MET A C 1
ATOM 4390 O O . MET A 1 539 ? 20.556 -6.719 -31.382 1.00 89.12 539 MET A O 1
ATOM 4394 N N . HIS A 1 540 ? 22.192 -5.751 -30.182 1.00 90.31 540 HIS A N 1
ATOM 4395 C CA . HIS A 1 540 ? 23.187 -5.796 -31.246 1.00 90.31 540 HIS A CA 1
ATOM 4396 C C . HIS A 1 540 ? 23.642 -7.222 -31.562 1.00 90.31 540 HIS A C 1
ATOM 4398 O O . HIS A 1 540 ? 23.876 -7.529 -32.729 1.00 90.31 540 HIS A O 1
ATOM 4404 N N . PHE A 1 541 ? 23.674 -8.117 -30.568 1.00 91.50 541 PHE A N 1
ATOM 4405 C CA . PHE A 1 541 ? 24.006 -9.533 -30.778 1.00 91.50 541 PHE A CA 1
ATOM 4406 C C . PHE A 1 541 ? 23.111 -10.216 -31.813 1.00 91.50 541 PHE A C 1
ATOM 4408 O O . PHE A 1 541 ? 23.603 -11.009 -32.604 1.00 91.50 541 PHE A O 1
ATOM 4415 N N . PHE A 1 542 ? 21.822 -9.877 -31.861 1.00 88.19 542 PHE A N 1
ATOM 4416 C CA . PHE A 1 542 ? 20.886 -10.454 -32.833 1.00 88.19 542 PHE A CA 1
ATOM 4417 C C . PHE A 1 542 ? 21.137 -9.996 -34.276 1.00 88.19 542 PHE A C 1
ATOM 4419 O O . PHE A 1 542 ? 20.573 -10.568 -35.203 1.00 88.19 542 PHE A O 1
ATOM 4426 N N . LYS A 1 543 ? 21.938 -8.943 -34.478 1.00 89.88 543 LYS A N 1
ATOM 4427 C CA . LYS A 1 543 ? 22.258 -8.391 -35.803 1.00 89.88 543 LYS A CA 1
ATOM 4428 C C . LYS A 1 543 ? 23.693 -8.674 -36.223 1.00 89.88 543 LYS A C 1
ATOM 4430 O O . LYS A 1 543 ? 23.946 -8.920 -37.395 1.00 89.88 543 LYS A O 1
ATOM 4435 N N . ASN A 1 544 ? 24.632 -8.549 -35.290 1.00 91.19 544 ASN A N 1
ATOM 4436 C CA . ASN A 1 544 ? 26.055 -8.735 -35.533 1.00 91.19 544 ASN A CA 1
ATOM 4437 C C . ASN A 1 544 ? 26.737 -9.241 -34.243 1.00 91.19 544 ASN A C 1
ATOM 4439 O O . ASN A 1 544 ? 27.219 -8.429 -33.444 1.00 91.19 544 ASN A O 1
ATOM 4443 N N . PRO A 1 545 ? 26.764 -10.571 -34.024 1.00 93.00 545 PRO A N 1
ATOM 4444 C CA . PRO A 1 545 ? 27.318 -11.183 -32.815 1.00 93.00 545 PRO A CA 1
ATOM 4445 C C . PRO A 1 545 ? 28.782 -10.812 -32.548 1.00 93.00 545 PRO A C 1
ATOM 4447 O O . PRO A 1 545 ? 29.137 -10.481 -31.416 1.00 93.00 545 PRO A O 1
ATOM 4450 N N . ARG A 1 546 ? 29.622 -10.805 -33.592 1.00 92.94 546 ARG A N 1
ATOM 4451 C CA . ARG A 1 546 ? 31.057 -10.485 -33.499 1.00 92.94 546 ARG A CA 1
ATOM 4452 C C . ARG A 1 546 ? 31.287 -9.035 -33.077 1.00 92.94 546 ARG A C 1
ATOM 4454 O O . ARG A 1 546 ? 32.058 -8.773 -32.156 1.00 92.94 546 ARG A O 1
ATOM 4461 N N . HIS A 1 547 ? 30.558 -8.089 -33.672 1.00 92.25 547 HIS A N 1
ATOM 4462 C CA . HIS A 1 547 ? 30.612 -6.684 -33.260 1.00 92.25 547 HIS A CA 1
ATOM 4463 C C . HIS A 1 547 ? 30.063 -6.505 -31.835 1.00 92.25 547 HIS A C 1
ATOM 4465 O O . HIS A 1 547 ? 30.666 -5.809 -31.021 1.00 92.25 547 HIS A O 1
ATOM 4471 N N . ALA A 1 548 ? 28.960 -7.161 -31.474 1.00 92.88 548 ALA A N 1
ATOM 4472 C CA . ALA A 1 548 ? 28.419 -7.058 -30.118 1.00 92.88 548 ALA A CA 1
ATOM 4473 C C . ALA A 1 548 ? 29.420 -7.563 -29.066 1.00 92.88 548 ALA A C 1
ATOM 4475 O O . ALA A 1 548 ? 29.608 -6.919 -28.030 1.00 92.88 548 ALA A O 1
ATOM 4476 N N . LEU A 1 549 ? 30.133 -8.652 -29.367 1.00 91.94 549 LEU A N 1
ATOM 4477 C CA . LEU A 1 549 ? 31.203 -9.140 -28.508 1.00 91.94 549 LEU A CA 1
ATOM 4478 C C . LEU A 1 549 ? 32.411 -8.189 -28.489 1.00 91.94 549 LEU A C 1
ATOM 4480 O O . LEU A 1 549 ? 32.961 -7.943 -27.418 1.00 91.94 549 LEU A O 1
ATOM 4484 N N . ASN A 1 550 ? 32.764 -7.562 -29.616 1.00 90.69 550 ASN A N 1
ATOM 4485 C CA . ASN A 1 550 ? 33.782 -6.507 -29.653 1.00 90.69 550 ASN A CA 1
ATOM 4486 C C . ASN A 1 550 ? 33.431 -5.337 -28.715 1.00 90.69 550 ASN A C 1
ATOM 4488 O O . ASN A 1 550 ? 34.289 -4.848 -27.982 1.00 90.69 550 ASN A O 1
ATOM 4492 N N . LEU A 1 551 ? 32.163 -4.907 -28.677 1.00 89.44 551 LEU A N 1
ATOM 4493 C CA . LEU A 1 551 ? 31.697 -3.866 -27.750 1.00 89.44 551 LEU A CA 1
ATOM 4494 C C . LEU A 1 551 ? 31.839 -4.300 -26.286 1.00 89.44 551 LEU A C 1
ATOM 4496 O O . LEU A 1 551 ? 32.251 -3.492 -25.450 1.00 89.44 551 LEU A O 1
ATOM 4500 N N . ILE A 1 552 ? 31.554 -5.570 -25.979 1.00 87.94 552 ILE A N 1
ATOM 4501 C CA . ILE A 1 552 ? 31.818 -6.145 -24.654 1.00 87.94 552 ILE A CA 1
ATOM 4502 C C . ILE A 1 552 ? 33.315 -6.083 -24.336 1.00 87.94 552 ILE A C 1
ATOM 4504 O O . ILE A 1 552 ? 33.678 -5.565 -23.282 1.00 87.94 552 ILE A O 1
ATOM 4508 N N . PHE A 1 553 ? 34.189 -6.529 -25.243 1.00 87.00 553 PHE A N 1
ATOM 4509 C CA . PHE A 1 553 ? 35.641 -6.489 -25.043 1.00 87.00 553 PHE A CA 1
ATOM 4510 C C . PHE A 1 553 ? 36.152 -5.067 -24.815 1.00 87.00 553 PHE A C 1
ATOM 4512 O O . PHE A 1 553 ? 36.905 -4.834 -23.872 1.00 87.00 553 PHE A O 1
ATOM 4519 N N . ARG A 1 554 ? 35.665 -4.083 -25.579 1.00 83.94 554 ARG A N 1
ATOM 4520 C CA . ARG A 1 554 ? 36.003 -2.664 -25.373 1.00 83.94 554 ARG A CA 1
ATOM 4521 C C . ARG A 1 554 ? 35.648 -2.182 -23.969 1.00 83.94 554 ARG A C 1
ATOM 4523 O O . ARG A 1 554 ? 36.437 -1.458 -23.363 1.00 83.94 554 ARG A O 1
ATOM 4530 N N . LYS A 1 555 ? 34.489 -2.579 -23.436 1.00 81.12 555 LYS A N 1
ATOM 4531 C CA . LYS A 1 555 ? 34.109 -2.235 -22.058 1.00 81.12 555 LYS A CA 1
ATOM 4532 C C . LYS A 1 555 ? 34.891 -3.031 -21.014 1.00 81.12 555 LYS A C 1
ATOM 4534 O O . LYS A 1 555 ? 35.156 -2.511 -19.934 1.00 81.12 555 LYS A O 1
ATOM 4539 N N . LEU A 1 556 ? 35.261 -4.269 -21.333 1.00 74.94 556 LEU A N 1
ATOM 4540 C CA . LEU A 1 556 ? 36.024 -5.157 -20.460 1.00 74.94 556 LEU A CA 1
ATOM 4541 C C . LEU A 1 556 ? 37.506 -4.844 -20.380 1.00 74.94 556 LEU A C 1
ATOM 4543 O O . LEU A 1 556 ? 38.104 -5.186 -19.376 1.00 74.94 556 LEU A O 1
ATOM 4547 N N . LEU A 1 557 ? 38.101 -4.134 -21.337 1.00 69.44 557 LEU A N 1
ATOM 4548 C CA . LEU A 1 557 ? 39.494 -3.674 -21.236 1.00 69.44 557 LEU A CA 1
ATOM 4549 C C . LEU A 1 557 ? 39.776 -2.800 -19.989 1.00 69.44 557 LEU A C 1
ATOM 4551 O O . LEU A 1 557 ? 40.929 -2.466 -19.710 1.00 69.44 557 LEU A O 1
ATOM 4555 N N . GLN A 1 558 ? 38.733 -2.403 -19.250 1.00 62.31 558 GLN A N 1
ATOM 4556 C CA . GLN A 1 558 ? 38.805 -1.691 -17.970 1.00 62.31 558 GLN A CA 1
ATOM 4557 C C . GLN A 1 558 ? 38.722 -2.614 -16.735 1.00 62.31 558 GLN A C 1
ATOM 4559 O O . GLN A 1 558 ? 38.862 -2.137 -15.611 1.00 62.31 558 GLN A O 1
ATOM 4564 N N . SER A 1 559 ? 38.485 -3.914 -16.912 1.00 60.88 559 SER A N 1
ATOM 4565 C CA . SER A 1 559 ? 38.279 -4.911 -15.854 1.00 60.88 559 SER A CA 1
ATOM 4566 C C . SER A 1 559 ? 39.039 -6.200 -16.175 1.00 60.88 559 SER A C 1
ATOM 4568 O O . SER A 1 559 ? 38.896 -6.725 -17.270 1.00 60.88 559 SER A O 1
ATOM 4570 N N . ASN A 1 560 ? 39.815 -6.734 -15.230 1.00 62.44 560 ASN A N 1
ATOM 4571 C CA . ASN A 1 560 ? 40.623 -7.947 -15.423 1.00 62.44 560 ASN A CA 1
ATOM 4572 C C . ASN A 1 560 ? 39.741 -9.192 -15.638 1.00 62.44 560 ASN A C 1
ATOM 4574 O O . ASN A 1 560 ? 39.428 -9.896 -14.680 1.00 62.44 560 ASN A O 1
ATOM 4578 N N . LEU A 1 561 ? 39.308 -9.449 -16.875 1.00 69.88 561 LEU A N 1
ATOM 4579 C CA . LEU A 1 561 ? 38.625 -10.687 -17.236 1.00 69.88 561 LEU A CA 1
ATOM 4580 C C . LEU A 1 561 ? 39.658 -11.744 -17.636 1.00 69.88 561 LEU A C 1
ATOM 4582 O O . LEU A 1 561 ? 40.581 -11.456 -18.392 1.00 69.88 561 LEU A O 1
ATOM 4586 N N . GLU A 1 562 ? 39.485 -12.965 -17.145 1.00 80.75 562 GLU A N 1
ATOM 4587 C CA . GLU A 1 562 ? 40.369 -14.090 -17.462 1.00 80.75 562 GLU A CA 1
ATOM 4588 C C . GLU A 1 562 ? 40.228 -14.512 -18.935 1.00 80.75 562 GLU A C 1
ATOM 4590 O O . GLU A 1 562 ? 39.114 -14.580 -19.469 1.00 80.75 562 GLU A O 1
ATOM 4595 N N . ASN A 1 563 ? 41.350 -14.854 -19.579 1.00 82.62 563 ASN A N 1
ATOM 4596 C CA . ASN A 1 563 ? 41.395 -15.290 -20.982 1.00 82.62 563 ASN A CA 1
ATOM 4597 C C . ASN A 1 563 ? 40.470 -16.486 -21.266 1.00 82.62 563 ASN A C 1
ATOM 4599 O O . ASN A 1 563 ? 39.903 -16.579 -22.353 1.00 82.62 563 ASN A O 1
ATOM 4603 N N . GLU A 1 564 ? 40.254 -17.368 -20.288 1.00 85.25 564 GLU A N 1
ATOM 4604 C CA . GLU A 1 564 ? 39.337 -18.507 -20.413 1.00 85.25 564 GLU A CA 1
ATOM 4605 C C . GLU A 1 564 ? 37.887 -18.070 -20.650 1.00 85.25 564 GLU A C 1
ATOM 4607 O O . GLU A 1 564 ? 37.191 -18.637 -21.495 1.00 85.25 564 GLU A O 1
ATOM 4612 N N . ASN A 1 565 ? 37.435 -17.013 -19.969 1.00 84.00 565 ASN A N 1
ATOM 4613 C CA . ASN A 1 565 ? 36.088 -16.483 -20.154 1.00 84.00 565 ASN A CA 1
ATOM 4614 C C . ASN A 1 565 ? 35.924 -15.854 -21.540 1.00 84.00 565 ASN A C 1
ATOM 4616 O O . ASN A 1 565 ? 34.894 -16.058 -22.185 1.00 84.00 565 ASN A O 1
ATOM 4620 N N . ILE A 1 566 ? 36.946 -15.136 -22.014 1.00 86.38 566 ILE A N 1
ATOM 4621 C CA . ILE A 1 566 ? 36.975 -14.565 -23.366 1.00 86.38 566 ILE A CA 1
ATOM 4622 C C . ILE A 1 566 ? 36.911 -15.692 -24.401 1.00 86.38 566 ILE A C 1
ATOM 4624 O O . ILE A 1 566 ? 36.055 -15.664 -25.287 1.00 86.38 566 ILE A O 1
ATOM 4628 N N . LYS A 1 567 ? 37.741 -16.726 -24.242 1.00 89.19 567 LYS A N 1
ATOM 4629 C CA . LYS A 1 567 ? 37.766 -17.908 -25.110 1.00 89.19 567 LYS A CA 1
ATOM 4630 C C . LYS A 1 567 ? 36.416 -18.627 -25.144 1.00 89.19 567 LYS A C 1
ATOM 4632 O O . LYS A 1 567 ? 35.942 -18.979 -26.222 1.00 89.19 567 LYS A O 1
ATOM 4637 N N . GLU A 1 568 ? 35.759 -18.822 -23.999 1.00 89.38 568 GLU A N 1
ATOM 4638 C CA . GLU A 1 568 ? 34.415 -19.419 -23.961 1.00 89.38 568 GLU A CA 1
ATOM 4639 C C . GLU A 1 568 ? 33.387 -18.543 -24.690 1.00 89.38 568 GLU A C 1
ATOM 4641 O O . GLU A 1 568 ? 32.569 -19.067 -25.443 1.00 89.38 568 GLU A O 1
ATOM 4646 N N . MET A 1 569 ? 33.421 -17.219 -24.503 1.00 90.94 569 MET A N 1
ATOM 4647 C CA . MET A 1 569 ? 32.485 -16.307 -25.171 1.00 90.94 569 MET A CA 1
ATOM 4648 C C . MET A 1 569 ? 32.661 -16.315 -26.691 1.00 90.94 569 MET A C 1
ATOM 4650 O O . MET A 1 569 ? 31.659 -16.363 -27.400 1.00 90.94 569 MET A O 1
ATOM 4654 N N . ILE A 1 570 ? 33.901 -16.314 -27.189 1.00 91.94 570 ILE A N 1
ATOM 4655 C CA . ILE A 1 570 ? 34.178 -16.404 -28.630 1.00 91.94 570 ILE A CA 1
ATOM 4656 C C . ILE A 1 570 ? 33.667 -17.738 -29.176 1.00 91.94 570 ILE A C 1
ATOM 4658 O O . ILE A 1 570 ? 32.917 -17.744 -30.146 1.00 91.94 570 ILE A O 1
ATOM 4662 N N . ASN A 1 571 ? 33.973 -18.850 -28.503 1.00 91.56 571 ASN A N 1
ATOM 4663 C CA . ASN A 1 571 ? 33.486 -20.171 -28.905 1.00 91.56 571 ASN A CA 1
ATOM 4664 C C . ASN A 1 571 ? 31.954 -20.252 -28.965 1.00 91.56 571 ASN A C 1
ATOM 4666 O O . ASN A 1 571 ? 31.418 -20.875 -29.874 1.00 91.56 571 ASN A O 1
ATOM 4670 N N . LEU A 1 572 ? 31.247 -19.637 -28.010 1.00 90.25 572 LEU A N 1
ATOM 4671 C CA . LEU A 1 572 ? 29.781 -19.589 -28.013 1.00 90.25 572 LEU A CA 1
ATOM 4672 C C . LEU A 1 572 ? 29.227 -18.750 -29.168 1.00 90.25 572 LEU A C 1
ATOM 4674 O O . LEU A 1 572 ? 28.200 -19.110 -29.732 1.00 90.25 572 LEU A O 1
ATOM 4678 N N . VAL A 1 573 ? 29.877 -17.632 -29.507 1.00 92.12 573 VAL A N 1
ATOM 4679 C CA . VAL A 1 573 ? 29.460 -16.802 -30.645 1.00 92.12 573 VAL A CA 1
ATOM 4680 C C . VAL A 1 573 ? 29.641 -17.560 -31.954 1.00 92.12 573 VAL A C 1
ATOM 4682 O O . VAL A 1 573 ? 28.709 -17.627 -32.746 1.00 92.12 573 VAL A O 1
ATOM 4685 N N . GLU A 1 574 ? 30.809 -18.152 -32.161 1.00 91.56 574 GLU A N 1
ATOM 4686 C CA . GLU A 1 574 ? 31.170 -18.747 -33.449 1.00 91.56 574 GLU A CA 1
ATOM 4687 C C . GLU A 1 574 ? 30.416 -20.039 -33.719 1.00 91.56 574 GLU A C 1
ATOM 4689 O O . GLU A 1 574 ? 29.901 -20.222 -34.810 1.00 91.56 574 GLU A O 1
ATOM 4694 N N . LYS A 1 575 ? 30.271 -20.904 -32.710 1.00 89.81 575 LYS A N 1
ATOM 4695 C CA . LYS A 1 575 ? 29.582 -22.186 -32.895 1.00 89.81 575 LYS A CA 1
ATOM 4696 C C . LYS A 1 575 ? 28.073 -22.054 -33.041 1.00 89.81 575 LYS A C 1
ATOM 4698 O O . LYS A 1 575 ? 27.455 -22.916 -33.652 1.00 89.81 575 LYS A O 1
ATOM 4703 N N . GLU A 1 576 ? 27.475 -21.045 -32.409 1.00 86.75 576 GLU A N 1
ATOM 4704 C CA . GLU A 1 576 ? 26.028 -21.046 -32.180 1.00 86.75 576 GLU A CA 1
ATOM 4705 C C . GLU A 1 576 ? 25.298 -19.810 -32.721 1.00 86.75 576 GLU A C 1
ATOM 4707 O O . GLU A 1 576 ? 24.074 -19.835 -32.861 1.00 86.75 576 GLU A O 1
ATOM 4712 N N . LEU A 1 577 ? 26.001 -18.698 -32.964 1.00 86.19 577 LEU A N 1
ATOM 4713 C CA . LEU A 1 577 ? 25.379 -17.434 -33.379 1.00 86.19 577 LEU A CA 1
ATOM 4714 C C . LEU A 1 577 ? 25.807 -16.964 -34.766 1.00 86.19 577 LEU A C 1
ATOM 4716 O O . LEU A 1 577 ? 25.148 -16.078 -35.315 1.00 86.19 577 LEU A O 1
ATOM 4720 N N . VAL A 1 578 ? 26.895 -17.501 -35.312 1.00 88.62 578 VAL A N 1
ATOM 4721 C CA . VAL A 1 578 ? 27.401 -17.123 -36.627 1.00 88.62 578 VAL A CA 1
ATOM 4722 C C . VAL A 1 578 ? 27.200 -18.275 -37.601 1.00 88.62 578 VAL A C 1
ATOM 4724 O O . VAL A 1 578 ? 27.602 -19.399 -37.335 1.00 88.62 578 VAL A O 1
ATOM 4727 N N . ASP A 1 579 ? 26.593 -17.978 -38.747 1.00 80.06 579 ASP A N 1
ATOM 4728 C CA . ASP A 1 579 ? 26.491 -18.933 -39.845 1.00 80.06 579 ASP A CA 1
ATOM 4729 C C . ASP A 1 579 ? 27.822 -18.919 -40.632 1.00 80.06 579 ASP A C 1
ATOM 4731 O O . ASP A 1 579 ? 28.140 -17.952 -41.334 1.00 80.06 579 ASP A O 1
ATOM 4735 N N . ASP A 1 580 ? 28.626 -19.978 -40.474 1.00 64.50 580 ASP A N 1
ATOM 4736 C CA . ASP A 1 580 ? 30.036 -20.089 -40.911 1.00 64.50 580 ASP A CA 1
ATOM 4737 C C . ASP A 1 580 ? 30.284 -19.902 -42.423 1.00 64.50 580 ASP A C 1
ATOM 4739 O O . ASP A 1 580 ? 31.390 -19.544 -42.861 1.00 64.50 580 ASP A O 1
ATOM 4743 N N . ASP A 1 581 ? 29.262 -20.116 -43.248 1.00 55.56 581 ASP A N 1
ATOM 4744 C CA . ASP A 1 581 ? 29.451 -20.309 -44.686 1.00 55.56 581 ASP A CA 1
ATOM 4745 C C . ASP A 1 581 ? 29.622 -19.012 -45.498 1.00 55.56 581 ASP A C 1
ATOM 4747 O O . ASP A 1 581 ? 30.002 -19.080 -46.668 1.00 55.56 581 ASP A O 1
ATOM 4751 N N . LEU A 1 582 ? 29.402 -17.817 -44.924 1.00 56.81 582 LEU A N 1
ATOM 4752 C CA . LEU A 1 582 ? 29.247 -16.593 -45.737 1.00 56.81 582 LEU A CA 1
ATOM 4753 C C . LEU A 1 582 ? 30.028 -15.341 -45.303 1.00 56.81 582 LEU A C 1
ATOM 4755 O O . LEU A 1 582 ? 30.008 -14.346 -46.035 1.00 56.81 582 LEU A O 1
ATOM 4759 N N . ASP A 1 583 ? 30.762 -15.344 -44.186 1.00 84.12 583 ASP A N 1
ATOM 4760 C CA . ASP A 1 583 ? 31.436 -14.117 -43.725 1.00 84.12 583 ASP A CA 1
ATOM 4761 C C . ASP A 1 583 ? 32.883 -13.977 -44.241 1.00 84.12 583 ASP A C 1
ATOM 4763 O O . ASP A 1 583 ? 33.869 -14.139 -43.513 1.00 84.12 583 ASP A O 1
ATOM 4767 N N . TRP A 1 584 ? 33.017 -13.654 -45.531 1.00 90.19 584 TRP A N 1
ATOM 4768 C CA . TRP A 1 584 ? 34.308 -13.332 -46.158 1.00 90.19 584 TRP A CA 1
ATOM 4769 C C . TRP A 1 584 ? 35.011 -12.135 -45.496 1.00 90.19 584 TRP A C 1
ATOM 4771 O O . TRP A 1 584 ? 36.239 -12.052 -45.536 1.00 90.19 584 TRP A O 1
ATOM 4781 N N . ILE A 1 585 ? 34.256 -11.223 -44.868 1.00 91.38 585 ILE A N 1
ATOM 4782 C CA . ILE A 1 585 ? 34.801 -10.033 -44.203 1.00 91.38 585 ILE A CA 1
ATOM 4783 C C . ILE A 1 585 ? 35.561 -10.451 -42.953 1.00 91.38 585 ILE A C 1
ATOM 4785 O O . ILE A 1 585 ? 36.675 -9.979 -42.741 1.00 91.38 585 ILE A O 1
ATOM 4789 N N . PHE A 1 586 ? 34.998 -11.360 -42.156 1.00 91.81 586 PHE A N 1
ATOM 4790 C CA . PHE A 1 586 ? 35.696 -11.924 -41.005 1.00 91.81 586 PHE A CA 1
ATOM 4791 C C . PHE A 1 586 ? 36.955 -12.691 -41.414 1.00 91.81 586 PHE A C 1
ATOM 4793 O O . PHE A 1 586 ? 38.016 -12.424 -40.861 1.00 91.81 586 PHE A O 1
ATOM 4800 N N . LYS A 1 587 ? 36.874 -13.576 -42.419 1.00 91.88 587 LYS A N 1
ATOM 4801 C CA . LYS A 1 587 ? 38.033 -14.361 -42.893 1.00 91.88 587 LYS A CA 1
ATOM 4802 C C . LYS A 1 587 ? 39.177 -13.459 -43.362 1.00 91.88 587 LYS A C 1
ATOM 4804 O O . LYS A 1 587 ? 40.321 -13.644 -42.958 1.00 91.88 587 LYS A O 1
ATOM 4809 N N . LEU A 1 588 ? 38.855 -12.447 -44.166 1.00 90.62 588 LEU A N 1
ATOM 4810 C CA . LEU A 1 588 ? 39.835 -11.483 -44.661 1.00 90.62 588 LEU A CA 1
ATOM 4811 C C . LEU A 1 588 ? 40.352 -10.556 -43.551 1.00 90.62 588 LEU A C 1
ATOM 4813 O O . LEU A 1 588 ? 41.519 -10.175 -43.555 1.00 90.62 588 LEU A O 1
ATOM 4817 N N . GLY A 1 589 ? 39.496 -10.210 -42.587 1.00 90.50 589 GLY A N 1
ATOM 4818 C CA . GLY A 1 589 ? 39.873 -9.480 -41.380 1.00 90.50 589 GLY A CA 1
ATOM 4819 C C . GLY A 1 589 ? 40.840 -10.258 -40.495 1.00 90.50 589 GLY A C 1
ATOM 4820 O O . GLY A 1 589 ? 41.796 -9.681 -39.992 1.00 90.50 589 GLY A O 1
ATOM 4821 N N . LEU A 1 590 ? 40.622 -11.563 -40.343 1.00 90.88 590 LEU A N 1
ATOM 4822 C CA . LEU A 1 590 ? 41.460 -12.450 -39.545 1.00 90.88 590 LEU A CA 1
ATOM 4823 C C . LEU A 1 590 ? 42.825 -12.658 -40.199 1.00 90.88 590 LEU A C 1
ATOM 4825 O O . LEU A 1 590 ? 43.836 -12.534 -39.520 1.00 90.88 590 LEU A O 1
ATOM 4829 N N . GLU A 1 591 ? 42.860 -12.866 -41.518 1.00 90.88 591 GLU A N 1
ATOM 4830 C CA . GLU A 1 591 ? 44.107 -12.902 -42.292 1.00 90.88 591 GLU A CA 1
ATOM 4831 C C . GLU A 1 591 ? 44.880 -11.582 -42.173 1.00 90.88 591 GLU A C 1
ATOM 4833 O O . GLU A 1 591 ? 46.101 -11.582 -42.013 1.00 90.88 591 GLU A O 1
ATOM 4838 N N . LEU A 1 592 ? 44.173 -10.445 -42.208 1.00 86.19 592 LEU A N 1
ATOM 4839 C CA . LEU A 1 592 ? 44.778 -9.138 -41.969 1.00 86.19 592 LEU A CA 1
ATOM 4840 C C . LEU A 1 592 ? 45.375 -9.048 -40.563 1.00 86.19 592 LEU A C 1
ATOM 4842 O O . LEU A 1 592 ? 46.535 -8.669 -40.427 1.00 86.19 592 LEU A O 1
ATOM 4846 N N . THR A 1 593 ? 44.623 -9.417 -39.527 1.00 85.12 593 THR A N 1
ATOM 4847 C CA . THR A 1 593 ? 45.108 -9.428 -38.142 1.00 85.12 593 THR A CA 1
ATOM 4848 C C . THR A 1 593 ? 46.322 -10.343 -37.975 1.00 85.12 593 THR A C 1
ATOM 4850 O O . THR A 1 593 ? 47.330 -9.899 -37.432 1.00 85.12 593 THR A O 1
ATOM 4853 N N . GLU A 1 594 ? 46.269 -11.569 -38.492 1.00 88.44 594 GLU A N 1
ATOM 4854 C CA . GLU A 1 594 ? 47.375 -12.531 -38.467 1.00 88.44 594 GLU A CA 1
ATOM 4855 C C . GLU A 1 594 ? 48.634 -11.948 -39.113 1.00 88.44 594 GLU A C 1
ATOM 4857 O O . GLU A 1 594 ? 49.705 -11.949 -38.504 1.00 88.44 594 GLU A O 1
ATOM 4862 N N . LYS A 1 595 ? 48.515 -11.400 -40.329 1.00 84.75 595 LYS A N 1
ATOM 4863 C CA . LYS A 1 595 ? 49.657 -10.816 -41.041 1.00 84.75 595 LYS A CA 1
ATOM 4864 C C . LYS A 1 595 ? 50.245 -9.629 -40.296 1.00 84.75 595 LYS A C 1
ATOM 4866 O O . LYS A 1 595 ? 51.464 -9.506 -40.221 1.00 84.75 595 LYS A O 1
ATOM 4871 N N . LEU A 1 596 ? 49.406 -8.778 -39.712 1.00 79.12 596 LEU A N 1
ATOM 4872 C CA . LEU A 1 596 ? 49.877 -7.648 -38.917 1.00 79.12 596 LEU A CA 1
ATOM 4873 C C . LEU A 1 596 ? 50.616 -8.104 -37.648 1.00 79.12 596 LEU A C 1
ATOM 4875 O O . LEU A 1 596 ? 51.633 -7.498 -37.315 1.00 79.12 596 LEU A O 1
ATOM 4879 N N . VAL A 1 597 ? 50.163 -9.167 -36.970 1.00 80.44 597 VAL A N 1
ATOM 4880 C CA . VAL A 1 597 ? 50.874 -9.736 -35.808 1.00 80.44 597 VAL A CA 1
ATOM 4881 C C . VAL A 1 597 ? 52.197 -10.382 -36.236 1.00 80.44 597 VAL A C 1
ATOM 4883 O O . VAL A 1 597 ? 53.232 -10.094 -35.643 1.00 80.44 597 VAL A O 1
ATOM 4886 N N . GLN A 1 598 ? 52.198 -11.202 -37.295 1.00 85.44 598 GLN A N 1
ATOM 4887 C CA . GLN A 1 598 ? 53.401 -11.875 -37.819 1.00 85.44 598 GLN A CA 1
ATOM 4888 C C . GLN A 1 598 ? 54.500 -10.889 -38.229 1.00 85.44 598 GLN A C 1
ATOM 4890 O O . GLN A 1 598 ? 55.684 -11.155 -38.034 1.00 85.44 598 GLN A O 1
ATOM 4895 N N . LEU A 1 599 ? 54.110 -9.747 -38.797 1.00 80.44 599 LEU A N 1
ATOM 4896 C CA . LEU A 1 599 ? 55.027 -8.684 -39.206 1.00 80.44 599 LEU A CA 1
ATOM 4897 C C . LEU A 1 599 ? 55.453 -7.773 -38.039 1.00 80.44 599 LEU A C 1
ATOM 4899 O O . LEU A 1 599 ? 56.214 -6.833 -38.265 1.00 80.44 599 LEU A O 1
ATOM 4903 N N . GLY A 1 600 ? 54.962 -8.016 -36.817 1.00 75.62 600 GLY A N 1
ATOM 4904 C CA . GLY A 1 600 ? 55.251 -7.202 -35.632 1.00 75.62 600 GLY A CA 1
ATOM 4905 C C . GLY A 1 600 ? 54.644 -5.796 -35.678 1.00 75.62 600 GLY A C 1
ATOM 4906 O O . GLY A 1 600 ? 55.128 -4.895 -35.001 1.00 75.62 600 GLY A O 1
ATOM 4907 N N . LEU A 1 601 ? 53.610 -5.582 -36.499 1.00 69.88 601 LEU A N 1
ATOM 4908 C CA . LEU A 1 601 ? 52.968 -4.275 -36.702 1.00 69.88 601 LEU A CA 1
ATOM 4909 C C . LEU A 1 601 ? 51.856 -3.995 -35.685 1.00 69.88 601 LEU A C 1
ATOM 4911 O O . LEU A 1 601 ? 51.472 -2.839 -35.491 1.00 69.88 601 LEU A O 1
ATOM 4915 N N . ILE A 1 602 ? 51.323 -5.042 -35.055 1.00 70.00 602 ILE A N 1
ATOM 4916 C CA . ILE A 1 602 ? 50.442 -4.960 -33.889 1.00 70.00 602 ILE A CA 1
ATOM 4917 C C . ILE A 1 602 ? 50.888 -5.992 -32.852 1.00 70.00 602 ILE A C 1
ATOM 4919 O O . ILE A 1 602 ? 51.303 -7.095 -33.205 1.00 70.00 602 ILE A O 1
ATOM 4923 N N . ASP A 1 603 ? 50.790 -5.631 -31.574 1.00 70.50 603 ASP A N 1
ATOM 4924 C CA . ASP A 1 603 ? 51.170 -6.516 -30.476 1.00 70.50 603 ASP A CA 1
ATOM 4925 C C . ASP A 1 603 ? 50.122 -7.634 -30.311 1.00 70.50 603 ASP A C 1
ATOM 4927 O O . ASP A 1 603 ? 48.916 -7.370 -30.247 1.00 70.50 603 ASP A O 1
ATOM 4931 N N . GLY A 1 604 ? 50.576 -8.888 -30.213 1.00 68.94 604 GLY A N 1
ATOM 4932 C CA . GLY A 1 604 ? 49.729 -10.004 -29.779 1.00 68.94 604 GLY A CA 1
ATOM 4933 C C . GLY A 1 604 ? 49.274 -9.819 -28.324 1.00 68.94 604 GLY A C 1
ATOM 4934 O O . GLY A 1 604 ? 49.923 -9.121 -27.538 1.00 68.94 604 GLY A O 1
ATOM 4935 N N . ILE A 1 605 ? 48.158 -10.444 -27.941 1.00 65.12 605 ILE A N 1
ATOM 4936 C CA . ILE A 1 605 ? 47.561 -10.278 -26.598 1.00 65.12 605 ILE A CA 1
ATOM 4937 C C . ILE A 1 605 ? 48.419 -10.925 -25.502 1.00 65.12 605 ILE A C 1
ATOM 4939 O O . ILE A 1 605 ? 48.378 -10.484 -24.356 1.00 65.12 605 ILE A O 1
ATOM 4943 N N . GLU A 1 606 ? 49.268 -11.889 -25.853 1.00 55.44 606 GLU A N 1
ATOM 4944 C CA . GLU A 1 606 ? 50.209 -12.535 -24.929 1.00 55.44 606 GLU A CA 1
ATOM 4945 C C . GLU A 1 606 ? 51.363 -11.618 -24.469 1.00 55.44 606 GLU A C 1
ATOM 4947 O O . GLU A 1 606 ? 52.095 -11.957 -23.546 1.00 55.44 606 GLU A O 1
ATOM 4952 N N . SER A 1 607 ? 51.523 -10.421 -25.047 1.00 43.44 607 SER A N 1
ATOM 4953 C CA . SER A 1 607 ? 52.707 -9.571 -24.825 1.00 43.44 607 SER A CA 1
ATOM 4954 C C . SER A 1 607 ? 52.728 -8.734 -23.533 1.00 43.44 607 SER A C 1
ATOM 4956 O O . SER A 1 607 ? 53.643 -7.929 -23.350 1.00 43.44 607 SER A O 1
ATOM 4958 N N . LYS A 1 608 ? 51.763 -8.878 -22.611 1.00 42.53 608 LYS A N 1
ATOM 4959 C CA . LYS A 1 608 ? 51.752 -8.100 -21.357 1.00 42.53 608 LYS A CA 1
ATOM 4960 C C . LYS A 1 608 ? 51.590 -8.959 -20.109 1.00 42.53 608 LYS A C 1
ATOM 4962 O O . LYS A 1 608 ? 50.511 -9.043 -19.527 1.00 42.53 608 LYS A O 1
ATOM 4967 N N . ASP A 1 609 ? 52.727 -9.435 -19.614 1.00 37.84 609 ASP A N 1
ATOM 4968 C CA . ASP A 1 609 ? 52.972 -9.543 -18.177 1.00 37.84 609 ASP A CA 1
ATOM 4969 C C . ASP A 1 609 ? 52.847 -8.143 -17.544 1.00 37.84 609 ASP A C 1
ATOM 4971 O O . ASP A 1 609 ? 53.809 -7.390 -17.395 1.00 37.84 609 ASP A O 1
ATOM 4975 N N . CYS A 1 610 ? 51.629 -7.745 -17.174 1.00 39.69 610 CYS A N 1
ATOM 4976 C CA . CYS A 1 610 ? 51.382 -6.577 -16.321 1.00 39.69 610 CYS A CA 1
ATOM 4977 C C . CYS A 1 610 ? 51.616 -6.911 -14.832 1.00 39.69 610 CYS A C 1
ATOM 4979 O O . CYS A 1 610 ? 50.823 -6.519 -13.977 1.00 39.69 610 CYS A O 1
ATOM 4981 N N . THR A 1 611 ? 52.675 -7.659 -14.509 1.00 33.72 611 THR A N 1
ATOM 4982 C CA . THR A 1 611 ? 52.987 -8.129 -13.144 1.00 33.72 611 THR A CA 1
ATOM 4983 C C . THR A 1 611 ? 54.088 -7.329 -12.439 1.00 33.72 611 THR A C 1
ATOM 4985 O O . THR A 1 611 ? 54.342 -7.563 -11.259 1.00 33.72 611 THR A O 1
ATOM 4988 N N . SER A 1 612 ? 54.696 -6.320 -13.072 1.00 34.78 612 SER A N 1
ATOM 4989 C CA . SER A 1 612 ? 55.619 -5.411 -12.379 1.00 34.78 612 SER A CA 1
ATOM 4990 C C . SER A 1 612 ? 54.866 -4.323 -11.598 1.00 34.78 612 SER A C 1
ATOM 4992 O O . SER A 1 612 ? 54.594 -3.225 -12.081 1.00 34.78 612 SER A O 1
ATOM 4994 N N . VAL A 1 613 ? 54.524 -4.634 -10.346 1.00 35.97 613 VAL A N 1
ATOM 4995 C CA . VAL A 1 613 ? 54.061 -3.653 -9.350 1.00 35.97 613 VAL A CA 1
ATOM 4996 C C . VAL A 1 613 ? 55.219 -2.688 -9.019 1.00 35.97 613 VAL A C 1
ATOM 4998 O O . VAL A 1 613 ? 56.296 -3.165 -8.658 1.00 35.97 613 VAL A O 1
ATOM 5001 N N . PRO A 1 614 ? 55.055 -1.351 -9.110 1.00 34.72 614 PRO A N 1
ATOM 5002 C CA . PRO A 1 614 ? 56.114 -0.409 -8.748 1.00 34.72 614 PRO A CA 1
ATOM 5003 C C . PRO A 1 614 ? 56.246 -0.289 -7.223 1.00 34.72 614 PRO A C 1
ATOM 5005 O O . PRO A 1 614 ? 55.262 -0.090 -6.515 1.00 34.72 614 PRO A O 1
ATOM 5008 N N . ASN A 1 615 ? 57.479 -0.350 -6.718 1.00 35.16 615 ASN A N 1
ATOM 5009 C CA . ASN A 1 615 ? 57.821 -0.353 -5.288 1.00 35.16 615 ASN A CA 1
ATOM 5010 C C . ASN A 1 615 ? 57.755 1.029 -4.592 1.00 35.16 615 ASN A C 1
ATOM 5012 O O . ASN A 1 615 ? 58.509 1.267 -3.649 1.00 35.16 615 ASN A O 1
ATOM 5016 N N . SER A 1 616 ? 56.887 1.965 -5.005 1.00 38.28 616 SER A N 1
ATOM 5017 C CA . SER A 1 616 ? 56.776 3.258 -4.306 1.00 38.28 616 SER A CA 1
ATOM 5018 C C . SER A 1 616 ? 55.350 3.850 -4.279 1.00 38.28 616 SER A C 1
ATOM 5020 O O . SER A 1 616 ? 54.680 3.925 -5.315 1.00 38.28 616 SER A O 1
ATOM 5022 N N . PRO A 1 617 ? 54.864 4.327 -3.109 1.00 37.88 617 PRO A N 1
ATOM 5023 C CA . PRO A 1 617 ? 53.550 4.969 -2.984 1.00 37.88 617 PRO A CA 1
ATOM 5024 C C . PRO A 1 617 ? 53.432 6.316 -3.714 1.00 37.88 617 PRO A C 1
ATOM 5026 O O . PRO A 1 617 ? 52.316 6.766 -3.974 1.00 37.88 617 PRO A O 1
ATOM 5029 N N . LEU A 1 618 ? 54.551 6.968 -4.058 1.00 31.62 618 LEU A N 1
ATOM 5030 C CA . LEU A 1 618 ? 54.538 8.277 -4.721 1.00 31.62 618 LEU A CA 1
ATOM 5031 C C . LEU A 1 618 ? 54.341 8.163 -6.244 1.00 31.62 618 LEU A C 1
ATOM 5033 O O . LEU A 1 618 ? 53.680 9.015 -6.834 1.00 31.62 618 LEU A O 1
ATOM 5037 N N . ASP A 1 619 ? 54.785 7.065 -6.865 1.00 35.88 619 ASP A N 1
ATOM 5038 C CA . ASP A 1 619 ? 54.570 6.798 -8.301 1.00 35.88 619 ASP A CA 1
ATOM 5039 C C . ASP A 1 619 ? 53.119 6.404 -8.632 1.00 35.88 619 ASP A C 1
ATOM 5041 O O . ASP A 1 619 ? 52.689 6.433 -9.789 1.00 35.88 619 ASP A O 1
ATOM 5045 N N . SER A 1 620 ? 52.333 6.074 -7.606 1.00 38.47 620 SER A N 1
ATOM 5046 C CA . SER A 1 620 ? 50.940 5.633 -7.730 1.00 38.47 620 SER A CA 1
ATOM 5047 C C . SER A 1 620 ? 49.960 6.794 -7.953 1.00 38.47 620 SER A C 1
ATOM 5049 O O . SER A 1 620 ? 48.907 6.605 -8.560 1.00 38.47 620 SER A O 1
ATOM 5051 N N . LEU A 1 621 ? 50.294 8.007 -7.498 1.00 31.31 621 LEU A N 1
ATOM 5052 C CA . LEU A 1 621 ? 49.414 9.182 -7.582 1.00 31.31 621 LEU A CA 1
ATOM 5053 C C . LEU A 1 621 ? 49.625 9.989 -8.866 1.00 31.31 621 LEU A C 1
ATOM 5055 O O . LEU A 1 621 ? 48.653 10.442 -9.472 1.00 31.31 621 LEU A O 1
ATOM 5059 N N . THR A 1 622 ? 50.864 10.094 -9.344 1.00 31.78 622 THR A N 1
ATOM 5060 C CA . THR A 1 622 ? 51.173 10.772 -10.610 1.00 31.78 622 THR A CA 1
ATOM 5061 C C . THR A 1 622 ? 50.654 9.960 -11.802 1.00 31.78 622 THR A C 1
ATOM 5063 O O . THR A 1 622 ? 50.048 10.520 -12.715 1.00 31.78 622 THR A O 1
ATOM 5066 N N . ASN A 1 623 ? 50.742 8.626 -11.750 1.00 34.66 623 ASN A N 1
ATOM 5067 C CA . ASN A 1 623 ? 50.221 7.758 -12.810 1.00 34.66 623 ASN A CA 1
ATOM 5068 C C . ASN A 1 623 ? 48.692 7.597 -12.794 1.00 34.66 623 ASN A C 1
ATOM 5070 O O . ASN A 1 623 ? 48.115 7.323 -13.843 1.00 34.66 623 ASN A O 1
ATOM 5074 N N . LEU A 1 624 ? 47.993 7.837 -11.676 1.00 31.36 624 LEU A N 1
ATOM 5075 C CA . LEU A 1 624 ? 46.521 7.795 -11.661 1.00 31.36 624 LEU A CA 1
ATOM 5076 C C . LEU A 1 624 ? 45.883 8.986 -12.400 1.00 31.36 624 LEU A C 1
ATOM 5078 O O . LEU A 1 624 ? 44.799 8.851 -12.974 1.00 31.36 624 LEU A O 1
ATOM 5082 N N . CYS A 1 625 ? 46.559 10.140 -12.407 1.00 27.58 625 CYS A N 1
ATOM 5083 C CA . CYS A 1 625 ? 46.109 11.339 -13.117 1.00 27.58 625 CYS A CA 1
ATOM 5084 C C . CYS A 1 625 ? 46.430 11.289 -14.620 1.00 27.58 625 CYS A C 1
ATOM 5086 O O . CYS A 1 625 ? 45.626 11.775 -15.415 1.00 27.58 625 CYS A O 1
ATOM 5088 N N . PHE A 1 626 ? 47.515 10.621 -15.031 1.00 26.45 626 PHE A N 1
ATOM 5089 C CA . PHE A 1 626 ? 47.828 10.404 -16.451 1.00 26.45 626 PHE A CA 1
ATOM 5090 C C . PHE A 1 626 ? 47.147 9.159 -17.055 1.00 26.45 626 PHE A C 1
ATOM 5092 O O . PHE A 1 626 ? 46.736 9.195 -18.213 1.00 26.45 626 PHE A O 1
ATOM 5099 N N . ALA A 1 627 ? 46.861 8.108 -16.275 1.00 29.70 627 ALA A N 1
ATOM 5100 C CA . ALA A 1 627 ? 46.161 6.909 -16.765 1.00 29.70 627 ALA A CA 1
ATOM 5101 C C . ALA A 1 627 ? 44.692 7.153 -17.165 1.00 29.70 627 ALA A C 1
ATOM 5103 O O . ALA A 1 627 ? 44.133 6.389 -17.956 1.00 29.70 627 ALA A O 1
ATOM 5104 N N . LYS A 1 628 ? 44.052 8.217 -16.658 1.00 28.88 628 LYS A N 1
ATOM 5105 C CA . LYS A 1 628 ? 42.707 8.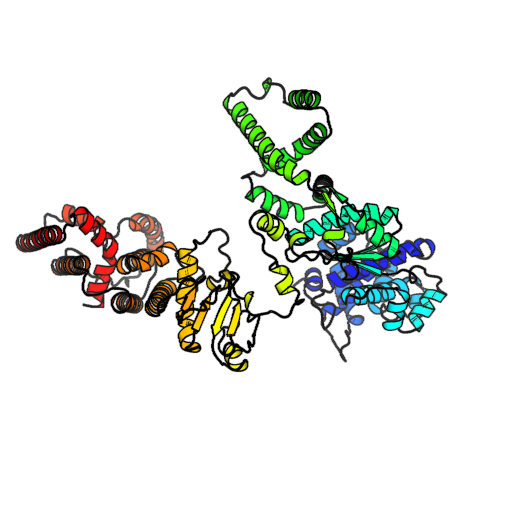623 -17.106 1.00 28.88 628 LYS A CA 1
ATOM 5106 C C . LYS A 1 628 ? 42.714 9.383 -18.433 1.00 28.88 628 LYS A C 1
ATOM 5108 O O . LYS A 1 628 ? 41.703 9.346 -19.130 1.00 28.88 628 LYS A O 1
ATOM 5113 N N . VAL A 1 629 ? 43.827 10.021 -18.796 1.00 28.83 629 VAL A N 1
ATOM 5114 C CA . VAL A 1 629 ? 43.964 10.772 -20.054 1.00 28.83 629 VAL A CA 1
ATOM 5115 C C . VAL A 1 629 ? 44.503 9.867 -21.174 1.00 28.83 629 VAL A C 1
ATOM 5117 O O . VAL A 1 629 ? 43.990 9.922 -22.289 1.00 28.83 629 VAL A O 1
ATOM 5120 N N . ASP A 1 630 ? 45.382 8.907 -20.862 1.00 31.14 630 ASP A N 1
ATOM 5121 C CA . ASP A 1 630 ? 45.876 7.903 -21.826 1.00 31.14 630 ASP A CA 1
ATOM 5122 C C . ASP A 1 630 ? 44.945 6.699 -22.047 1.00 31.14 630 ASP A C 1
ATOM 5124 O O . ASP A 1 630 ? 45.156 5.882 -22.942 1.00 31.14 630 ASP A O 1
ATOM 5128 N N . ALA A 1 631 ? 43.834 6.586 -21.315 1.00 33.09 631 ALA A N 1
ATOM 5129 C CA . ALA A 1 631 ? 42.803 5.598 -21.647 1.00 33.09 631 ALA A CA 1
ATOM 5130 C C . ALA A 1 631 ? 42.153 5.855 -23.026 1.00 33.09 631 ALA A C 1
ATOM 5132 O O . ALA A 1 631 ? 41.539 4.949 -23.587 1.00 33.09 631 ALA A O 1
ATOM 5133 N N . HIS A 1 632 ? 42.299 7.066 -23.582 1.00 35.12 632 HIS A N 1
ATOM 5134 C CA . HIS A 1 632 ? 41.910 7.403 -24.958 1.00 35.12 632 HIS A CA 1
ATOM 5135 C C . HIS A 1 632 ? 43.022 7.136 -25.995 1.00 35.12 632 HIS A C 1
ATOM 5137 O O . HIS A 1 632 ? 42.747 7.147 -27.194 1.00 35.12 632 HIS A O 1
ATOM 5143 N N . TYR A 1 633 ? 44.241 6.814 -25.551 1.00 38.53 633 TYR A N 1
ATOM 5144 C CA . TYR A 1 633 ? 45.413 6.502 -26.371 1.00 38.53 633 TYR A CA 1
ATOM 5145 C C . TYR A 1 633 ? 45.934 5.099 -26.023 1.00 38.53 633 TYR A C 1
ATOM 5147 O O . TYR A 1 633 ? 46.952 4.930 -25.362 1.00 38.53 633 TYR A O 1
ATOM 5155 N N . ARG A 1 634 ? 45.225 4.040 -26.450 1.00 48.66 634 ARG A N 1
ATOM 5156 C CA . ARG A 1 634 ? 45.722 2.656 -26.295 1.00 48.66 634 ARG A CA 1
ATOM 5157 C C . ARG A 1 634 ? 46.055 1.984 -27.639 1.00 48.66 634 ARG A C 1
ATOM 5159 O O . ARG A 1 634 ? 45.247 2.071 -28.566 1.00 48.66 634 ARG A O 1
ATOM 5166 N N . PRO A 1 635 ? 47.206 1.288 -27.749 1.00 47.31 635 PRO A N 1
ATOM 5167 C CA . PRO A 1 635 ? 47.835 0.843 -29.006 1.00 47.31 635 PRO A CA 1
ATOM 5168 C C . PRO A 1 635 ? 47.123 -0.299 -29.758 1.00 47.31 635 PRO A C 1
ATOM 5170 O O . PRO A 1 635 ? 47.618 -0.742 -30.785 1.00 47.31 635 PRO A O 1
ATOM 5173 N N . LEU A 1 636 ? 45.963 -0.768 -29.286 1.00 45.88 636 LEU A N 1
ATOM 5174 C CA . LEU A 1 636 ? 45.325 -2.006 -29.762 1.00 45.88 636 LEU A CA 1
ATOM 5175 C C . LEU A 1 636 ? 44.147 -1.801 -30.732 1.00 45.88 636 LEU A C 1
ATOM 5177 O O . LEU A 1 636 ? 43.515 -2.772 -31.126 1.00 45.88 636 LEU A O 1
ATOM 5181 N N . SER A 1 637 ? 43.808 -0.559 -31.101 1.00 49.09 637 SER A N 1
ATOM 5182 C CA . SER A 1 637 ? 42.729 -0.305 -32.071 1.00 49.09 637 SER A CA 1
ATOM 5183 C C . SER A 1 637 ? 43.280 0.008 -33.458 1.00 49.09 637 SER A C 1
ATOM 5185 O O . SER A 1 637 ? 44.274 0.729 -33.587 1.00 49.09 637 SER A O 1
ATOM 5187 N N . ALA A 1 638 ? 42.577 -0.439 -34.503 1.00 48.06 638 ALA A N 1
ATOM 5188 C CA . ALA A 1 638 ? 42.938 -0.172 -35.902 1.00 48.06 638 ALA A CA 1
ATOM 5189 C C . ALA A 1 638 ? 43.120 1.333 -36.209 1.00 48.06 638 ALA A C 1
ATOM 5191 O O . ALA A 1 638 ? 43.866 1.710 -37.108 1.00 48.06 638 ALA A O 1
ATOM 5192 N N . ARG A 1 639 ? 42.474 2.211 -35.427 1.00 45.62 639 ARG A N 1
ATOM 5193 C CA . ARG A 1 639 ? 42.554 3.673 -35.559 1.00 45.62 639 ARG A CA 1
ATOM 5194 C C . ARG A 1 639 ? 43.861 4.269 -35.021 1.00 45.62 639 ARG A C 1
ATOM 5196 O O . ARG A 1 639 ? 44.310 5.283 -35.541 1.00 45.62 639 ARG A O 1
ATOM 5203 N N . ASN A 1 640 ? 44.480 3.643 -34.018 1.00 54.34 640 ASN A N 1
ATOM 5204 C CA . ASN A 1 640 ? 45.790 4.051 -33.498 1.00 54.34 640 ASN A CA 1
ATOM 5205 C C . ASN A 1 640 ? 46.947 3.423 -34.289 1.00 54.34 640 ASN A C 1
ATOM 5207 O O . ASN A 1 640 ? 48.009 4.034 -34.389 1.00 54.34 640 ASN A O 1
ATOM 5211 N N . TRP A 1 641 ? 46.721 2.266 -34.921 1.00 54.88 641 TRP A N 1
ATOM 5212 C CA . TRP A 1 641 ? 47.668 1.641 -35.850 1.00 54.88 641 TRP A CA 1
ATOM 5213 C C . TRP A 1 641 ? 48.071 2.575 -36.996 1.00 54.88 641 TRP A C 1
ATOM 5215 O O . TRP A 1 641 ? 49.261 2.743 -37.244 1.00 54.88 641 TRP A O 1
ATOM 5225 N N . THR A 1 642 ? 47.114 3.259 -37.637 1.00 50.94 642 THR A N 1
ATOM 5226 C CA . THR A 1 642 ? 47.423 4.211 -38.720 1.00 50.94 642 THR A CA 1
ATOM 5227 C C . THR A 1 642 ? 48.403 5.293 -38.262 1.00 50.94 642 THR A C 1
ATOM 5229 O O . THR A 1 642 ? 49.340 5.616 -38.981 1.00 50.94 642 THR A O 1
ATOM 5232 N N . ASN A 1 643 ? 48.247 5.801 -37.037 1.00 51.06 643 ASN A N 1
ATOM 5233 C CA . ASN A 1 643 ? 49.140 6.822 -36.490 1.00 51.06 643 ASN A CA 1
ATOM 5234 C C . ASN A 1 643 ? 50.523 6.255 -36.131 1.00 51.06 643 ASN A C 1
ATOM 5236 O O . ASN A 1 643 ? 51.526 6.920 -36.375 1.00 51.06 643 ASN A O 1
ATOM 5240 N N . ARG A 1 644 ? 50.594 5.024 -35.607 1.00 51.81 644 ARG A N 1
ATOM 5241 C CA . ARG A 1 644 ? 51.863 4.363 -35.260 1.00 51.81 644 ARG A CA 1
ATOM 5242 C C . ARG A 1 644 ? 52.669 3.975 -36.501 1.00 51.81 644 ARG A C 1
ATOM 5244 O O . ARG A 1 644 ? 53.853 4.266 -36.544 1.00 51.81 644 ARG A O 1
ATOM 5251 N N . VAL A 1 645 ? 52.034 3.434 -37.543 1.00 53.25 645 VAL A N 1
ATOM 5252 C CA . VAL A 1 645 ? 52.687 3.149 -38.838 1.00 53.25 645 VAL A CA 1
ATOM 5253 C C . VAL A 1 645 ? 53.197 4.425 -39.502 1.00 53.25 645 VAL A C 1
ATOM 5255 O O . VAL A 1 645 ? 54.290 4.423 -40.058 1.00 53.25 645 VAL A O 1
ATOM 5258 N N . LEU A 1 646 ? 52.448 5.530 -39.421 1.00 51.25 646 LEU A N 1
ATOM 5259 C CA . LEU A 1 646 ? 52.916 6.826 -39.923 1.00 51.25 646 LEU A CA 1
ATOM 5260 C C . LEU A 1 646 ? 54.141 7.331 -39.138 1.00 51.25 646 LEU A C 1
ATOM 5262 O O . LEU A 1 646 ? 55.066 7.862 -39.751 1.00 51.25 646 LEU A O 1
ATOM 5266 N N . MET A 1 647 ? 54.182 7.116 -37.818 1.00 52.12 647 MET A N 1
ATOM 5267 C CA . MET A 1 647 ? 55.296 7.520 -36.947 1.00 52.12 647 MET A CA 1
ATOM 5268 C C . MET A 1 647 ? 56.522 6.591 -37.005 1.00 52.12 647 MET A C 1
ATOM 5270 O O . MET A 1 647 ? 57.645 7.068 -36.874 1.00 52.12 647 MET A O 1
ATOM 5274 N N . GLU A 1 648 ? 56.337 5.290 -37.232 1.00 54.47 648 GLU A N 1
ATOM 5275 C CA . GLU A 1 648 ? 57.401 4.271 -37.306 1.00 54.47 648 GLU A CA 1
ATOM 5276 C C . GLU A 1 648 ? 57.780 3.908 -38.759 1.00 54.47 648 GLU A C 1
ATOM 5278 O O . GLU A 1 648 ? 58.559 2.984 -38.996 1.00 54.47 648 GLU A O 1
ATOM 5283 N N . SER A 1 649 ? 57.271 4.656 -39.746 1.00 50.81 649 SER A N 1
ATOM 5284 C CA . SER A 1 649 ? 57.466 4.418 -41.188 1.00 50.81 649 SER A CA 1
ATOM 5285 C C . SER A 1 649 ? 58.936 4.347 -41.635 1.00 50.81 649 SER A C 1
ATOM 5287 O O . SER A 1 649 ? 59.227 3.778 -42.685 1.00 50.81 649 SER A O 1
ATOM 5289 N N . HIS A 1 650 ? 59.873 4.846 -40.823 1.00 50.72 650 HIS A N 1
ATOM 5290 C CA . HIS A 1 650 ? 61.316 4.761 -41.062 1.00 50.72 650 HIS A CA 1
ATOM 5291 C C . HIS A 1 650 ? 61.941 3.376 -40.786 1.00 50.72 650 HIS A C 1
ATOM 5293 O O . HIS A 1 650 ? 63.076 3.154 -41.199 1.00 50.72 650 HIS A O 1
ATOM 5299 N N . ASN A 1 651 ? 61.221 2.439 -40.149 1.00 59.78 651 ASN A N 1
ATOM 5300 C CA . ASN A 1 651 ? 61.731 1.109 -39.765 1.00 59.78 651 ASN A CA 1
ATOM 5301 C C . ASN A 1 651 ? 61.049 -0.074 -40.485 1.00 59.78 651 ASN A C 1
ATOM 5303 O O . ASN A 1 651 ? 61.348 -1.233 -40.191 1.00 59.78 651 ASN A O 1
ATOM 5307 N N . ILE A 1 652 ? 60.141 0.179 -41.434 1.00 67.12 652 ILE A N 1
ATOM 5308 C CA . ILE A 1 652 ? 59.485 -0.887 -42.205 1.00 67.12 652 ILE A CA 1
ATOM 5309 C C . ILE A 1 652 ? 60.425 -1.326 -43.332 1.00 67.12 652 ILE A C 1
ATOM 5311 O O . ILE A 1 652 ? 60.668 -0.579 -44.277 1.00 67.12 652 ILE A O 1
ATOM 5315 N N . ASN A 1 653 ? 60.961 -2.545 -43.241 1.00 79.94 653 ASN A N 1
ATOM 5316 C CA . ASN A 1 653 ? 61.823 -3.083 -44.291 1.00 79.94 653 ASN A CA 1
ATOM 5317 C C . ASN A 1 653 ? 61.032 -3.381 -45.586 1.00 79.94 653 ASN A C 1
ATOM 5319 O O . ASN A 1 653 ? 59.811 -3.561 -45.579 1.00 79.94 653 ASN A O 1
ATOM 5323 N N . GLU A 1 654 ? 61.741 -3.452 -46.715 1.00 78.81 654 GLU A N 1
ATOM 5324 C CA . GLU A 1 654 ? 61.143 -3.652 -48.045 1.00 78.81 654 GLU A CA 1
ATOM 5325 C C . GLU A 1 654 ? 60.307 -4.945 -48.142 1.00 78.81 654 GLU A C 1
ATOM 5327 O O . GLU A 1 654 ? 59.307 -4.991 -48.858 1.00 78.81 654 GLU A O 1
ATOM 5332 N N . SER A 1 655 ? 60.685 -5.986 -47.393 1.00 83.62 655 SER A N 1
ATOM 5333 C CA . SER A 1 655 ? 59.966 -7.265 -47.348 1.00 83.62 655 SER A CA 1
ATOM 5334 C C . SER A 1 655 ? 58.586 -7.114 -46.698 1.00 83.62 655 SER A C 1
ATOM 5336 O O . SER A 1 655 ? 57.575 -7.506 -47.279 1.00 83.62 655 SER A O 1
ATOM 5338 N N . THR A 1 656 ? 58.521 -6.457 -45.537 1.00 77.25 656 THR A N 1
ATOM 5339 C CA . THR A 1 656 ? 57.271 -6.141 -44.833 1.00 77.25 656 THR A CA 1
ATOM 5340 C C . THR A 1 656 ? 56.358 -5.273 -45.698 1.00 77.25 656 THR A C 1
ATOM 5342 O O . THR A 1 656 ? 55.158 -5.532 -45.782 1.00 77.25 656 THR A O 1
ATOM 5345 N N . LEU A 1 657 ? 56.916 -4.281 -46.401 1.00 72.88 657 LEU A N 1
ATOM 5346 C CA . LEU A 1 657 ? 56.143 -3.427 -47.305 1.00 72.88 657 LEU A CA 1
ATOM 5347 C C . LEU A 1 657 ? 55.519 -4.223 -48.465 1.00 72.88 657 LEU A C 1
ATOM 5349 O O . LEU A 1 657 ? 54.348 -4.011 -48.787 1.00 72.88 657 LEU A O 1
ATOM 5353 N N . LYS A 1 658 ? 56.260 -5.163 -49.067 1.00 80.81 658 LYS A N 1
ATOM 5354 C CA . LYS A 1 658 ? 55.743 -6.042 -50.134 1.00 80.81 658 LYS A CA 1
ATOM 5355 C C . LYS A 1 658 ? 54.581 -6.911 -49.652 1.00 80.81 658 LYS A C 1
ATOM 5357 O O . LYS A 1 658 ? 53.578 -7.019 -50.358 1.00 80.81 658 LYS A O 1
ATOM 5362 N N . GLU A 1 659 ? 54.678 -7.480 -48.453 1.00 83.25 659 GLU A N 1
ATOM 5363 C CA . GLU A 1 659 ? 53.595 -8.276 -47.858 1.00 83.25 659 GLU A CA 1
ATOM 5364 C C . GLU A 1 659 ? 52.342 -7.427 -47.571 1.00 83.25 659 GLU A C 1
ATOM 5366 O O . GLU A 1 659 ? 51.229 -7.845 -47.900 1.00 83.25 659 GLU A O 1
ATOM 5371 N N . ILE A 1 660 ? 52.499 -6.198 -47.056 1.00 75.31 660 ILE A N 1
ATOM 5372 C CA . ILE A 1 660 ? 51.373 -5.267 -46.837 1.00 75.31 660 ILE A CA 1
ATOM 5373 C C . ILE A 1 660 ? 50.691 -4.895 -48.160 1.00 75.31 660 ILE A C 1
ATOM 5375 O O . ILE A 1 660 ? 49.458 -4.876 -48.238 1.00 75.31 660 ILE A O 1
ATOM 5379 N N . LEU A 1 661 ? 51.466 -4.594 -49.207 1.00 77.62 661 LEU A N 1
ATOM 5380 C CA . LEU A 1 661 ? 50.922 -4.242 -50.523 1.00 77.62 661 LEU A CA 1
ATOM 5381 C C . LEU A 1 661 ? 50.135 -5.408 -51.126 1.00 77.62 661 LEU A C 1
ATOM 5383 O O . LEU A 1 661 ? 48.992 -5.220 -51.542 1.00 77.62 661 LEU A O 1
ATOM 5387 N N . LYS A 1 662 ? 50.688 -6.623 -51.075 1.00 86.88 662 LYS A N 1
ATOM 5388 C CA . LYS A 1 662 ? 50.023 -7.845 -51.548 1.00 86.88 662 LYS A CA 1
ATOM 5389 C C . LYS A 1 662 ? 48.699 -8.099 -50.822 1.00 86.88 662 LYS A C 1
ATOM 5391 O O . LYS A 1 662 ? 47.693 -8.437 -51.447 1.00 86.88 662 LYS A O 1
ATOM 5396 N N . LEU A 1 663 ? 48.680 -7.907 -49.505 1.00 82.31 663 LEU A N 1
ATOM 5397 C CA . LEU A 1 663 ? 47.466 -8.031 -48.702 1.00 82.31 663 LEU A CA 1
ATOM 5398 C C . LEU A 1 663 ? 46.438 -6.944 -49.050 1.00 82.31 663 LEU A C 1
ATOM 5400 O O . LEU A 1 663 ? 45.249 -7.231 -49.179 1.00 82.31 663 LEU A O 1
ATOM 5404 N N . THR A 1 664 ? 46.888 -5.708 -49.267 1.00 80.31 664 THR A N 1
ATOM 5405 C CA . THR A 1 664 ? 46.025 -4.586 -49.669 1.00 80.31 664 THR A CA 1
ATOM 5406 C C . THR A 1 664 ? 45.386 -4.836 -51.035 1.00 80.31 664 THR A C 1
ATOM 5408 O O . THR A 1 664 ? 44.179 -4.651 -51.194 1.00 80.31 664 THR A O 1
ATOM 5411 N N . GLU A 1 665 ? 46.155 -5.319 -52.012 1.00 85.19 665 GLU A N 1
ATOM 5412 C CA . GLU A 1 665 ? 45.646 -5.715 -53.330 1.00 85.19 665 GLU A CA 1
ATOM 5413 C C . GLU A 1 665 ? 44.597 -6.824 -53.220 1.00 85.19 665 GLU A C 1
ATOM 5415 O O . GLU A 1 665 ? 43.530 -6.734 -53.838 1.00 85.19 665 GLU A O 1
ATOM 5420 N N . LYS A 1 666 ? 44.854 -7.839 -52.384 1.00 91.44 666 LYS A N 1
ATOM 5421 C CA . LYS A 1 666 ? 43.888 -8.907 -52.099 1.00 91.44 666 LYS A CA 1
ATOM 5422 C C . LYS A 1 666 ? 42.598 -8.351 -51.494 1.00 91.44 666 LYS A C 1
ATOM 5424 O O . LYS A 1 666 ? 41.514 -8.731 -51.940 1.00 91.44 666 LYS A O 1
ATOM 5429 N N . ILE A 1 667 ? 42.693 -7.430 -50.532 1.00 86.69 667 ILE A N 1
ATOM 5430 C CA . ILE A 1 667 ? 41.531 -6.768 -49.920 1.00 86.69 667 ILE A CA 1
ATOM 5431 C C . ILE A 1 667 ? 40.726 -5.999 -50.965 1.00 86.69 667 ILE A C 1
ATOM 5433 O O . ILE A 1 667 ? 39.510 -6.176 -51.046 1.00 86.69 667 ILE A O 1
ATOM 5437 N N . LEU A 1 668 ? 41.383 -5.189 -51.795 1.00 86.06 668 LEU A N 1
ATOM 5438 C CA . LEU A 1 668 ? 40.727 -4.411 -52.849 1.00 86.06 668 LEU A CA 1
ATOM 5439 C C . LEU A 1 668 ? 40.018 -5.311 -53.864 1.00 86.06 668 LEU A C 1
ATOM 5441 O O . LEU A 1 668 ? 38.868 -5.045 -54.224 1.00 86.06 668 LEU A O 1
ATOM 5445 N N . LYS A 1 669 ? 40.679 -6.390 -54.294 1.00 93.94 669 LYS A N 1
ATOM 5446 C CA . LYS A 1 669 ? 40.109 -7.376 -55.216 1.00 93.94 669 LYS A CA 1
ATOM 5447 C C . LYS A 1 669 ? 38.872 -8.046 -54.615 1.00 93.94 669 LYS A C 1
ATOM 5449 O O . LYS A 1 669 ? 37.816 -8.024 -55.239 1.00 93.94 669 LYS A O 1
ATOM 5454 N N . THR A 1 670 ? 38.980 -8.543 -53.384 1.00 92.81 670 THR A N 1
ATOM 5455 C CA . THR A 1 670 ? 37.882 -9.229 -52.679 1.00 92.81 670 THR A CA 1
ATOM 5456 C C . THR A 1 670 ? 36.702 -8.280 -52.430 1.00 92.81 670 THR A C 1
ATOM 5458 O O . THR A 1 670 ? 35.550 -8.620 -52.688 1.00 92.81 670 THR A O 1
ATOM 5461 N N . CYS A 1 671 ? 36.968 -7.035 -52.018 1.00 89.00 671 CYS A N 1
ATOM 5462 C CA . CYS A 1 671 ? 35.934 -6.008 -51.850 1.00 89.00 671 CYS A CA 1
ATOM 5463 C C . CYS A 1 671 ? 35.180 -5.732 -53.159 1.00 89.00 671 CYS A C 1
ATOM 5465 O O . CYS A 1 671 ? 33.955 -5.602 -53.154 1.00 89.00 671 CYS A O 1
ATOM 5467 N N . LYS A 1 672 ? 35.901 -5.675 -54.286 1.00 92.50 672 LYS A N 1
ATOM 5468 C CA . LYS A 1 672 ? 35.309 -5.498 -55.617 1.00 92.50 672 LYS A CA 1
ATOM 5469 C C . LYS A 1 672 ? 34.446 -6.697 -56.019 1.00 92.50 672 LYS A C 1
ATOM 5471 O O . LYS A 1 672 ? 33.348 -6.488 -56.526 1.00 92.50 672 LYS A O 1
ATOM 5476 N N . GLU A 1 673 ? 34.912 -7.920 -55.769 1.00 95.56 673 GLU A N 1
ATOM 5477 C CA . GLU A 1 673 ? 34.170 -9.163 -56.043 1.00 95.56 673 GLU A CA 1
ATOM 5478 C C . GLU A 1 673 ? 32.844 -9.226 -55.269 1.00 95.56 673 GLU A C 1
ATOM 5480 O O . GLU A 1 673 ? 31.823 -9.625 -55.823 1.00 95.56 673 GLU A O 1
ATOM 5485 N N . HIS A 1 674 ? 32.831 -8.743 -54.026 1.00 93.38 674 HIS A N 1
ATOM 5486 C CA . HIS A 1 674 ? 31.644 -8.710 -53.167 1.00 93.38 674 HIS A CA 1
ATOM 5487 C C . HIS A 1 674 ? 30.871 -7.378 -53.199 1.00 93.38 674 HIS A C 1
ATOM 5489 O O . HIS A 1 674 ? 30.047 -7.127 -52.317 1.00 93.38 674 HIS A O 1
ATOM 5495 N N . ASN A 1 675 ? 31.133 -6.504 -54.181 1.00 93.62 675 ASN A N 1
ATOM 5496 C CA . ASN A 1 675 ? 30.479 -5.196 -54.342 1.00 93.62 675 ASN A CA 1
ATOM 5497 C C . ASN A 1 675 ? 30.425 -4.356 -53.044 1.00 93.62 675 ASN A C 1
ATOM 5499 O O . ASN A 1 675 ? 29.425 -3.711 -52.730 1.00 93.62 675 ASN A O 1
ATOM 5503 N N . THR A 1 676 ? 31.498 -4.393 -52.257 1.00 90.06 676 THR A N 1
ATOM 5504 C CA . THR A 1 676 ? 31.611 -3.699 -50.971 1.00 90.06 676 THR A CA 1
ATOM 5505 C C . THR A 1 676 ? 32.665 -2.608 -51.083 1.00 90.06 676 THR A C 1
ATOM 5507 O O . THR A 1 676 ? 33.783 -2.847 -51.535 1.00 90.06 676 THR A O 1
ATOM 5510 N N . SER A 1 677 ? 32.337 -1.381 -50.674 1.00 90.75 677 SER A N 1
ATOM 5511 C CA . SER A 1 677 ? 33.330 -0.300 -50.691 1.00 90.75 677 SER A CA 1
ATOM 5512 C C . SER A 1 677 ? 34.425 -0.547 -49.649 1.00 90.75 677 SER A C 1
ATOM 5514 O O . SER A 1 677 ? 34.142 -1.038 -48.555 1.00 90.75 677 SER A O 1
ATOM 5516 N N . LEU A 1 678 ? 35.664 -0.124 -49.929 1.00 79.62 678 LEU A N 1
ATOM 5517 C CA . LEU A 1 678 ? 36.757 -0.229 -48.953 1.00 79.62 678 LEU A CA 1
ATOM 5518 C C . LEU A 1 678 ? 36.400 0.463 -47.628 1.00 79.62 678 LEU A C 1
ATOM 5520 O O . LEU A 1 678 ? 36.688 -0.057 -46.559 1.00 79.62 678 LEU A O 1
ATOM 5524 N N . LYS A 1 679 ? 35.698 1.601 -47.690 1.00 80.50 679 LYS A N 1
ATOM 5525 C CA . LYS A 1 679 ? 35.211 2.325 -46.507 1.00 80.50 679 LYS A CA 1
ATOM 5526 C C . LYS A 1 679 ? 34.278 1.469 -45.646 1.00 80.50 679 LYS A C 1
ATOM 5528 O O . LYS A 1 679 ? 34.367 1.508 -44.421 1.00 80.50 679 LYS A O 1
ATOM 5533 N N . GLU A 1 680 ? 33.367 0.729 -46.273 1.00 80.94 680 GLU A N 1
ATOM 5534 C CA . GLU A 1 680 ? 32.446 -0.162 -45.568 1.00 80.94 680 GLU A CA 1
ATOM 5535 C C . GLU A 1 680 ? 33.178 -1.371 -44.980 1.00 80.94 680 GLU A C 1
ATOM 5537 O O . GLU A 1 680 ? 32.951 -1.703 -43.817 1.00 80.94 680 GLU A O 1
ATOM 5542 N N . PHE A 1 681 ? 34.098 -1.970 -45.741 1.00 86.00 681 PHE A N 1
ATOM 5543 C CA . PHE A 1 681 ? 34.966 -3.039 -45.254 1.00 86.00 681 PHE A CA 1
ATOM 5544 C C . PHE A 1 681 ? 35.773 -2.584 -44.032 1.00 86.00 681 PHE A C 1
ATOM 5546 O O . PHE A 1 681 ? 35.651 -3.178 -42.964 1.00 86.00 681 PHE A O 1
ATOM 5553 N N . SER A 1 682 ? 36.507 -1.471 -44.131 1.00 79.69 682 SER A N 1
ATOM 5554 C CA . SER A 1 682 ? 37.288 -0.912 -43.021 1.00 79.69 682 SER A CA 1
ATOM 5555 C C . SER A 1 682 ? 36.436 -0.634 -41.788 1.00 79.69 682 SER A C 1
ATOM 5557 O O . SER A 1 682 ? 36.880 -0.884 -40.670 1.00 79.69 682 SER A O 1
ATOM 5559 N N . LYS A 1 683 ? 35.204 -0.145 -41.973 1.00 82.69 683 LYS A N 1
ATOM 5560 C CA . LYS A 1 683 ? 34.274 0.067 -40.862 1.00 82.69 683 LYS A CA 1
ATOM 5561 C C . LYS A 1 683 ? 33.908 -1.256 -40.184 1.00 82.69 683 LYS A C 1
ATOM 5563 O O . LYS A 1 683 ? 33.987 -1.336 -38.965 1.00 82.69 683 LYS A O 1
ATOM 5568 N N . LYS A 1 684 ? 33.560 -2.291 -40.954 1.00 85.56 684 LYS A N 1
ATOM 5569 C CA . LYS A 1 684 ? 33.224 -3.618 -40.411 1.00 85.56 684 LYS A CA 1
ATOM 5570 C C . LYS A 1 684 ? 34.412 -4.271 -39.698 1.00 85.56 684 LYS A C 1
ATOM 5572 O O . LYS A 1 684 ? 34.218 -4.870 -38.648 1.00 85.56 684 LYS A O 1
ATOM 5577 N N . ILE A 1 685 ? 35.632 -4.100 -40.212 1.00 86.69 685 ILE A N 1
ATOM 5578 C CA . ILE A 1 685 ? 36.854 -4.552 -39.530 1.00 86.69 685 ILE A CA 1
ATOM 5579 C C . ILE A 1 685 ? 37.071 -3.789 -38.219 1.00 86.69 685 ILE A C 1
ATOM 5581 O O . ILE A 1 685 ? 37.313 -4.410 -37.191 1.00 86.69 685 ILE A O 1
ATOM 5585 N N . ALA A 1 686 ? 36.928 -2.460 -38.209 1.00 81.31 686 ALA A N 1
ATOM 5586 C CA . ALA A 1 686 ? 37.066 -1.659 -36.987 1.00 81.31 686 ALA A CA 1
ATOM 5587 C C . ALA A 1 686 ? 36.009 -2.009 -35.919 1.00 81.31 686 ALA A C 1
ATOM 5589 O O . ALA A 1 686 ? 36.284 -1.979 -34.718 1.00 81.31 686 ALA A O 1
ATOM 5590 N N . ASP A 1 687 ? 34.811 -2.382 -36.361 1.00 83.81 687 ASP A N 1
ATOM 5591 C CA . ASP A 1 687 ? 33.724 -2.860 -35.511 1.00 83.81 687 ASP A CA 1
ATOM 5592 C C . ASP A 1 687 ? 34.023 -4.246 -34.890 1.00 83.81 687 ASP A C 1
ATOM 5594 O O . ASP A 1 687 ? 33.379 -4.615 -33.907 1.00 83.81 687 ASP A O 1
ATOM 5598 N N . MET A 1 688 ? 35.028 -4.984 -35.387 1.00 90.56 688 MET A N 1
ATOM 5599 C CA . MET A 1 688 ? 35.441 -6.323 -34.926 1.00 90.56 688 MET A CA 1
ATOM 5600 C C . MET A 1 688 ? 36.928 -6.420 -34.530 1.00 90.56 688 MET A C 1
ATOM 5602 O O . MET A 1 688 ? 37.430 -7.516 -34.327 1.00 90.56 688 MET A O 1
ATOM 5606 N N . ASP A 1 689 ? 37.650 -5.309 -34.412 1.00 84.25 689 ASP A N 1
ATOM 5607 C CA . ASP A 1 689 ? 39.111 -5.285 -34.238 1.00 84.25 689 ASP A CA 1
ATOM 5608 C C . ASP A 1 689 ? 39.632 -6.081 -33.024 1.00 84.25 689 ASP A C 1
ATOM 5610 O O . ASP A 1 689 ? 40.472 -6.967 -33.193 1.00 84.25 689 ASP A O 1
ATOM 5614 N N . LEU A 1 690 ? 39.128 -5.828 -31.810 1.00 86.38 690 LEU A N 1
ATOM 5615 C CA . LEU A 1 690 ? 39.539 -6.601 -30.630 1.00 86.38 690 LEU A CA 1
ATOM 5616 C C . LEU A 1 690 ? 39.020 -8.031 -30.706 1.00 86.38 690 LEU A C 1
ATOM 5618 O O . LEU A 1 690 ? 39.700 -8.941 -30.252 1.00 86.38 690 LEU A O 1
ATOM 5622 N N . TYR A 1 691 ? 37.831 -8.235 -31.273 1.00 89.31 691 TYR A N 1
ATOM 5623 C CA . TYR A 1 691 ? 37.290 -9.572 -31.491 1.00 89.31 691 TYR A CA 1
ATOM 5624 C C . TYR A 1 691 ? 38.232 -10.420 -32.357 1.00 89.31 691 TYR A C 1
ATOM 5626 O O . TYR A 1 691 ? 38.601 -11.514 -31.944 1.00 89.31 691 TYR A O 1
ATOM 5634 N N . LEU A 1 692 ? 38.679 -9.892 -33.501 1.00 89.31 692 LEU A N 1
ATOM 5635 C CA . LEU A 1 692 ? 39.641 -10.533 -34.401 1.00 89.31 692 LEU A CA 1
ATOM 5636 C C . LEU A 1 692 ? 40.968 -10.813 -33.693 1.00 89.31 692 LEU A C 1
ATOM 5638 O O . LEU A 1 692 ? 41.524 -11.899 -33.830 1.00 89.31 692 LEU A O 1
ATOM 5642 N N . LEU A 1 693 ? 41.450 -9.856 -32.896 1.00 85.94 693 LEU A N 1
ATOM 5643 C CA . LEU A 1 693 ? 42.689 -10.012 -32.144 1.00 85.94 693 LEU A CA 1
ATOM 5644 C C . LEU A 1 693 ? 42.574 -11.106 -31.069 1.00 85.94 693 LEU A C 1
ATOM 5646 O O . LEU A 1 693 ? 43.446 -11.967 -30.984 1.00 85.94 693 LEU A O 1
ATOM 5650 N N . TYR A 1 694 ? 41.506 -11.120 -30.268 1.00 87.62 694 TYR A N 1
ATOM 5651 C CA . TYR A 1 694 ? 41.276 -12.180 -29.279 1.00 87.62 694 TYR A CA 1
ATOM 5652 C C . TYR A 1 694 ? 41.021 -13.537 -29.932 1.00 87.62 694 TYR A C 1
ATOM 5654 O O . TYR A 1 694 ? 41.491 -14.545 -29.415 1.00 87.62 694 TYR A O 1
ATOM 5662 N N . TYR A 1 695 ? 40.320 -13.569 -31.065 1.00 89.12 695 TYR A N 1
ATOM 5663 C CA . TYR A 1 695 ? 40.112 -14.790 -31.835 1.00 89.12 695 TYR A CA 1
ATOM 5664 C C . TYR A 1 695 ? 41.456 -15.372 -32.286 1.00 89.12 695 TYR A C 1
ATOM 5666 O O . TYR A 1 695 ? 41.739 -16.532 -32.000 1.00 89.12 695 TYR A O 1
ATOM 5674 N N . TYR A 1 696 ? 42.306 -14.547 -32.910 1.00 88.38 696 TYR A N 1
ATOM 5675 C CA . TYR A 1 696 ? 43.638 -14.950 -33.359 1.00 88.38 696 TYR A CA 1
ATOM 5676 C C . TYR A 1 696 ? 44.513 -15.472 -32.213 1.00 88.38 696 TYR A C 1
ATOM 5678 O O . TYR A 1 696 ? 45.158 -16.489 -32.380 1.00 88.38 696 TYR A O 1
ATOM 5686 N N . ASN A 1 697 ? 44.530 -14.812 -31.051 1.00 83.62 697 ASN A N 1
ATOM 5687 C CA . ASN A 1 697 ? 45.435 -15.204 -29.961 1.00 83.62 697 ASN A CA 1
ATOM 5688 C C . ASN A 1 697 ? 44.929 -16.384 -29.108 1.00 83.62 697 ASN A C 1
ATOM 5690 O O . ASN A 1 697 ? 45.724 -17.015 -28.424 1.00 83.62 697 ASN A O 1
ATOM 5694 N N . LEU A 1 698 ? 43.614 -16.632 -29.033 1.00 83.62 698 LEU A N 1
ATOM 5695 C CA . LEU A 1 698 ? 43.053 -17.613 -28.087 1.00 83.62 698 LEU A CA 1
ATOM 5696 C C . LEU A 1 698 ? 42.555 -18.905 -28.745 1.00 83.62 698 LEU A C 1
ATOM 5698 O O . LEU A 1 698 ? 42.358 -19.906 -28.034 1.00 83.62 698 LEU A O 1
ATOM 5702 N N . LEU A 1 699 ? 42.274 -18.873 -30.051 1.00 80.69 699 LEU A N 1
ATOM 5703 C CA . LEU A 1 699 ? 41.663 -19.980 -30.795 1.00 80.69 699 LEU A CA 1
ATOM 5704 C C . LEU A 1 699 ? 42.492 -20.491 -31.976 1.00 80.69 699 LEU A C 1
ATOM 5706 O O . LEU A 1 699 ? 42.297 -21.652 -32.340 1.00 80.69 699 LEU A O 1
ATOM 5710 N N . LEU A 1 700 ? 43.366 -19.663 -32.552 1.00 76.88 700 LEU A N 1
ATOM 5711 C CA . LEU A 1 700 ? 44.393 -20.082 -33.510 1.00 76.88 700 LEU A CA 1
ATOM 5712 C C . LEU A 1 700 ? 45.726 -20.241 -32.780 1.00 76.88 700 LEU A C 1
ATOM 5714 O O . LEU A 1 700 ? 46.489 -21.141 -33.196 1.00 76.88 700 LEU A O 1
#

Sequence (700 aa):
MALNVFNLIFLKSAKTDSDISIFEHGVDTYHVLNYFINQNRALVSKEDINILKLSALLHDIGKIKQDIKDDQWIHAPYSQEYISELINNPRFCELLNYYNIKIPENDYGIDLLLKLCKQHHNPSSSLLQICPSSILLEIADIIASSIEDGMTGNIKKILKNNTNTKILQNFENLCFNGIEGEIHKIEFPNPYIRDVLLSHLIFQILREKLAENNIKILMQKYSTLWIIGDKKVIIKILQNFKIHSVQIFDKLLETQSIGGVYEKILYSELKKYANFNEENISLFFSIYPILKKVCTIQNTEKRQQSMVSVIPPPSLLSNKKDIMELAKLFKAISSAFKEYHNILQVVLKLEKYVLFDGIPITKSSIKNSNICPICKLYNKEKNSSTCKWCFIANYISILFQEVTKEGDYLYIATPLPKKVIKNKIPKKTKVNFVLNFQDFNSIIGIYISYASIIGSEPQNTQITYPVKKNLIIALFHKFYGLFLGNLHYGKITQNISKFSIFGESISLDEIQKSSIIYKICNKYARYGEYRVLDIDIFMHFFKNPRHALNLIFRKLLQSNLENENIKEMINLVEKELVDDDLDWIFKLGLELTEKLVQLGLIDGIESKDCTSVPNSPLDSLTNLCFAKVDAHYRPLSARNWTNRVLMESHNINESTLKEILKLTEKILKTCKEHNTSLKEFSKKIADMDLYLLYYYNLLL

Foldseek 3Di:
DDDALVVLQQCFCLAPPDPHGNQNLLVLLLLQLVLQCVQCVVLADPLVNLLLSVLSRQLSSQCSVVDADPRDDPRLVSSVVRVVRQCPDPVSVVVCVVVVRDDDPDPVSVVLSSLLSNQLCPQDPVNCVVGVSSLSSNLSSQVSVCVVVVDWFQQLVSCVVRHDPVSVVSCVVSVGDDRRWTKKKKFFPDDDQVVLLLLVLVVVVVVVVCVVQVKAWRDDDRRMTIITDDPVVVLVCLQPDKDFLVSSVVSLVVCPVVDDDSCVVVVVVVCVPQVDDPVNVVVCVVCVVLVVVLVPDPDPVVSVVSVVVPDPPCVVPPDPVVVVVVVVVVVSVVVVVVVVVVVRRDIDRSLLRIDMSNHRSDPPPSFPCRHDPVSVVVVVPDPDGDDPSVVVVPDDDDDPPPLAAFAQKKKAQAQDDPVLVCVLDPPLFDQPDFDQDPPGRTIGIGRDDLCNLLVHDPPDDDDDPVLSVLSVLLVVVSVCVVRVFQIEGRGDEPDDASYYYSNHGDDPLSSQQSVLLVVLQLLLQPPSGSNRRPSVLSVVCLVPVLLSLVVSVLVCVVPDDDLVSNLVNLVSCPPRRDDPPDCPLLVLLLVVLVLCCVQVLAPAPVPDPVPDDDPDPVVVVVVVVVVVVCSVVDRQAPVNSVVVCVVCVVPQDPVSVVVVVVSVVVLVVVCVVVVHDPVRSVVVSRSNRVVSRSCNRNPD

Solvent-accessible surface area (backbone atoms only — not comparable to full-atom values): 39967 Å² total; per-residue (Å²): 132,84,79,52,69,71,60,42,34,66,71,35,50,65,47,95,88,48,92,48,17,30,44,57,51,13,52,45,14,29,36,37,29,52,49,42,47,65,59,27,55,92,78,47,54,79,72,51,54,30,43,52,49,52,25,31,52,42,39,59,56,10,39,72,73,70,45,69,55,96,96,36,75,63,18,44,85,43,28,71,76,48,48,67,61,37,71,69,30,70,71,50,44,53,50,30,56,75,71,72,43,62,80,66,91,45,70,67,47,49,51,48,33,50,48,44,27,48,28,39,94,62,68,46,72,69,48,41,71,76,40,60,64,54,59,48,52,32,54,12,41,55,50,32,54,41,44,74,75,66,58,71,41,47,41,50,60,56,44,66,76,74,47,64,72,63,60,59,50,51,43,56,75,69,69,60,50,65,51,87,38,31,39,43,39,41,34,46,92,67,93,49,74,74,47,28,55,53,37,44,39,51,46,61,62,46,47,58,62,35,48,78,69,70,30,41,77,40,47,76,57,71,38,32,38,33,31,32,44,60,68,69,60,52,52,53,47,41,63,70,38,68,45,46,38,56,58,44,51,52,44,51,58,58,55,52,79,72,55,69,63,64,46,53,54,51,52,58,49,52,39,70,77,64,77,48,50,74,66,54,50,53,48,48,63,70,46,40,68,58,52,51,57,47,68,69,47,90,48,73,68,62,34,54,55,56,59,61,74,68,57,74,66,72,87,79,60,87,46,72,65,58,55,50,51,51,51,49,49,50,49,48,52,50,50,53,43,52,57,46,48,65,56,43,67,47,70,45,54,42,34,59,53,36,25,47,72,86,36,67,70,45,92,62,76,74,54,57,56,66,64,37,72,68,41,50,62,48,55,76,77,47,101,70,84,84,49,80,67,57,70,73,67,72,77,73,88,84,64,86,79,70,68,61,59,84,44,58,28,41,34,38,45,42,88,68,62,72,68,59,54,64,73,70,48,62,90,89,58,61,77,77,51,79,50,82,47,94,91,44,72,32,41,34,42,34,48,52,47,69,42,68,68,30,71,48,71,64,92,82,59,88,77,52,68,70,60,56,51,46,56,52,36,22,49,45,44,71,47,39,82,75,54,82,46,36,40,20,28,21,15,72,62,96,62,93,55,55,25,26,50,74,55,43,73,51,56,71,65,56,21,50,42,32,29,51,53,47,52,50,51,33,72,68,20,97,78,64,45,60,72,61,56,58,64,68,49,60,60,34,38,83,76,39,47,60,39,27,51,19,54,50,49,65,64,38,78,80,49,98,70,59,69,67,61,54,46,51,48,51,52,51,41,54,76,65,66,46,74,84,88,70,55,63,65,58,55,54,43,40,53,50,50,51,52,34,39,76,71,67,72,40,84,60,81,84,76,65,84,85,73,81,76,76,97,49,83,70,67,56,58,62,47,56,65,48,53,68,63,43,69,78,67,57,84,77,41,71,80,45,40,59,57,48,52,66,72,48,56,90,73,67,49,73,67,60,51,51,54,52,50,55,51,49,52,51,50,54,51,51,28,59,75,66,77,42,54,67,70,57,51,52,49,56,42,61,45,24,40,59,38,43,50,52,44,53,70,69,76,103

Mean predicted aligned error: 19.22 Å

Radius of gyration: 36.54 Å; Cα contacts (8 Å, |Δi|>4): 772; chains: 1; bounding box: 93×82×99 Å

pLDDT: mean 72.96, std 21.7, range [26.45, 98.25]